Protein AF-0000000087153909 (afdb_homodimer)

Sequence (424 aa):
MGSSRKARLYGGMDAEERRAERRLKLIDAAVEVYGEVGYRGATVKAICEAAELTERYFYESFANSEALLIAAYSHVVGHLHEEMAAAAASAGNDPEARLHAALTLYFTRLKQHPKPARVFLLEISGISPAVDAVKLDALCTFSNILVPPASDPKRGDKASAAALLSIGMVGAVISIALRWVSKAYPQPLEEVVAAAASFCRVALAEADRHRSMGSSRKARLYGGMDAEERRAERRLKLIDAAVEVYGEVGYRGATVKAICEAAELTERYFYESFANSEALLIAAYSHVVGHLHEEMAAAAASAGNDPEARLHAALTLYFTRLKQHPKPARVFLLEISGISPAVDAVKLDALCTFSNILVPPASDPKRGDKASAAALLSIGMVGAVISIALRWVSKAYPQPLEEVVAAAASFCRVALAEADRHRS

Solvent-accessible surface area (backbone atoms only — not comparable to full-atom values): 22181 Å² total; per-residue (Å²): 117,64,63,60,49,47,50,46,47,52,49,42,52,48,48,54,50,49,49,51,49,52,44,49,37,42,34,53,20,39,47,52,42,26,32,72,57,29,68,91,63,48,48,73,65,59,28,20,58,68,41,71,46,56,68,68,59,46,58,74,67,27,93,44,70,64,54,44,48,49,50,30,47,48,52,55,51,48,52,50,52,51,50,24,46,50,38,17,56,73,49,52,85,48,65,66,48,16,34,50,38,23,44,45,48,52,56,52,48,40,67,75,35,53,42,50,38,47,36,73,73,53,64,52,67,79,73,40,72,69,51,46,50,52,49,52,54,50,51,52,52,51,39,38,64,59,48,61,73,62,85,78,70,79,56,66,74,60,49,53,53,52,50,46,28,45,41,19,30,46,23,14,41,50,36,38,50,49,52,34,59,75,62,69,54,78,66,58,69,69,58,55,39,51,44,40,45,56,44,44,46,55,40,45,54,54,41,48,60,66,69,97,118,64,65,61,48,47,49,47,48,53,49,42,53,49,48,52,49,50,49,51,50,52,45,48,38,44,34,53,20,39,48,52,42,27,33,72,55,30,66,91,64,50,49,72,65,59,25,21,58,67,41,71,46,55,67,68,60,46,56,73,66,28,93,44,70,63,55,44,50,50,49,30,48,49,53,58,50,48,51,50,52,52,51,25,46,50,38,17,56,73,50,51,86,47,66,66,48,16,34,50,36,24,43,46,47,51,56,49,50,39,68,75,36,52,42,51,39,47,36,71,73,55,65,52,70,82,74,40,72,68,51,46,51,52,50,50,51,51,50,52,53,50,37,40,63,60,49,61,73,62,84,80,72,79,55,66,72,60,47,53,55,50,50,45,27,44,40,19,29,47,22,14,41,48,38,37,48,50,52,34,59,75,61,69,55,81,65,58,68,68,58,55,38,52,45,39,47,55,46,43,46,55,40,44,54,54,41,48,60,65,70,96

Organism: NCBI:txid2511166

pLDDT: mean 89.0, std 12.9, range [47.34, 98.56]

Secondary structure (DSSP, 8-state):
-HHHHHHHHHHHHHHHHHHHHHHHHHHHHHHHHHHHH-STT--HHHHHHHHT--HHHHHHH-SSHHHHHHHHHHHHHHHHHHHHHHHHHHT-S-HHHHHHHHHHHHHHHHHH-HHHHHIIIIITTTS-HHHHHHHHHHHHHHHHHHSPPPS-TT-HHHHHHHHHHHHHHHHHHHHHHHHHHHTTS-S-HHHHHHHHHHHHHHHHHHHHHHH-/-HHHHHHHHHHHHHHHHHHHHHHHHHHHHHHHHHHHH-STT--HHHHHHHHT--HHHHHHH-SSHHHHHHHHHHHHHHHHHHHHHHHHHHT-S-HHHHHHHHHHHHHHHHHH-HHHHHIIIIITTTS-HHHHHHHHHHHHHHHHHHSPPPS-TT-HHHHHHHHHHHHHHHHHHHHHHHHHHHTTS-S-HHHHHHHHHHHHHHHHHHHHHHH-

Structure (mmCIF, N/CA/C/O backbone):
data_AF-0000000087153909-model_v1
#
loop_
_entity.id
_entity.type
_entity.pdbx_description
1 polymer 'HTH-type transcriptional regulator BetI'
#
loop_
_atom_site.group_PDB
_atom_site.id
_atom_site.type_symbol
_atom_site.label_atom_id
_atom_site.label_alt_id
_atom_site.label_comp_id
_atom_site.label_asym_id
_atom_site.label_entity_id
_atom_site.label_seq_id
_atom_site.pdbx_PDB_ins_code
_atom_site.Cartn_x
_atom_site.Cartn_y
_atom_site.Cartn_z
_atom_site.occupancy
_atom_site.B_iso_or_equiv
_atom_site.auth_seq_id
_atom_site.auth_comp_id
_atom_site.auth_asym_id
_atom_site.auth_atom_id
_atom_site.pdbx_PDB_model_num
ATOM 1 N N . MET A 1 1 ? 19.062 -40.594 -42.312 1 56.09 1 MET A N 1
ATOM 2 C CA . MET A 1 1 ? 18.891 -39.156 -42.188 1 56.09 1 MET A CA 1
ATOM 3 C C . MET A 1 1 ? 17.781 -38.844 -41.188 1 56.09 1 MET A C 1
ATOM 5 O O . MET A 1 1 ? 17.891 -37.844 -40.438 1 56.09 1 MET A O 1
ATOM 9 N N . GLY A 1 2 ? 16.859 -39.656 -41 1 63 2 GLY A N 1
ATOM 10 C CA . GLY A 1 2 ? 15.766 -39.469 -40.062 1 63 2 GLY A CA 1
ATOM 11 C C . GLY A 1 2 ? 16.141 -39.781 -38.625 1 63 2 GLY A C 1
ATOM 12 O O . GLY A 1 2 ? 15.688 -39.094 -37.719 1 63 2 GLY A O 1
ATOM 13 N N . SER A 1 3 ? 17 -40.75 -38.406 1 65.75 3 SER A N 1
ATOM 14 C CA . SER A 1 3 ? 17.391 -41.156 -37.062 1 65.75 3 SER A CA 1
ATOM 15 C C . SER A 1 3 ? 18.297 -40.125 -36.406 1 65.75 3 SER A C 1
ATOM 17 O O . SER A 1 3 ? 18.172 -39.875 -35.188 1 65.75 3 SER A O 1
ATOM 19 N N . SER A 1 4 ? 19.047 -39.531 -37.281 1 62.06 4 SER A N 1
ATOM 20 C CA . SER A 1 4 ? 19.938 -38.5 -36.719 1 62.06 4 SER A CA 1
ATOM 21 C C . SER A 1 4 ? 19.156 -37.281 -36.281 1 62.06 4 SER A C 1
ATOM 23 O O . SER A 1 4 ? 19.516 -36.625 -35.312 1 62.06 4 SER A O 1
ATOM 25 N N . ARG A 1 5 ? 18.094 -37.062 -37.125 1 59.28 5 ARG A N 1
ATOM 26 C CA . ARG A 1 5 ? 17.281 -35.906 -36.781 1 59.28 5 ARG A CA 1
ATOM 27 C C . ARG A 1 5 ? 16.531 -36.156 -35.469 1 59.28 5 ARG A C 1
ATOM 29 O O . ARG A 1 5 ? 16.422 -35.281 -34.625 1 59.28 5 ARG A O 1
ATOM 36 N N . LYS A 1 6 ? 16.125 -37.344 -35.375 1 63.16 6 LYS A N 1
ATOM 37 C CA . LYS A 1 6 ? 15.406 -37.75 -34.156 1 63.16 6 LYS A CA 1
ATOM 38 C C . LYS A 1 6 ? 16.344 -37.781 -32.969 1 63.16 6 LYS A C 1
ATOM 40 O O . LYS A 1 6 ? 15.945 -37.406 -31.844 1 63.16 6 LYS A O 1
ATOM 45 N N . ALA A 1 7 ? 17.406 -38.25 -33.125 1 58.78 7 ALA A N 1
ATOM 46 C CA . ALA A 1 7 ? 18.422 -38.25 -32.094 1 58.78 7 ALA A CA 1
ATOM 47 C C . ALA A 1 7 ? 18.828 -36.844 -31.688 1 58.78 7 ALA A C 1
ATOM 49 O O . ALA A 1 7 ? 19.031 -36.562 -30.5 1 58.78 7 ALA A O 1
ATOM 50 N N . ARG A 1 8 ? 18.875 -36 -32.531 1 60.91 8 ARG A N 1
ATOM 51 C CA . ARG A 1 8 ? 19.172 -34.594 -32.281 1 60.91 8 ARG A CA 1
ATOM 52 C C . ARG A 1 8 ? 18 -33.875 -31.609 1 60.91 8 ARG A C 1
ATOM 54 O O . ARG A 1 8 ? 18.188 -33.031 -30.719 1 60.91 8 ARG A O 1
ATOM 61 N N . LEU A 1 9 ? 16.844 -34.125 -32.094 1 57.28 9 LEU A N 1
ATOM 62 C CA . LEU A 1 9 ? 15.648 -33.562 -31.5 1 57.28 9 LEU A CA 1
ATOM 63 C C . LEU A 1 9 ? 15.508 -34.031 -30.047 1 57.28 9 LEU A C 1
ATOM 65 O O . LEU A 1 9 ? 15.172 -33.25 -29.172 1 57.28 9 LEU A O 1
ATOM 69 N N . TYR A 1 10 ? 15.672 -35.344 -29.906 1 58.78 10 TYR A N 1
ATOM 70 C CA . TYR A 1 10 ? 15.617 -35.875 -28.547 1 58.78 10 TYR A CA 1
ATOM 71 C C . TYR A 1 10 ? 16.766 -35.344 -27.703 1 58.78 10 TYR A C 1
ATOM 73 O O . TYR A 1 10 ? 16.594 -35.094 -26.5 1 58.78 10 TYR A O 1
ATOM 81 N N . GLY A 1 11 ? 17.859 -35.25 -28.344 1 59.38 11 GLY A N 1
ATOM 82 C CA . GLY A 1 11 ? 18.969 -34.625 -27.672 1 59.38 11 GLY A CA 1
ATOM 83 C C . GLY A 1 11 ? 18.688 -33.156 -27.312 1 59.38 11 GLY A C 1
ATOM 84 O O . GLY A 1 11 ? 19.125 -32.688 -26.266 1 59.38 11 GLY A O 1
ATOM 85 N N . GLY A 1 12 ? 18.016 -32.469 -28.219 1 61.41 12 GLY A N 1
ATOM 86 C CA . GLY A 1 12 ? 17.594 -31.078 -28.031 1 61.41 12 GLY A CA 1
ATOM 87 C C . GLY A 1 12 ? 16.562 -30.922 -26.938 1 61.41 12 GLY A C 1
ATOM 88 O O . GLY A 1 12 ? 16.656 -30.016 -26.094 1 61.41 12 GLY A O 1
ATOM 89 N N . MET A 1 13 ? 15.516 -31.688 -27.062 1 65.19 13 MET A N 1
ATOM 90 C CA . MET A 1 13 ? 14.492 -31.703 -26.016 1 65.19 13 MET A CA 1
ATOM 91 C C . MET A 1 13 ? 15.109 -32 -24.656 1 65.19 13 MET A C 1
ATOM 93 O O . MET A 1 13 ? 14.734 -31.391 -23.656 1 65.19 13 MET A O 1
ATOM 97 N N . ASP A 1 14 ? 16.078 -32.844 -24.75 1 75.69 14 ASP A N 1
ATOM 98 C CA . ASP A 1 14 ? 16.797 -33.188 -23.531 1 75.69 14 ASP A CA 1
ATOM 99 C C . ASP A 1 14 ? 17.578 -31.984 -22.984 1 75.69 14 ASP A C 1
ATOM 101 O O . ASP A 1 14 ? 17.562 -31.703 -21.797 1 75.69 14 ASP A O 1
ATOM 105 N N . ALA A 1 15 ? 18.172 -31.219 -24.016 1 79.19 15 ALA A N 1
ATOM 106 C CA . ALA A 1 15 ? 18.953 -30.047 -23.625 1 79.19 15 ALA A CA 1
ATOM 107 C C . ALA A 1 15 ? 18.047 -28.938 -23.078 1 79.19 15 ALA A C 1
ATOM 109 O O . ALA A 1 15 ? 18.375 -28.281 -22.094 1 79.19 15 ALA A O 1
ATOM 110 N N . GLU A 1 16 ? 16.906 -28.766 -23.766 1 82.81 16 GLU A N 1
ATOM 111 C CA . GLU A 1 16 ? 15.945 -27.75 -23.312 1 82.81 16 GLU A CA 1
ATOM 112 C C . GLU A 1 16 ? 15.375 -28.109 -21.953 1 82.81 16 GLU A C 1
ATOM 114 O O . GLU A 1 16 ? 15.18 -27.219 -21.109 1 82.81 16 GLU A O 1
ATOM 119 N N . GLU A 1 17 ? 15.102 -29.312 -21.781 1 85.44 17 GLU A N 1
ATOM 120 C CA . GLU A 1 17 ? 14.586 -29.781 -20.5 1 85.44 17 GLU A CA 1
ATOM 121 C C . GLU A 1 17 ? 15.617 -29.578 -19.391 1 85.44 17 GLU A C 1
ATOM 123 O O . GLU A 1 17 ? 15.258 -29.188 -18.281 1 85.44 17 GLU A O 1
ATOM 128 N N . ARG A 1 18 ? 16.859 -29.875 -19.703 1 85.44 18 ARG A N 1
ATOM 129 C CA . ARG A 1 18 ? 17.922 -29.688 -18.719 1 85.44 18 ARG A CA 1
ATOM 130 C C . ARG A 1 18 ? 18.078 -28.203 -18.359 1 85.44 18 ARG A C 1
ATOM 132 O O . ARG A 1 18 ? 18.312 -27.859 -17.203 1 85.44 18 ARG A O 1
ATOM 139 N N . ARG A 1 19 ? 17.938 -27.391 -19.344 1 87.44 19 ARG A N 1
ATOM 140 C CA . ARG A 1 19 ? 18.031 -25.953 -19.125 1 87.44 19 ARG A CA 1
ATOM 141 C C . ARG A 1 19 ? 16.875 -25.469 -18.234 1 87.44 19 ARG A C 1
ATOM 143 O O . ARG A 1 19 ? 17.078 -24.656 -17.344 1 87.44 19 ARG A O 1
ATOM 150 N N . ALA A 1 20 ? 15.758 -26 -18.547 1 90.38 20 ALA A N 1
ATOM 151 C CA . ALA A 1 20 ? 14.578 -25.641 -17.766 1 90.38 20 ALA A CA 1
ATOM 152 C C . ALA A 1 20 ? 14.719 -26.109 -16.312 1 90.38 20 ALA A C 1
ATOM 154 O O . ALA A 1 20 ? 14.32 -25.391 -15.391 1 90.38 20 ALA A O 1
ATOM 155 N N . GLU A 1 21 ? 15.25 -27.188 -16.188 1 91.69 21 GLU A N 1
ATOM 156 C CA . GLU A 1 21 ? 15.477 -27.734 -14.844 1 91.69 21 GLU A CA 1
ATOM 157 C C . GLU A 1 21 ? 16.469 -26.875 -14.07 1 91.69 21 GLU A C 1
ATOM 159 O O . GLU A 1 21 ? 16.281 -26.594 -12.891 1 91.69 21 GLU A O 1
ATOM 164 N N . ARG A 1 22 ? 17.516 -26.5 -14.711 1 92 22 ARG A N 1
ATOM 165 C CA . ARG A 1 22 ? 18.516 -25.656 -14.07 1 92 22 ARG A CA 1
ATOM 166 C C . ARG A 1 22 ? 17.938 -24.297 -13.711 1 92 22 ARG A C 1
ATOM 168 O O . ARG A 1 22 ? 18.219 -23.766 -12.633 1 92 22 ARG A O 1
ATOM 175 N N . ARG A 1 23 ? 17.172 -23.828 -14.609 1 95.5 23 ARG A N 1
ATOM 176 C CA . ARG A 1 23 ? 16.531 -22.547 -14.359 1 95.5 23 ARG A CA 1
ATOM 177 C C . ARG A 1 23 ? 15.633 -22.609 -13.125 1 95.5 23 ARG A C 1
ATOM 179 O O . ARG A 1 23 ? 15.656 -21.719 -12.281 1 95.5 23 ARG A O 1
ATOM 186 N N . LEU A 1 24 ? 14.906 -23.672 -13.062 1 96.12 24 LEU A N 1
ATOM 187 C CA . LEU A 1 24 ? 14.016 -23.844 -11.922 1 96.12 24 LEU A CA 1
ATOM 188 C C . LEU A 1 24 ? 14.805 -24 -10.633 1 96.12 24 LEU A C 1
ATOM 190 O O . LEU A 1 24 ? 14.391 -23.516 -9.578 1 96.12 24 LEU A O 1
ATOM 194 N N . LYS A 1 25 ? 15.891 -24.656 -10.719 1 96.75 25 LYS A N 1
ATOM 195 C CA . LYS A 1 25 ? 16.75 -24.812 -9.547 1 96.75 25 LYS A CA 1
ATOM 196 C C . LYS A 1 25 ? 17.234 -23.453 -9.039 1 96.75 25 LYS A C 1
ATOM 198 O O . LYS A 1 25 ? 17.297 -23.219 -7.832 1 96.75 25 LYS A O 1
ATOM 203 N N . LEU A 1 26 ? 17.547 -22.641 -9.961 1 97.44 26 LEU A N 1
ATOM 204 C CA . LEU A 1 26 ? 18 -21.312 -9.602 1 97.44 26 LEU A CA 1
ATOM 205 C C . LEU A 1 26 ? 16.875 -20.5 -8.969 1 97.44 26 LEU A C 1
ATOM 207 O O . LEU A 1 26 ? 17.094 -19.781 -7.996 1 97.44 26 LEU A O 1
ATOM 211 N N . ILE A 1 27 ? 15.695 -20.672 -9.508 1 97.62 27 ILE A N 1
ATOM 212 C CA . ILE A 1 27 ? 14.531 -19.953 -9 1 97.62 27 ILE A CA 1
ATOM 213 C C . ILE A 1 27 ? 14.227 -20.422 -7.574 1 97.62 27 ILE A C 1
ATOM 215 O O . ILE A 1 27 ? 14.039 -19.594 -6.676 1 97.62 27 ILE A O 1
ATOM 219 N N . ASP A 1 28 ? 14.289 -21.719 -7.387 1 97.25 28 ASP A N 1
ATOM 220 C CA . ASP A 1 28 ? 14.016 -22.266 -6.066 1 97.25 28 ASP A CA 1
ATOM 221 C C . ASP A 1 28 ? 15.07 -21.828 -5.055 1 97.25 28 ASP A C 1
ATOM 223 O O . ASP A 1 28 ? 14.742 -21.469 -3.924 1 97.25 28 ASP A O 1
ATOM 227 N N . ALA A 1 29 ? 16.266 -21.828 -5.477 1 97.88 29 ALA A N 1
ATOM 228 C CA . ALA A 1 29 ? 17.359 -21.391 -4.621 1 97.88 29 ALA A CA 1
ATOM 229 C C . ALA A 1 29 ? 17.203 -19.906 -4.27 1 97.88 29 ALA A C 1
ATOM 231 O O . ALA A 1 29 ? 17.453 -19.5 -3.131 1 97.88 29 ALA A O 1
ATOM 232 N N . ALA A 1 30 ? 16.812 -19.156 -5.227 1 97.62 30 ALA A N 1
ATOM 233 C CA . ALA A 1 30 ? 16.609 -17.719 -5.004 1 97.62 30 ALA A CA 1
ATOM 234 C C . ALA A 1 30 ? 15.523 -17.484 -3.953 1 97.62 30 ALA A C 1
ATOM 236 O O . ALA A 1 30 ? 15.703 -16.672 -3.043 1 97.62 30 ALA A O 1
ATOM 237 N N . VAL A 1 31 ? 14.445 -18.188 -4.102 1 96.81 31 VAL A N 1
ATOM 238 C CA . VAL A 1 31 ? 13.344 -18.047 -3.154 1 96.81 31 VAL A CA 1
ATOM 239 C C . VAL A 1 31 ? 13.836 -18.344 -1.74 1 96.81 31 VAL A C 1
ATOM 241 O O . VAL A 1 31 ? 13.516 -17.625 -0.797 1 96.81 31 VAL A O 1
ATOM 244 N N . GLU A 1 32 ? 14.633 -19.328 -1.654 1 96.38 32 GLU A N 1
ATOM 245 C CA . GLU A 1 32 ? 15.18 -19.719 -0.36 1 96.38 32 GLU A CA 1
ATOM 246 C C . GLU A 1 32 ? 16.141 -18.672 0.178 1 96.38 32 GLU A C 1
ATOM 248 O O . GLU A 1 32 ? 16.031 -18.234 1.327 1 96.38 32 GLU A O 1
ATOM 253 N N . VAL A 1 33 ? 17.047 -18.25 -0.614 1 97.38 33 VAL A N 1
ATOM 254 C CA . VAL A 1 33 ? 18.078 -17.297 -0.196 1 97.38 33 VAL A CA 1
ATOM 255 C C . VAL A 1 33 ? 17.453 -15.953 0.124 1 97.38 33 VAL A C 1
ATOM 257 O O . VAL A 1 33 ? 17.766 -15.336 1.146 1 97.38 33 VAL A O 1
ATOM 260 N N . TYR A 1 34 ? 16.531 -15.516 -0.737 1 96.62 34 TYR A N 1
ATOM 261 C CA . TYR A 1 34 ? 15.812 -14.273 -0.452 1 96.62 34 TYR A CA 1
ATOM 262 C C . TYR A 1 34 ? 15.086 -14.359 0.885 1 96.62 34 TYR A C 1
ATOM 264 O O . TYR A 1 34 ? 15.086 -13.398 1.657 1 96.62 34 TYR A O 1
ATOM 272 N N . GLY A 1 35 ? 14.484 -15.484 1.083 1 94.38 35 GLY A N 1
ATOM 273 C CA . GLY A 1 35 ? 13.758 -15.68 2.33 1 94.38 35 GLY A CA 1
ATOM 274 C C . GLY A 1 35 ? 14.648 -15.562 3.557 1 94.38 35 GLY A C 1
ATOM 275 O O . GLY A 1 35 ? 14.203 -15.094 4.605 1 94.38 35 GLY A O 1
ATOM 276 N N . GLU A 1 36 ? 15.867 -15.906 3.432 1 93.69 36 GLU A N 1
ATOM 277 C CA . GLU A 1 36 ? 16.781 -15.961 4.566 1 93.69 36 GLU A CA 1
ATOM 278 C C . GLU A 1 36 ? 17.453 -14.609 4.797 1 93.69 36 GLU A C 1
ATOM 280 O O . GLU A 1 36 ? 17.516 -14.125 5.93 1 93.69 36 GLU A O 1
ATOM 285 N N . VAL A 1 37 ? 17.906 -13.969 3.697 1 93.69 37 VAL A N 1
ATOM 286 C CA . VAL A 1 37 ? 18.766 -12.812 3.908 1 93.69 37 VAL A CA 1
ATOM 287 C C . VAL A 1 37 ? 18.141 -11.57 3.277 1 93.69 37 VAL A C 1
ATOM 289 O O . VAL A 1 37 ? 18.688 -10.469 3.393 1 93.69 37 VAL A O 1
ATOM 292 N N . GLY A 1 38 ? 16.984 -11.789 2.707 1 92.62 38 GLY A N 1
ATOM 293 C CA . GLY A 1 38 ? 16.406 -10.688 1.961 1 92.62 38 GLY A CA 1
ATOM 294 C C . GLY A 1 38 ? 16.984 -10.531 0.568 1 92.62 38 GLY A C 1
ATOM 295 O O . GLY A 1 38 ? 18.031 -11.109 0.258 1 92.62 38 GLY A O 1
ATOM 296 N N . TYR A 1 39 ? 16.344 -9.734 -0.26 1 92.12 39 TYR A N 1
ATOM 297 C CA . TYR A 1 39 ? 16.812 -9.562 -1.632 1 92.12 39 TYR A CA 1
ATOM 298 C C . TYR A 1 39 ? 18.109 -8.758 -1.671 1 92.12 39 TYR A C 1
ATOM 300 O O . TYR A 1 39 ? 19.047 -9.117 -2.383 1 92.12 39 TYR A O 1
ATOM 308 N N . ARG A 1 40 ? 18.141 -7.707 -0.979 1 88.94 40 ARG A N 1
ATOM 309 C CA . ARG A 1 40 ? 19.281 -6.816 -1.02 1 88.94 40 ARG A CA 1
ATOM 310 C C . ARG A 1 40 ? 20.531 -7.492 -0.435 1 88.94 40 ARG A C 1
ATOM 312 O O . ARG A 1 40 ? 21.656 -7.125 -0.77 1 88.94 40 ARG A O 1
ATOM 319 N N . GLY A 1 41 ? 20.328 -8.461 0.344 1 92.44 41 GLY A N 1
ATOM 320 C CA . GLY A 1 41 ? 21.422 -9.172 0.965 1 92.44 41 GLY A CA 1
ATOM 321 C C . GLY A 1 41 ? 21.859 -10.406 0.19 1 92.44 41 GLY A C 1
ATOM 322 O O . GLY A 1 41 ? 22.875 -11.023 0.516 1 92.44 41 GLY A O 1
ATOM 323 N N . ALA A 1 42 ? 21.141 -10.711 -0.79 1 95.81 42 ALA A N 1
ATOM 324 C CA . ALA A 1 42 ? 21.422 -11.922 -1.554 1 95.81 42 ALA A CA 1
ATOM 325 C C . ALA A 1 42 ? 22.453 -11.664 -2.643 1 95.81 42 ALA A C 1
ATOM 327 O O . ALA A 1 42 ? 22.469 -10.594 -3.248 1 95.81 42 ALA A O 1
ATOM 328 N N . THR A 1 43 ? 23.312 -12.711 -2.914 1 96.5 43 THR A N 1
ATOM 329 C CA . THR A 1 43 ? 24.297 -12.625 -3.994 1 96.5 43 THR A CA 1
ATOM 330 C C . THR A 1 43 ? 24.094 -13.758 -4.996 1 96.5 43 THR A C 1
ATOM 332 O O . THR A 1 43 ? 23.531 -14.805 -4.652 1 96.5 43 THR A O 1
ATOM 335 N N . VAL A 1 44 ? 24.562 -13.445 -6.172 1 96.94 44 VAL A N 1
ATOM 336 C CA . VAL A 1 44 ? 24.531 -14.477 -7.199 1 96.94 44 VAL A CA 1
ATOM 337 C C . VAL A 1 44 ? 25.328 -15.695 -6.738 1 96.94 44 VAL A C 1
ATOM 339 O O . VAL A 1 44 ? 24.906 -16.844 -6.945 1 96.94 44 VAL A O 1
ATOM 342 N N . LYS A 1 45 ? 26.344 -15.438 -6.062 1 97.25 45 LYS A N 1
ATOM 343 C CA . LYS A 1 45 ? 27.188 -16.516 -5.562 1 97.25 45 LYS A CA 1
ATOM 344 C C . LYS A 1 45 ? 26.438 -17.391 -4.574 1 97.25 45 LYS A C 1
ATOM 346 O O . LYS A 1 45 ? 26.453 -18.625 -4.691 1 97.25 45 LYS A O 1
ATOM 351 N N . ALA A 1 46 ? 25.812 -16.828 -3.666 1 97.62 46 ALA A N 1
ATOM 352 C CA . ALA A 1 46 ? 25.062 -17.562 -2.654 1 97.62 46 ALA A CA 1
ATOM 353 C C . ALA A 1 46 ? 23.938 -18.375 -3.291 1 97.62 46 ALA A C 1
ATOM 355 O O . ALA A 1 46 ? 23.672 -19.5 -2.879 1 97.62 46 ALA A O 1
ATOM 356 N N . ILE A 1 47 ? 23.281 -17.812 -4.293 1 98 47 ILE A N 1
ATOM 357 C CA . ILE A 1 47 ? 22.172 -18.469 -4.98 1 98 47 ILE A CA 1
ATOM 358 C C . ILE A 1 47 ? 22.703 -19.672 -5.77 1 98 47 ILE A C 1
ATOM 360 O O . ILE A 1 47 ? 22.109 -20.75 -5.727 1 98 47 ILE A O 1
ATOM 364 N N . CYS A 1 48 ? 23.797 -19.453 -6.391 1 97.81 48 CYS A N 1
ATOM 365 C CA . CYS A 1 48 ? 24.406 -20.531 -7.148 1 97.81 48 CYS A CA 1
ATOM 366 C C . CYS A 1 48 ? 24.844 -21.656 -6.227 1 97.81 48 CYS A C 1
ATOM 368 O O . CYS A 1 48 ? 24.656 -22.844 -6.543 1 97.81 48 CYS A O 1
ATOM 370 N N . GLU A 1 49 ? 25.375 -21.344 -5.133 1 97.81 49 GLU A N 1
ATOM 371 C CA . GLU A 1 49 ? 25.781 -22.344 -4.148 1 97.81 49 GLU A CA 1
ATOM 372 C C . GLU A 1 49 ? 24.578 -23.141 -3.656 1 97.81 49 GLU A C 1
ATOM 374 O O . GLU A 1 49 ? 24.641 -24.375 -3.596 1 97.81 49 GLU A O 1
ATOM 379 N N . ALA A 1 50 ? 23.531 -22.5 -3.379 1 97.31 50 ALA A N 1
ATOM 380 C CA . ALA A 1 50 ? 22.312 -23.172 -2.912 1 97.31 50 ALA A CA 1
ATOM 381 C C . ALA A 1 50 ? 21.719 -24.047 -4 1 97.31 50 ALA A C 1
ATOM 383 O O . ALA A 1 50 ? 21.141 -25.109 -3.709 1 97.31 50 ALA A O 1
ATOM 384 N N . ALA A 1 51 ? 21.875 -23.641 -5.234 1 97.19 51 ALA A N 1
ATOM 385 C CA . ALA A 1 51 ? 21.328 -24.375 -6.375 1 97.19 51 ALA A CA 1
ATOM 386 C C . ALA A 1 51 ? 22.281 -25.484 -6.812 1 97.19 51 ALA A C 1
ATOM 388 O O . ALA A 1 51 ? 21.922 -26.312 -7.648 1 97.19 51 ALA A O 1
ATOM 389 N N . GLU A 1 52 ? 23.469 -25.406 -6.246 1 97.06 52 GLU A N 1
ATOM 390 C CA . GLU A 1 52 ? 24.531 -26.312 -6.668 1 97.06 52 GLU A CA 1
ATOM 391 C C . GLU A 1 52 ? 24.812 -26.188 -8.156 1 97.06 52 GLU A C 1
ATOM 393 O O . GLU A 1 52 ? 24.891 -27.188 -8.875 1 97.06 52 GLU A O 1
ATOM 398 N N . LEU A 1 53 ? 24.875 -24.969 -8.578 1 96.38 53 LEU A N 1
ATOM 399 C CA . LEU A 1 53 ? 25.203 -24.625 -9.953 1 96.38 53 LEU A CA 1
ATOM 400 C C . LEU A 1 53 ? 26.281 -23.547 -10 1 96.38 53 LEU A C 1
ATOM 402 O O . LEU A 1 53 ? 26.469 -22.812 -9.031 1 96.38 53 LEU A O 1
ATOM 406 N N . THR A 1 54 ? 26.953 -23.484 -11.102 1 93.56 54 THR A N 1
ATOM 407 C CA . THR A 1 54 ? 27.953 -22.438 -11.289 1 93.56 54 THR A CA 1
ATOM 408 C C . THR A 1 54 ? 27.312 -21.156 -11.781 1 93.56 54 THR A C 1
ATOM 410 O O . THR A 1 54 ? 26.156 -21.156 -12.234 1 93.56 54 THR A O 1
ATOM 413 N N . GLU A 1 55 ? 28.062 -20.047 -11.703 1 95.12 55 GLU A N 1
ATOM 414 C CA . GLU A 1 55 ? 27.594 -18.75 -12.18 1 95.12 55 GLU A CA 1
ATOM 415 C 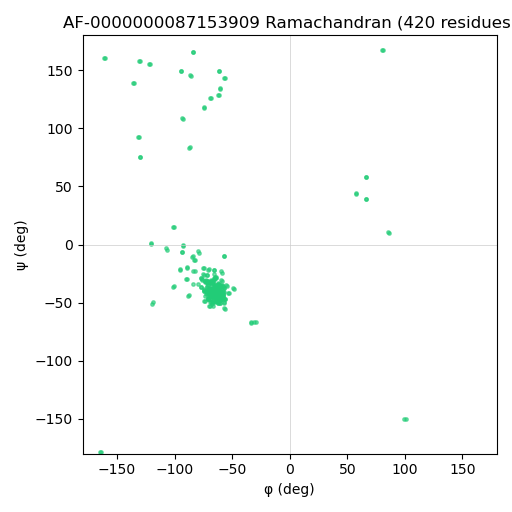C . GLU A 1 55 ? 27.375 -18.766 -13.688 1 95.12 55 GLU A C 1
ATOM 417 O O . GLU A 1 55 ? 26.547 -18.016 -14.203 1 95.12 55 GLU A O 1
ATOM 422 N N . ARG A 1 56 ? 28.141 -19.625 -14.328 1 93.31 56 ARG A N 1
ATOM 423 C CA . ARG A 1 56 ? 27.953 -19.766 -15.766 1 93.31 56 ARG A CA 1
ATOM 424 C C . ARG A 1 56 ? 26.5 -20.125 -16.094 1 93.31 56 ARG A C 1
ATOM 426 O O . ARG A 1 56 ? 25.891 -19.484 -16.953 1 93.31 56 ARG A O 1
ATOM 433 N N . TYR A 1 57 ? 26.016 -21.047 -15.383 1 92.5 57 TYR A N 1
ATOM 434 C CA . TYR A 1 57 ? 24.656 -21.484 -15.609 1 92.5 57 TYR A CA 1
ATOM 435 C C . TYR A 1 57 ? 23.656 -20.391 -15.227 1 92.5 57 TYR A C 1
ATOM 437 O O . TYR A 1 57 ? 22.594 -20.281 -15.844 1 92.5 57 TYR A O 1
ATOM 445 N N . PHE A 1 58 ? 24.031 -19.578 -14.227 1 95.81 58 PHE A N 1
ATOM 446 C CA . PHE A 1 58 ? 23.188 -18.453 -13.859 1 95.81 58 PHE A CA 1
ATOM 447 C C . PHE A 1 58 ? 23.016 -17.5 -15.039 1 95.81 58 PHE A C 1
ATOM 449 O O . PHE A 1 58 ? 21.875 -17.172 -15.414 1 95.81 58 PHE A O 1
ATOM 456 N N . TYR A 1 59 ? 24.047 -17.219 -15.672 1 94.5 59 TYR A N 1
ATOM 457 C CA . TYR A 1 59 ? 24.016 -16.188 -16.703 1 94.5 59 TYR A CA 1
ATOM 458 C C . TYR A 1 59 ? 23.516 -16.766 -18.031 1 94.5 59 TYR A C 1
ATOM 460 O O . TYR A 1 59 ? 23.172 -16.016 -18.953 1 94.5 59 TYR A O 1
ATOM 468 N N . GLU A 1 60 ? 23.469 -18.109 -18.109 1 94.19 60 GLU A N 1
ATOM 469 C CA . GLU A 1 60 ? 22.766 -18.75 -19.219 1 94.19 60 GLU A CA 1
ATOM 470 C C . GLU A 1 60 ? 21.25 -18.594 -19.078 1 94.19 60 GLU A C 1
ATOM 472 O O . GLU A 1 60 ? 20.531 -18.562 -20.078 1 94.19 60 GLU A O 1
ATOM 477 N N . SER A 1 61 ? 20.906 -18.453 -17.828 1 94.62 61 SER A N 1
ATOM 478 C CA . SER A 1 61 ? 19.484 -18.469 -17.547 1 94.62 61 SER A CA 1
ATOM 479 C C . SER A 1 61 ? 18.938 -17.062 -17.344 1 94.62 61 SER A C 1
ATOM 481 O O . SER A 1 61 ? 17.797 -16.766 -17.688 1 94.62 61 SER A O 1
ATOM 483 N N . PHE A 1 62 ? 19.766 -16.188 -16.703 1 97.06 62 PHE A N 1
ATOM 484 C CA . PHE A 1 62 ? 19.297 -14.859 -16.344 1 97.06 62 PHE A CA 1
ATOM 485 C C . PHE A 1 62 ? 20.344 -13.805 -16.688 1 97.06 62 PHE A C 1
ATOM 487 O O . PHE A 1 62 ? 21.531 -13.992 -16.422 1 97.06 62 PHE A O 1
ATOM 494 N N . ALA A 1 63 ? 19.812 -12.727 -17.203 1 95 63 ALA A N 1
ATOM 495 C CA . ALA A 1 63 ? 20.688 -11.625 -17.594 1 95 63 ALA A CA 1
ATOM 496 C C . ALA A 1 63 ? 21.281 -10.93 -16.375 1 95 63 ALA A C 1
ATOM 498 O O . ALA A 1 63 ? 22.391 -10.383 -16.438 1 95 63 ALA A O 1
ATOM 499 N N . ASN A 1 64 ? 20.531 -10.898 -15.273 1 95.5 64 ASN A N 1
ATOM 500 C CA . ASN A 1 64 ? 20.953 -10.234 -14.047 1 95.5 64 ASN A CA 1
ATOM 501 C C . ASN A 1 64 ? 20.094 -10.664 -12.852 1 95.5 64 ASN A C 1
ATOM 503 O O . ASN A 1 64 ? 19.172 -11.461 -13.008 1 95.5 64 ASN A O 1
ATOM 507 N N . SER A 1 65 ? 20.359 -10.125 -11.773 1 95.38 65 SER A N 1
ATOM 508 C CA . SER A 1 65 ? 19.672 -10.477 -10.539 1 95.38 65 SER A CA 1
ATOM 509 C C . SER A 1 65 ? 18.203 -10.047 -10.578 1 95.38 65 SER A C 1
ATOM 511 O O . SER A 1 65 ? 17.344 -10.711 -10 1 95.38 65 SER A O 1
ATOM 513 N N . GLU A 1 66 ? 17.953 -9.023 -11.25 1 95.88 66 GLU A N 1
ATOM 514 C CA . GLU A 1 66 ? 16.578 -8.539 -11.359 1 95.88 66 GLU A CA 1
ATOM 515 C C . GLU A 1 66 ? 15.703 -9.523 -12.133 1 95.88 66 GLU A C 1
ATOM 517 O O . GLU A 1 66 ? 14.562 -9.789 -11.742 1 95.88 66 GLU A O 1
ATOM 522 N N . ALA A 1 67 ? 16.25 -9.984 -13.164 1 97 67 ALA A N 1
ATOM 523 C CA . ALA A 1 67 ? 15.523 -10.977 -13.953 1 97 67 ALA A CA 1
ATOM 524 C C . ALA A 1 67 ? 15.195 -12.211 -13.117 1 97 67 ALA A C 1
ATOM 526 O O . ALA A 1 67 ? 14.109 -12.773 -13.227 1 97 67 ALA A O 1
ATOM 527 N N . LEU A 1 68 ? 16.141 -12.625 -12.312 1 97.44 68 LEU A N 1
ATOM 528 C CA . LEU A 1 68 ? 15.914 -13.758 -11.43 1 97.44 68 LEU A CA 1
ATOM 529 C C . LEU A 1 68 ? 14.844 -13.43 -10.391 1 97.44 68 LEU A C 1
ATOM 531 O O . LEU A 1 68 ? 13.984 -14.266 -10.094 1 97.44 68 LEU A O 1
ATOM 535 N N . LEU A 1 69 ? 14.859 -12.242 -9.867 1 97.12 69 LEU A N 1
ATOM 536 C CA . LEU A 1 69 ? 13.867 -11.812 -8.891 1 97.12 69 LEU A CA 1
ATOM 537 C C . LEU A 1 69 ? 12.461 -11.875 -9.477 1 97.12 69 LEU A C 1
ATOM 539 O O . LEU A 1 69 ? 11.539 -12.391 -8.844 1 97.12 69 LEU A O 1
ATOM 543 N N . ILE A 1 70 ? 12.352 -11.352 -10.664 1 97.25 70 ILE A N 1
ATOM 544 C CA . ILE A 1 70 ? 11.062 -11.344 -11.352 1 97.25 70 ILE A CA 1
ATOM 545 C C . ILE A 1 70 ? 10.578 -12.773 -11.562 1 97.25 70 ILE A C 1
ATOM 547 O O . ILE A 1 70 ? 9.414 -13.086 -11.32 1 97.25 70 ILE A O 1
ATOM 551 N N . ALA A 1 71 ? 11.477 -13.617 -11.945 1 97.12 71 ALA A N 1
ATOM 552 C CA . ALA A 1 71 ? 11.133 -15.023 -12.164 1 97.12 71 ALA A CA 1
ATOM 553 C C . ALA A 1 71 ? 10.727 -15.703 -10.859 1 97.12 71 ALA A C 1
ATOM 555 O O . ALA A 1 71 ? 9.758 -16.469 -10.828 1 97.12 71 ALA A O 1
ATOM 556 N N . ALA A 1 72 ? 11.453 -15.469 -9.82 1 97.12 72 ALA A N 1
ATOM 557 C CA . ALA A 1 72 ? 11.148 -16.031 -8.508 1 97.12 72 ALA A CA 1
ATOM 558 C C . ALA A 1 72 ? 9.789 -15.547 -8.008 1 97.12 72 ALA A C 1
ATOM 560 O O . ALA A 1 72 ? 8.992 -16.344 -7.504 1 97.12 72 ALA A O 1
ATOM 561 N N . TYR A 1 73 ? 9.547 -14.32 -8.172 1 97 73 TYR A N 1
ATOM 562 C CA . TYR A 1 73 ? 8.266 -13.742 -7.789 1 97 73 TYR A CA 1
ATOM 563 C C . TYR A 1 73 ? 7.121 -14.398 -8.555 1 97 73 TYR A C 1
ATOM 565 O O . TYR A 1 73 ? 6.133 -14.836 -7.953 1 97 73 TYR A O 1
ATOM 573 N N . SER A 1 74 ? 7.312 -14.445 -9.836 1 96.69 74 SER A N 1
ATOM 574 C CA . SER A 1 74 ? 6.277 -15.008 -10.695 1 96.69 74 SER A CA 1
ATOM 575 C C . SER A 1 74 ? 6.012 -16.469 -10.352 1 96.69 74 SER A C 1
ATOM 577 O O . SER A 1 74 ? 4.867 -16.922 -10.398 1 96.69 74 SER A O 1
ATOM 579 N N . HIS A 1 75 ? 7.035 -17.109 -10 1 95.75 75 HIS A N 1
ATOM 580 C CA . HIS A 1 75 ? 6.918 -18.531 -9.641 1 95.75 75 HIS A CA 1
ATOM 581 C C . HIS A 1 75 ? 6.113 -18.703 -8.359 1 95.75 75 HIS A C 1
ATOM 583 O O . HIS A 1 75 ? 5.164 -19.484 -8.32 1 95.75 75 HIS A O 1
ATOM 589 N N . VAL A 1 76 ? 6.438 -17.984 -7.359 1 96.12 76 VAL A N 1
ATOM 590 C CA . VAL A 1 76 ? 5.801 -18.125 -6.051 1 96.12 76 VAL A CA 1
ATOM 591 C C . VAL A 1 76 ? 4.359 -17.625 -6.125 1 96.12 76 VAL A C 1
ATOM 593 O O . VAL A 1 76 ? 3.436 -18.328 -5.707 1 96.12 76 VAL A O 1
ATOM 596 N N . VAL A 1 77 ? 4.148 -16.5 -6.715 1 96.62 77 VAL A N 1
ATOM 597 C CA . VAL A 1 77 ? 2.838 -15.867 -6.766 1 96.62 77 VAL A CA 1
ATOM 598 C C . VAL A 1 77 ? 1.942 -16.609 -7.758 1 96.62 77 VAL A C 1
ATOM 600 O O . VAL A 1 77 ? 0.738 -16.75 -7.531 1 96.62 77 VAL A O 1
ATOM 603 N N . GLY A 1 78 ? 2.561 -17.031 -8.836 1 96.12 78 GLY A N 1
ATOM 604 C CA . GLY A 1 78 ? 1.805 -17.828 -9.789 1 96.12 78 GLY A CA 1
ATOM 605 C C . GLY A 1 78 ? 1.199 -19.078 -9.172 1 96.12 78 GLY A C 1
ATOM 606 O O . GLY A 1 78 ? 0.021 -19.359 -9.375 1 96.12 78 GLY A O 1
ATOM 607 N N . HIS A 1 79 ? 2.006 -19.781 -8.43 1 96 79 HIS A N 1
ATOM 608 C CA . HIS A 1 79 ? 1.525 -20.984 -7.746 1 96 79 HIS A CA 1
ATOM 609 C C . HIS A 1 79 ? 0.428 -20.641 -6.746 1 96 79 HIS A C 1
ATOM 611 O O . HIS A 1 79 ? -0.586 -21.328 -6.668 1 96 79 HIS A O 1
ATOM 617 N N . LEU A 1 80 ? 0.616 -19.594 -6.012 1 97.38 80 LEU A N 1
ATOM 618 C CA . LEU A 1 80 ? -0.38 -19.141 -5.047 1 97.38 80 LEU A CA 1
ATOM 619 C C . LEU A 1 80 ? -1.705 -18.828 -5.734 1 97.38 80 LEU A C 1
ATOM 621 O O . LEU A 1 80 ? -2.766 -19.25 -5.27 1 97.38 80 LEU A O 1
ATOM 625 N N . HIS A 1 81 ? -1.61 -18.094 -6.871 1 97.69 81 HIS A N 1
ATOM 626 C CA . HIS A 1 81 ? -2.812 -17.75 -7.617 1 97.69 81 HIS A CA 1
ATOM 627 C C . HIS A 1 81 ? -3.541 -19 -8.109 1 97.69 81 HIS A C 1
ATOM 629 O O . HIS A 1 81 ? -4.77 -19.062 -8.047 1 97.69 81 HIS A O 1
ATOM 635 N N . GLU A 1 82 ? -2.773 -19.953 -8.555 1 97.56 82 GLU A N 1
ATOM 636 C CA . GLU A 1 82 ? -3.371 -21.203 -9.016 1 97.56 82 GLU A CA 1
ATOM 637 C C . GLU A 1 82 ? -4.094 -21.906 -7.875 1 97.56 82 GLU A C 1
ATOM 639 O O . GLU A 1 82 ? -5.211 -22.406 -8.055 1 97.56 82 GLU A O 1
ATOM 644 N N . GLU A 1 83 ? -3.475 -21.953 -6.805 1 98.12 83 GLU A N 1
ATOM 645 C CA . GLU A 1 83 ? -4.07 -22.594 -5.645 1 98.12 83 GLU A CA 1
ATOM 646 C C . GLU A 1 83 ? -5.328 -21.859 -5.18 1 98.12 83 GLU A C 1
ATOM 648 O O . GLU A 1 83 ? -6.316 -22.484 -4.797 1 98.12 83 GLU A O 1
ATOM 653 N N . MET A 1 84 ? -5.273 -20.578 -5.156 1 98.12 84 MET A N 1
ATOM 654 C CA . MET A 1 84 ? -6.43 -19.766 -4.773 1 98.12 84 MET A CA 1
ATOM 655 C C . MET A 1 84 ? -7.605 -20.031 -5.711 1 98.12 84 MET A C 1
ATOM 657 O O . MET A 1 84 ? -8.742 -20.203 -5.254 1 98.12 84 MET A O 1
ATOM 661 N N . ALA A 1 85 ? -7.305 -20.016 -6.992 1 97.19 85 ALA A N 1
ATOM 662 C CA . ALA A 1 85 ? -8.344 -20.25 -7.988 1 97.19 85 ALA A CA 1
ATOM 663 C C . ALA A 1 85 ? -8.961 -21.641 -7.805 1 97.19 85 ALA A C 1
ATOM 665 O O . ALA A 1 85 ? -10.188 -21.797 -7.898 1 97.19 85 ALA A O 1
ATOM 666 N N . ALA A 1 86 ? -8.094 -22.609 -7.543 1 97.81 86 ALA A N 1
ATOM 667 C CA . ALA A 1 86 ? -8.57 -23.969 -7.316 1 97.81 86 ALA A CA 1
ATOM 668 C C . ALA A 1 86 ? -9.438 -24.047 -6.066 1 97.81 86 ALA A C 1
ATOM 670 O O . ALA A 1 86 ? -10.469 -24.719 -6.059 1 97.81 86 ALA A O 1
ATOM 671 N N . ALA A 1 87 ? -9 -23.359 -5.016 1 97.81 87 ALA A N 1
ATOM 672 C CA . ALA A 1 87 ? -9.773 -23.328 -3.775 1 97.81 87 ALA A CA 1
ATOM 673 C C . ALA A 1 87 ? -11.141 -22.688 -4 1 97.81 87 ALA A C 1
ATOM 675 O O . ALA A 1 87 ? -12.156 -23.188 -3.521 1 97.81 87 ALA A O 1
ATOM 676 N N . ALA A 1 88 ? -11.141 -21.594 -4.703 1 96.5 88 ALA A N 1
ATOM 677 C CA . ALA A 1 88 ? -12.398 -20.922 -5.023 1 96.5 88 ALA A CA 1
ATOM 678 C C . ALA A 1 88 ? -13.312 -21.828 -5.836 1 96.5 88 ALA A C 1
ATOM 680 O O . ALA A 1 88 ? -14.516 -21.922 -5.555 1 96.5 88 ALA A O 1
ATOM 681 N N . ALA A 1 89 ? -12.781 -22.5 -6.816 1 95.38 89 ALA A N 1
ATOM 682 C CA . ALA A 1 89 ? -13.562 -23.391 -7.684 1 95.38 89 ALA A CA 1
ATOM 683 C C . ALA A 1 89 ? -14.156 -24.547 -6.895 1 95.38 89 ALA A C 1
ATOM 685 O O . ALA A 1 89 ? -15.289 -24.953 -7.141 1 95.38 89 ALA A O 1
ATOM 686 N N . SER A 1 90 ? -13.414 -25.031 -5.996 1 97.12 90 SER A N 1
ATOM 687 C CA . SER A 1 90 ? -13.836 -26.172 -5.207 1 97.12 90 SER A CA 1
ATOM 688 C C . SER A 1 90 ? -14.953 -25.812 -4.242 1 97.12 90 SER A C 1
ATOM 690 O O . SER A 1 90 ? -15.656 -26.688 -3.73 1 97.12 90 SER A O 1
ATOM 692 N N . ALA A 1 91 ? -15.094 -24.516 -3.916 1 96.06 91 ALA A N 1
ATOM 693 C CA . ALA A 1 91 ? -16.094 -24.047 -2.957 1 96.06 91 ALA A CA 1
ATOM 694 C C . ALA A 1 91 ? -17.469 -23.938 -3.605 1 96.06 91 ALA A C 1
ATOM 696 O O . ALA A 1 91 ? -18.453 -23.641 -2.93 1 96.06 91 ALA A O 1
ATOM 697 N N . GLY A 1 92 ? -17.594 -24.156 -4.973 1 93.44 92 GLY A N 1
ATOM 698 C CA . GLY A 1 92 ? -18.875 -24.156 -5.656 1 93.44 92 GLY A CA 1
ATOM 699 C C . GLY A 1 92 ? -19.188 -22.844 -6.355 1 93.44 92 GLY A C 1
ATOM 700 O O . GLY A 1 92 ? -18.266 -22.156 -6.824 1 93.44 92 GLY A O 1
ATOM 701 N N . ASN A 1 93 ? -20.531 -22.516 -6.461 1 91.12 93 ASN A N 1
ATOM 702 C CA . ASN A 1 93 ? -20.922 -21.391 -7.293 1 91.12 93 ASN A CA 1
ATOM 703 C C . ASN A 1 93 ? -21.359 -20.188 -6.449 1 91.12 93 ASN A C 1
ATOM 705 O O . ASN A 1 93 ? -21.609 -19.109 -6.984 1 91.12 93 ASN A O 1
ATOM 709 N N . ASP A 1 94 ? -21.391 -20.344 -5.125 1 93.19 94 ASP A N 1
ATOM 710 C CA . ASP A 1 94 ? -21.719 -19.234 -4.242 1 93.19 94 ASP A CA 1
ATOM 711 C C . ASP A 1 94 ? -20.562 -18.25 -4.137 1 93.19 94 ASP A C 1
ATOM 713 O O . ASP A 1 94 ? -19.484 -18.609 -3.664 1 93.19 94 ASP A O 1
ATOM 717 N N . PRO A 1 95 ? -20.781 -17.047 -4.559 1 92.56 95 PRO A N 1
ATOM 718 C CA . PRO A 1 95 ? -19.703 -16.062 -4.578 1 92.56 95 PRO A CA 1
ATOM 719 C C . PRO A 1 95 ? -19.078 -15.844 -3.199 1 92.56 95 PRO A C 1
ATOM 721 O O . PRO A 1 95 ? -17.859 -15.664 -3.09 1 92.56 95 PRO A O 1
ATOM 724 N N . GLU A 1 96 ? -19.875 -15.891 -2.197 1 93.5 96 GLU A N 1
ATOM 725 C CA . GLU A 1 96 ? -19.359 -15.695 -0.842 1 93.5 96 GLU A CA 1
ATOM 726 C C . GLU A 1 96 ? -18.469 -16.859 -0.412 1 93.5 96 GLU A C 1
ATOM 728 O O . GLU A 1 96 ? -17.422 -16.656 0.188 1 93.5 96 GLU A O 1
ATOM 733 N N . ALA A 1 97 ? -18.906 -18.047 -0.679 1 95.75 97 ALA A N 1
ATOM 734 C CA . ALA A 1 97 ? -18.125 -19.234 -0.338 1 95.75 97 ALA A CA 1
ATOM 735 C C . ALA A 1 97 ? -16.797 -19.266 -1.104 1 95.75 97 ALA A C 1
ATOM 737 O O . ALA A 1 97 ? -15.758 -19.625 -0.546 1 95.75 97 ALA A O 1
ATOM 738 N N . ARG A 1 98 ? -16.859 -18.891 -2.354 1 96.25 98 ARG A N 1
ATOM 739 C CA . ARG A 1 98 ? -15.664 -18.844 -3.186 1 96.25 98 ARG A CA 1
ATOM 740 C C . ARG A 1 98 ? -14.664 -17.828 -2.646 1 96.25 98 ARG A C 1
ATOM 742 O O . ARG A 1 98 ? -13.469 -18.109 -2.555 1 96.25 98 ARG A O 1
ATOM 749 N N . LEU A 1 99 ? -15.219 -16.672 -2.32 1 96.19 99 LEU A N 1
ATOM 750 C CA . LEU A 1 99 ? -14.398 -15.594 -1.768 1 96.19 99 LEU A CA 1
ATOM 751 C C . LEU A 1 99 ? -13.711 -16.047 -0.484 1 96.19 99 LEU A C 1
ATOM 753 O O . LEU A 1 99 ? -12.5 -15.867 -0.334 1 96.19 99 LEU A O 1
ATOM 757 N N . HIS A 1 100 ? -14.445 -16.656 0.36 1 97.12 100 HIS A N 1
ATOM 758 C CA . HIS A 1 100 ? -13.914 -17.094 1.642 1 97.12 100 HIS A CA 1
ATOM 759 C C . HIS A 1 100 ? -12.836 -18.172 1.452 1 97.12 100 HIS A C 1
ATOM 761 O O . HIS A 1 100 ? -11.797 -18.125 2.115 1 97.12 100 HIS A O 1
ATOM 767 N N . ALA A 1 101 ? 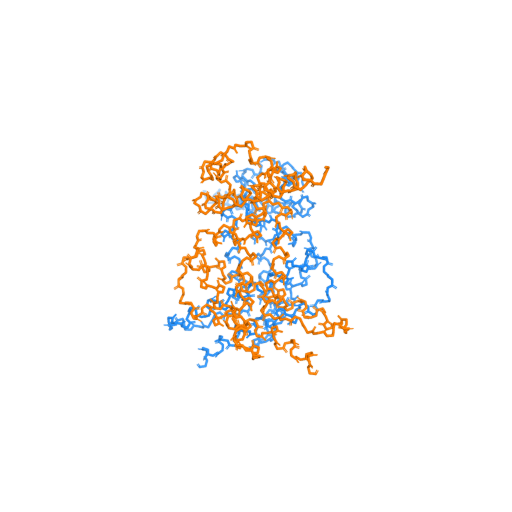-13.062 -19.078 0.586 1 98.06 101 ALA A N 1
ATOM 768 C CA . ALA A 1 101 ? -12.102 -20.141 0.323 1 98.06 101 ALA A CA 1
ATOM 769 C C . ALA A 1 101 ? -10.789 -19.578 -0.215 1 98.06 101 ALA A C 1
ATOM 771 O O . ALA A 1 101 ? -9.711 -19.984 0.235 1 98.06 101 ALA A O 1
ATOM 772 N N . ALA A 1 102 ? -10.898 -18.656 -1.153 1 98.06 102 ALA A N 1
ATOM 773 C CA . ALA A 1 102 ? -9.711 -18.047 -1.75 1 98.06 102 ALA A CA 1
ATOM 774 C C . ALA A 1 102 ? -8.914 -17.266 -0.709 1 98.06 102 ALA A C 1
ATOM 776 O O . ALA A 1 102 ? -7.695 -17.406 -0.624 1 98.06 102 ALA A O 1
ATOM 777 N N . LEU A 1 103 ? -9.578 -16.5 0.104 1 98.56 103 LEU A N 1
ATOM 778 C CA . LEU A 1 103 ? -8.93 -15.695 1.133 1 98.56 103 LEU A CA 1
ATOM 779 C C . LEU A 1 103 ? -8.297 -16.578 2.197 1 98.56 103 LEU A C 1
ATOM 781 O O . LEU A 1 103 ? -7.188 -16.312 2.666 1 98.56 103 LEU A O 1
ATOM 785 N N . THR A 1 104 ? -9.023 -17.594 2.576 1 98.5 104 THR A N 1
ATOM 786 C CA . THR A 1 104 ? -8.5 -18.516 3.574 1 98.5 104 THR A CA 1
ATOM 787 C C . THR A 1 104 ? -7.199 -19.156 3.092 1 98.5 104 THR A C 1
ATOM 789 O O . THR A 1 104 ? -6.223 -19.219 3.84 1 98.5 104 THR A O 1
ATOM 792 N N . LEU A 1 105 ? -7.238 -19.578 1.864 1 98.5 105 LEU A N 1
ATOM 793 C CA . LEU A 1 105 ? -6.023 -20.156 1.308 1 98.5 105 LEU A CA 1
ATOM 794 C C . LEU A 1 105 ? -4.887 -19.141 1.29 1 98.5 105 LEU A C 1
ATOM 796 O O . LEU A 1 105 ? -3.76 -19.469 1.674 1 98.5 105 LEU A O 1
ATOM 800 N N . TYR A 1 106 ? -5.156 -17.938 0.876 1 98.31 106 TYR A N 1
ATOM 801 C CA . TYR A 1 106 ? -4.16 -16.875 0.772 1 98.31 106 TYR A CA 1
ATOM 802 C C . TYR A 1 106 ? -3.477 -16.641 2.113 1 98.31 106 TYR A C 1
ATOM 804 O O . TYR A 1 106 ? -2.25 -16.719 2.219 1 98.31 106 TYR A O 1
ATOM 812 N N . PHE A 1 107 ? -4.211 -16.391 3.098 1 98.5 107 PHE A N 1
ATOM 813 C CA . PHE A 1 107 ? -3.65 -16.047 4.398 1 98.5 107 PHE A CA 1
ATOM 814 C C . PHE A 1 107 ? -3.004 -17.25 5.055 1 98.5 107 PHE A C 1
ATOM 816 O O . PHE A 1 107 ? -2.01 -17.125 5.773 1 98.5 107 PHE A O 1
ATOM 823 N N . THR A 1 108 ? -3.549 -18.453 4.809 1 98.31 108 THR A N 1
ATOM 824 C CA . THR A 1 108 ? -2.922 -19.688 5.305 1 98.31 108 THR A CA 1
ATOM 825 C C . THR A 1 108 ? -1.521 -19.844 4.719 1 98.31 108 THR A C 1
ATOM 827 O O . THR A 1 108 ? -0.574 -20.156 5.441 1 98.31 108 THR A O 1
ATOM 830 N N . ARG A 1 109 ? -1.412 -19.594 3.457 1 97.62 109 ARG A N 1
ATOM 831 C CA . ARG A 1 109 ? -0.126 -19.75 2.781 1 97.62 109 ARG A CA 1
ATOM 832 C C . ARG A 1 109 ? 0.881 -18.719 3.293 1 97.62 109 ARG A C 1
ATOM 834 O O . ARG A 1 109 ? 2.066 -19.031 3.438 1 97.62 109 ARG A O 1
ATOM 841 N N . LEU A 1 110 ? 0.425 -17.547 3.543 1 96.62 110 LEU A N 1
ATOM 842 C CA . LEU A 1 110 ? 1.31 -16.531 4.109 1 96.62 110 LEU A CA 1
ATOM 843 C C . LEU A 1 110 ? 1.884 -17 5.445 1 96.62 110 LEU A C 1
ATOM 845 O O . LEU A 1 110 ? 3.078 -16.828 5.703 1 96.62 110 LEU A O 1
ATOM 849 N N . LYS A 1 111 ? 1.015 -17.547 6.211 1 96.06 111 LYS A N 1
ATOM 850 C CA . LYS A 1 111 ? 1.434 -18.016 7.531 1 96.06 111 LYS A CA 1
ATOM 851 C C . LYS A 1 111 ? 2.367 -19.219 7.422 1 96.06 111 LYS A C 1
ATOM 853 O O . LYS A 1 111 ? 3.295 -19.359 8.219 1 96.06 111 LYS A O 1
ATOM 858 N N . GLN A 1 112 ? 2.174 -20.062 6.465 1 95.94 112 GLN A N 1
ATOM 859 C CA . GLN A 1 112 ? 2.959 -21.281 6.277 1 95.94 112 GLN A CA 1
ATOM 860 C C . GLN A 1 112 ? 4.344 -20.953 5.723 1 95.94 112 GLN A C 1
ATOM 862 O O . GLN A 1 112 ? 5.281 -21.75 5.883 1 95.94 112 GLN A O 1
ATOM 867 N N . HIS A 1 113 ? 4.43 -19.844 5.039 1 94.44 113 HIS A N 1
ATOM 868 C CA . HIS A 1 113 ? 5.688 -19.453 4.414 1 94.44 113 HIS A CA 1
ATOM 869 C C . HIS A 1 113 ? 6.055 -18.016 4.762 1 94.44 113 HIS A C 1
ATOM 871 O O . HIS A 1 113 ? 6.059 -17.141 3.889 1 94.44 113 HIS A O 1
ATOM 877 N N . PRO A 1 114 ? 6.516 -17.828 5.973 1 93.81 114 PRO A N 1
ATOM 878 C CA . PRO A 1 114 ? 6.703 -16.453 6.453 1 93.81 114 PRO A CA 1
ATOM 879 C C . PRO A 1 114 ? 7.887 -15.75 5.793 1 93.81 114 PRO A C 1
ATOM 881 O O . PRO A 1 114 ? 7.871 -14.523 5.625 1 93.81 114 PRO A O 1
ATOM 884 N N . LYS A 1 115 ? 8.891 -16.469 5.457 1 92.44 115 LYS A N 1
ATOM 885 C CA . LYS A 1 115 ? 10.07 -15.828 4.887 1 92.44 115 LYS A CA 1
ATOM 886 C C . LYS A 1 115 ? 9.789 -15.289 3.486 1 92.44 115 LYS A C 1
ATOM 888 O O . LYS A 1 115 ? 9.922 -14.094 3.234 1 92.44 115 LYS A O 1
ATOM 893 N N . PRO A 1 116 ? 9.258 -16.172 2.564 1 91.5 116 PRO A N 1
ATOM 894 C CA . PRO A 1 116 ? 8.883 -15.633 1.249 1 91.5 116 PRO A CA 1
ATOM 895 C C . PRO A 1 116 ? 7.789 -14.578 1.327 1 91.5 116 PRO A C 1
ATOM 897 O O . PRO A 1 116 ? 7.773 -13.633 0.528 1 91.5 116 PRO A O 1
ATOM 900 N N . ALA A 1 117 ? 6.875 -14.711 2.26 1 93.62 117 ALA A N 1
ATOM 901 C CA . ALA A 1 117 ? 5.805 -13.727 2.41 1 93.62 117 ALA A CA 1
ATOM 902 C C . ALA A 1 117 ? 6.367 -12.336 2.701 1 93.62 117 ALA A C 1
ATOM 904 O O . ALA A 1 117 ? 5.934 -11.344 2.109 1 93.62 117 ALA A O 1
ATOM 905 N N . ARG A 1 118 ? 7.297 -12.305 3.537 1 91.56 118 ARG A N 1
ATOM 906 C CA . ARG A 1 118 ? 7.934 -11.039 3.885 1 91.56 118 ARG A CA 1
ATOM 907 C C . ARG A 1 118 ? 8.648 -10.438 2.68 1 91.56 118 ARG A C 1
ATOM 909 O O . ARG A 1 118 ? 8.5 -9.25 2.393 1 91.56 118 ARG A O 1
ATOM 916 N N . VAL A 1 119 ? 9.352 -11.219 1.963 1 92.12 119 VAL A N 1
ATOM 917 C CA . VAL A 1 119 ? 10.148 -10.75 0.834 1 92.12 119 VAL A CA 1
ATOM 918 C C . VAL A 1 119 ? 9.234 -10.242 -0.275 1 92.12 119 VAL A C 1
ATOM 920 O O . VAL A 1 119 ? 9.383 -9.117 -0.748 1 92.12 119 VAL A O 1
ATOM 923 N N . PHE A 1 120 ? 8.25 -11.031 -0.583 1 91.44 120 PHE A N 1
ATOM 924 C CA . PHE A 1 120 ? 7.508 -10.766 -1.811 1 91.44 120 PHE A CA 1
ATOM 925 C C . PHE A 1 120 ? 6.348 -9.812 -1.55 1 91.44 120 PHE A C 1
ATOM 927 O O . PHE A 1 120 ? 5.871 -9.141 -2.467 1 91.44 120 PHE A O 1
ATOM 934 N N . LEU A 1 121 ? 5.898 -9.68 -0.325 1 88.81 121 LEU A N 1
ATOM 935 C CA . LEU A 1 121 ? 4.852 -8.727 0.009 1 88.81 121 LEU A CA 1
ATOM 936 C C . LEU A 1 121 ? 5.449 -7.371 0.374 1 88.81 121 LEU A C 1
ATOM 938 O O . LEU A 1 121 ? 4.855 -6.328 0.088 1 88.81 121 LEU A O 1
ATOM 942 N N . LEU A 1 122 ? 6.652 -7.371 0.916 1 82.44 122 LEU A N 1
ATOM 943 C CA . LEU A 1 122 ? 7.156 -6.152 1.535 1 82.44 122 LEU A CA 1
ATOM 944 C C . LEU A 1 122 ? 8.438 -5.684 0.85 1 82.44 122 LEU A C 1
ATOM 946 O O . LEU A 1 122 ? 8.508 -4.551 0.369 1 82.44 122 LEU A O 1
ATOM 950 N N . GLU A 1 123 ? 9.312 -6.48 0.706 1 82.81 123 GLU A N 1
ATOM 951 C CA . GLU A 1 123 ? 10.688 -6.047 0.471 1 82.81 123 GLU A CA 1
ATOM 952 C C . GLU A 1 123 ? 10.922 -5.711 -1 1 82.81 123 GLU A C 1
ATOM 954 O O . GLU A 1 123 ? 11.82 -4.945 -1.332 1 82.81 123 GLU A O 1
ATOM 959 N N . ILE A 1 124 ? 10.117 -6.242 -1.892 1 84.56 124 ILE A N 1
ATOM 960 C CA . ILE A 1 124 ? 10.477 -6.09 -3.297 1 84.56 124 ILE A CA 1
ATOM 961 C C . ILE A 1 124 ? 9.812 -4.84 -3.869 1 84.56 124 ILE A C 1
ATOM 963 O O . ILE A 1 124 ? 10.031 -4.492 -5.031 1 84.56 124 ILE A O 1
ATOM 967 N N . SER A 1 125 ? 9.023 -4.145 -3.01 1 80.56 125 SER A N 1
ATOM 968 C CA . SER A 1 125 ? 8.391 -2.904 -3.445 1 80.56 125 SER A CA 1
ATOM 969 C C . SER A 1 125 ? 9.43 -1.804 -3.666 1 80.56 125 SER A C 1
ATOM 971 O O . SER A 1 125 ? 10.281 -1.564 -2.809 1 80.56 125 SER A O 1
ATOM 973 N N . GLY A 1 126 ? 9.438 -1.182 -4.867 1 77.81 126 GLY A N 1
ATOM 974 C CA . GLY A 1 126 ? 10.289 -0.036 -5.145 1 77.81 126 GLY A CA 1
ATOM 975 C C . GLY A 1 126 ? 11.68 -0.425 -5.602 1 77.81 126 GLY A C 1
ATOM 976 O O . GLY A 1 126 ? 12.562 0.429 -5.711 1 77.81 126 GLY A O 1
ATOM 977 N N . ILE A 1 127 ? 11.906 -1.683 -5.895 1 84.19 127 ILE A N 1
ATOM 978 C CA . ILE A 1 127 ? 13.227 -2.113 -6.336 1 84.19 127 ILE A CA 1
ATOM 979 C C . ILE A 1 127 ? 13.5 -1.586 -7.742 1 84.19 127 ILE A C 1
ATOM 981 O O . ILE A 1 127 ? 14.586 -1.069 -8.016 1 84.19 127 ILE A O 1
ATOM 985 N N . SER A 1 128 ? 12.516 -1.741 -8.617 1 87.62 128 SER A N 1
ATOM 986 C CA . SER A 1 128 ? 12.617 -1.233 -9.977 1 87.62 128 SER A CA 1
ATOM 987 C C . SER A 1 128 ? 11.242 -1.109 -10.633 1 87.62 128 SER A C 1
ATOM 989 O O . SER A 1 128 ? 10.289 -1.749 -10.195 1 87.62 128 SER A O 1
ATOM 991 N N . PRO A 1 129 ? 11.18 -0.32 -11.664 1 87.75 129 PRO A N 1
ATOM 992 C CA . PRO A 1 129 ? 9.914 -0.219 -12.391 1 87.75 129 PRO A CA 1
ATOM 993 C C . PRO A 1 129 ? 9.461 -1.556 -12.977 1 87.75 129 PRO A C 1
ATOM 995 O O . PRO A 1 129 ? 8.266 -1.835 -13.023 1 87.75 129 PRO A O 1
ATOM 998 N N . ALA A 1 130 ? 10.383 -2.322 -13.398 1 92.5 130 ALA A N 1
ATOM 999 C CA . ALA A 1 130 ? 10.055 -3.621 -13.977 1 92.5 130 ALA A CA 1
ATOM 1000 C C . ALA A 1 130 ? 9.445 -4.551 -12.93 1 92.5 130 ALA A C 1
ATOM 1002 O O . ALA A 1 130 ? 8.453 -5.227 -13.188 1 92.5 130 ALA A O 1
ATOM 1003 N N . VAL A 1 131 ? 10.008 -4.555 -11.766 1 93.56 131 VAL A N 1
ATOM 1004 C CA . VAL A 1 131 ? 9.492 -5.375 -10.672 1 93.56 131 VAL A CA 1
ATOM 1005 C C . VAL A 1 131 ? 8.109 -4.875 -10.25 1 93.56 131 VAL A C 1
ATOM 1007 O O . VAL A 1 131 ? 7.195 -5.672 -10.039 1 93.56 131 VAL A O 1
ATOM 1010 N N . ASP A 1 132 ? 7.973 -3.59 -10.25 1 89.75 132 ASP A N 1
ATOM 1011 C CA . ASP A 1 132 ? 6.695 -2.996 -9.867 1 89.75 132 ASP A CA 1
ATOM 1012 C C . ASP A 1 132 ? 5.602 -3.34 -10.875 1 89.75 132 ASP A C 1
ATOM 1014 O O . ASP A 1 132 ? 4.449 -3.555 -10.5 1 89.75 132 ASP A O 1
ATOM 1018 N N . ALA A 1 133 ? 5.988 -3.352 -12.133 1 91.62 133 ALA A N 1
ATOM 1019 C CA . ALA A 1 133 ? 5.023 -3.693 -13.172 1 91.62 133 ALA A CA 1
ATOM 1020 C C . ALA A 1 133 ? 4.531 -5.129 -13.016 1 91.62 133 ALA A C 1
ATOM 1022 O O . ALA A 1 133 ? 3.336 -5.402 -13.156 1 91.62 133 ALA A O 1
ATOM 1023 N N . VAL A 1 134 ? 5.41 -5.992 -12.695 1 94.44 134 VAL A N 1
ATOM 1024 C CA . VAL A 1 134 ? 5.062 -7.395 -12.508 1 94.44 134 VAL A CA 1
ATOM 1025 C C . VAL A 1 134 ? 4.164 -7.547 -11.289 1 94.44 134 VAL A C 1
ATOM 1027 O O . VAL A 1 134 ? 3.199 -8.312 -11.305 1 94.44 134 VAL A O 1
ATOM 1030 N N . LYS A 1 135 ? 4.449 -6.844 -10.297 1 93.94 135 LYS A N 1
ATOM 1031 C CA . LYS A 1 135 ? 3.631 -6.867 -9.086 1 93.94 135 LYS A CA 1
ATOM 1032 C C . LYS A 1 135 ? 2.221 -6.352 -9.367 1 93.94 135 LYS A C 1
ATOM 1034 O O . LYS A 1 135 ? 1.239 -6.926 -8.891 1 93.94 135 LYS A O 1
ATOM 1039 N N . LEU A 1 136 ? 2.141 -5.316 -10.133 1 90.31 136 LEU A N 1
ATOM 1040 C CA . LEU A 1 136 ? 0.839 -4.758 -10.484 1 90.31 136 LEU A CA 1
ATOM 1041 C C . LEU A 1 136 ? 0.001 -5.77 -11.258 1 90.31 136 LEU A C 1
ATOM 1043 O O . LEU A 1 136 ? -1.194 -5.922 -10.992 1 90.31 136 LEU A O 1
ATOM 1047 N N . ASP A 1 137 ? 0.653 -6.434 -12.156 1 93.19 137 ASP A N 1
ATOM 1048 C CA . ASP A 1 137 ? -0.045 -7.461 -12.922 1 93.19 137 ASP A CA 1
ATOM 1049 C C . ASP A 1 137 ? -0.547 -8.578 -12.016 1 93.19 137 ASP A C 1
ATOM 1051 O O . ASP A 1 137 ? -1.666 -9.07 -12.18 1 93.19 137 ASP A O 1
ATOM 1055 N N . ALA A 1 138 ? 0.286 -8.93 -11.102 1 95.12 138 ALA A N 1
ATOM 1056 C CA . ALA A 1 138 ? -0.085 -9.984 -10.164 1 95.12 138 ALA A CA 1
ATOM 1057 C C . ALA A 1 138 ? -1.27 -9.555 -9.297 1 95.12 138 ALA A C 1
ATOM 1059 O O . ALA A 1 138 ? -2.152 -10.367 -9 1 95.12 138 ALA A O 1
ATOM 1060 N N . LEU A 1 139 ? -1.326 -8.305 -8.922 1 93.38 139 LEU A N 1
ATOM 1061 C CA . LEU A 1 139 ? -2.42 -7.785 -8.109 1 93.38 139 LEU A CA 1
ATOM 1062 C C . LEU A 1 139 ? -3.725 -7.773 -8.891 1 93.38 139 LEU A C 1
ATOM 1064 O O . LEU A 1 139 ? -4.797 -8.008 -8.328 1 93.38 139 LEU A O 1
ATOM 1068 N N . CYS A 1 140 ? -3.627 -7.555 -10.195 1 92.5 140 CYS A N 1
ATOM 1069 C CA . CYS A 1 140 ? -4.801 -7.613 -11.055 1 92.5 140 CYS A CA 1
ATOM 1070 C C . CYS A 1 140 ? -5.359 -9.031 -11.117 1 92.5 140 CYS A C 1
ATOM 1072 O O . CYS A 1 140 ? -6.57 -9.234 -10.992 1 92.5 140 CYS A O 1
ATOM 1074 N N . THR A 1 141 ? -4.441 -9.953 -11.289 1 94.5 141 THR A N 1
ATOM 1075 C CA . THR A 1 141 ? -4.848 -11.359 -11.289 1 94.5 141 THR A CA 1
ATOM 1076 C C . THR A 1 141 ? -5.469 -11.742 -9.953 1 94.5 141 THR A C 1
ATOM 1078 O O . THR A 1 141 ? -6.508 -12.406 -9.906 1 94.5 141 THR A O 1
ATOM 1081 N N . PHE A 1 142 ? -4.891 -11.273 -8.922 1 96.25 142 PHE A N 1
ATOM 1082 C CA . PHE A 1 142 ? -5.367 -11.5 -7.566 1 96.25 142 PHE A CA 1
ATOM 1083 C C . PHE A 1 142 ? -6.805 -11.016 -7.41 1 96.25 142 PHE A C 1
ATOM 1085 O O . PHE A 1 142 ? -7.66 -11.742 -6.906 1 96.25 142 PHE A O 1
ATOM 1092 N N . SER A 1 143 ? -7.016 -9.828 -7.832 1 95 143 SER A N 1
ATOM 1093 C CA . SER A 1 143 ? -8.336 -9.227 -7.766 1 95 143 SER A CA 1
ATOM 1094 C C . SER A 1 143 ? -9.367 -10.055 -8.531 1 95 143 SER A C 1
ATOM 1096 O O . SER A 1 143 ? -10.484 -10.266 -8.047 1 95 143 SER A O 1
ATOM 1098 N N . ASN A 1 144 ? -9.008 -10.555 -9.695 1 92.81 144 ASN A N 1
ATOM 1099 C CA . ASN A 1 144 ? -9.906 -11.312 -10.555 1 92.81 144 ASN A CA 1
ATOM 1100 C C . ASN A 1 144 ? -10.273 -12.656 -9.945 1 92.81 144 ASN A C 1
ATOM 1102 O O . ASN A 1 144 ? -11.367 -13.18 -10.18 1 92.81 144 ASN A O 1
ATOM 1106 N N . ILE A 1 145 ? -9.383 -13.203 -9.211 1 94.56 145 ILE A N 1
ATOM 1107 C CA . ILE A 1 145 ? -9.656 -14.469 -8.531 1 94.56 145 ILE A CA 1
ATOM 1108 C C . ILE A 1 145 ? -10.688 -14.242 -7.43 1 94.56 145 ILE A C 1
ATOM 1110 O O . ILE A 1 145 ? -11.609 -15.047 -7.262 1 94.56 145 ILE A O 1
ATOM 1114 N N . LEU A 1 146 ? -10.547 -13.125 -6.68 1 94.81 146 LEU A N 1
ATOM 1115 C CA . LEU A 1 146 ? -11.422 -12.859 -5.543 1 94.81 146 LEU A CA 1
ATOM 1116 C C . LEU A 1 146 ? -12.805 -12.43 -6.008 1 94.81 146 LEU A C 1
ATOM 1118 O O . LEU A 1 146 ? -13.82 -12.93 -5.5 1 94.81 146 LEU A O 1
ATOM 1122 N N . VAL A 1 147 ? -12.797 -11.469 -6.945 1 90.62 147 VAL A N 1
ATOM 1123 C CA . VAL A 1 147 ? -14.039 -10.961 -7.52 1 90.62 147 VAL A CA 1
ATOM 1124 C C . VAL A 1 147 ? -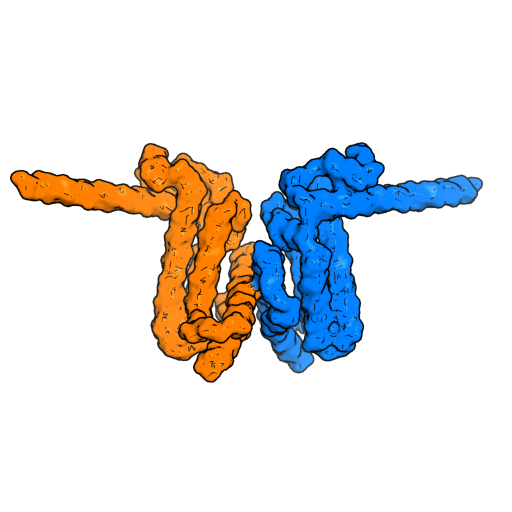13.938 -10.945 -9.047 1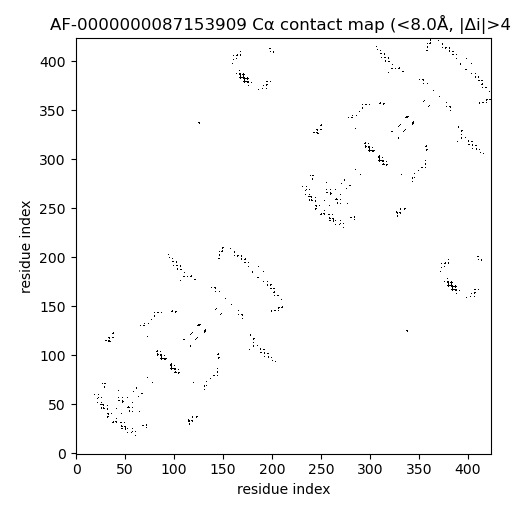 90.62 147 VAL A C 1
ATOM 1126 O O . VAL A 1 147 ? -13.422 -9.984 -9.625 1 90.62 147 VAL A O 1
ATOM 1129 N N . PRO A 1 148 ? -14.383 -12.023 -9.648 1 84.62 148 PRO A N 1
ATOM 1130 C CA . PRO A 1 148 ? -14.312 -12.07 -11.109 1 84.62 148 PRO A CA 1
ATOM 1131 C C . PRO A 1 148 ? -15.125 -10.961 -11.773 1 84.62 148 PRO A C 1
ATOM 1133 O O . PRO A 1 148 ? -16.203 -10.602 -11.289 1 84.62 148 PRO A O 1
ATOM 1136 N N . PRO A 1 149 ? -14.422 -10.367 -12.758 1 74.81 149 PRO A N 1
ATOM 1137 C CA . PRO A 1 149 ? -15.148 -9.289 -13.422 1 74.81 149 PRO A CA 1
ATOM 1138 C C . PRO A 1 149 ? -16.484 -9.742 -14.008 1 74.81 149 PRO A C 1
ATOM 1140 O O . PRO A 1 149 ? -16.641 -10.914 -14.359 1 74.81 149 PRO A O 1
ATOM 1143 N N . ALA A 1 150 ? -17.469 -8.797 -13.891 1 64.19 150 ALA A N 1
ATOM 1144 C CA . ALA A 1 150 ? -18.766 -9.094 -14.492 1 64.19 150 ALA A CA 1
ATOM 1145 C C . ALA A 1 150 ? -18.625 -9.273 -16 1 64.19 150 ALA A C 1
ATOM 1147 O O . ALA A 1 150 ? -17.719 -8.727 -16.625 1 64.19 150 ALA A O 1
ATOM 1148 N N . SER A 1 151 ? -19.078 -10.273 -16.641 1 57.81 151 SER A N 1
ATOM 1149 C CA . SER A 1 151 ? -19.031 -10.625 -18.062 1 57.81 151 SER A CA 1
ATOM 1150 C C . SER A 1 151 ? -19.094 -9.375 -18.938 1 57.81 151 SER A C 1
ATOM 1152 O O . SER A 1 151 ? -18.453 -9.32 -19.984 1 57.81 151 SER A O 1
ATOM 1154 N N . ASP A 1 152 ? -20.266 -8.492 -19.047 1 53.59 152 ASP A N 1
ATOM 1155 C CA . ASP A 1 152 ? -20.531 -7.543 -20.125 1 53.59 152 ASP A CA 1
ATOM 1156 C C . ASP A 1 152 ? -19.891 -6.191 -19.844 1 53.59 152 ASP A C 1
ATOM 1158 O O . ASP A 1 152 ? -20.406 -5.402 -19.047 1 53.59 152 ASP A O 1
ATOM 1162 N N . PRO A 1 153 ? -18.703 -6.094 -20.141 1 49.78 153 PRO A N 1
ATOM 1163 C CA . PRO A 1 153 ? -18 -4.824 -19.922 1 49.78 153 PRO A CA 1
ATOM 1164 C C . PRO A 1 153 ? -18.672 -3.654 -20.641 1 49.78 153 PRO A C 1
ATOM 1166 O O . PRO A 1 153 ? -18.094 -2.578 -20.766 1 49.78 153 PRO A O 1
ATOM 1169 N N . LYS A 1 154 ? -19.656 -3.889 -21.516 1 48.28 154 LYS A N 1
ATOM 1170 C CA . LYS A 1 154 ? -20.047 -2.814 -22.422 1 48.28 154 LYS A CA 1
ATOM 1171 C C . LYS A 1 154 ? -20.281 -1.51 -21.672 1 48.28 154 LYS A C 1
ATOM 1173 O O . LYS A 1 154 ? -20.469 -0.457 -22.281 1 48.28 154 LYS A O 1
ATOM 1178 N N . ARG A 1 155 ? -20.828 -1.394 -20.469 1 52.41 155 ARG A N 1
ATOM 1179 C CA . ARG A 1 155 ? -21.281 -0.046 -20.156 1 52.41 155 ARG A CA 1
ATOM 1180 C C . ARG A 1 155 ? -20.203 0.733 -19.406 1 52.41 155 ARG A C 1
ATOM 1182 O O . ARG A 1 155 ? -19.75 0.305 -18.344 1 52.41 155 ARG A O 1
ATOM 1189 N N . GLY A 1 156 ? -19.516 1.699 -19.875 1 51.97 156 GLY A N 1
ATOM 1190 C CA . GLY A 1 156 ? -18.438 2.654 -19.641 1 51.97 156 GLY A CA 1
ATOM 1191 C C . GLY A 1 156 ? -18.312 3.049 -18.172 1 51.97 156 GLY A C 1
ATOM 1192 O O . GLY A 1 156 ? -17.266 2.859 -17.562 1 51.97 156 GLY A O 1
ATOM 1193 N N . ASP A 1 157 ? -19.453 3.812 -17.672 1 51.78 157 ASP A N 1
ATOM 1194 C CA . ASP A 1 157 ? -19.391 4.402 -16.344 1 51.78 157 ASP A CA 1
ATOM 1195 C C . ASP A 1 157 ? -19.234 3.326 -15.266 1 51.78 157 ASP A C 1
ATOM 1197 O O . ASP A 1 157 ? -18.469 3.494 -14.312 1 51.78 157 ASP A O 1
ATOM 1201 N N . LYS A 1 158 ? -19.844 2.215 -15.523 1 60.66 158 LYS A N 1
ATOM 1202 C CA . LYS A 1 158 ? -19.891 1.121 -14.555 1 60.66 158 LYS A CA 1
ATOM 1203 C C . LYS A 1 158 ? -18.547 0.393 -14.484 1 60.66 158 LYS A C 1
ATOM 1205 O O . LYS A 1 158 ? -18.141 -0.046 -13.414 1 60.66 158 LYS A O 1
ATOM 1210 N N . ALA A 1 159 ? -17.922 0.646 -15.547 1 71.44 159 ALA A N 1
ATOM 1211 C CA . ALA A 1 159 ? -16.609 0.019 -15.617 1 71.44 159 ALA A CA 1
ATOM 1212 C C . ALA A 1 159 ? -15.594 0.776 -14.758 1 71.44 159 ALA A C 1
ATOM 1214 O O . ALA A 1 159 ? -14.75 0.165 -14.102 1 71.44 159 ALA A O 1
ATOM 1215 N N . SER A 1 160 ? -15.844 2.043 -14.625 1 81.44 160 SER A N 1
ATOM 1216 C CA . SER A 1 160 ? -14.93 2.881 -13.852 1 81.44 160 SER A CA 1
ATOM 1217 C C . SER A 1 160 ? -15.094 2.641 -12.359 1 81.44 160 SER A C 1
ATOM 1219 O O . SER A 1 160 ? -14.102 2.496 -11.641 1 81.44 160 SER A O 1
ATOM 1221 N N . ALA A 1 161 ? -16.344 2.484 -11.938 1 84.25 161 ALA A N 1
ATOM 1222 C CA . ALA A 1 161 ? -16.609 2.26 -10.523 1 84.25 161 ALA A CA 1
ATOM 1223 C C . ALA A 1 161 ? -16.109 0.892 -10.078 1 84.25 161 ALA A C 1
ATOM 1225 O O . ALA A 1 161 ? -15.516 0.762 -9.008 1 84.25 161 ALA A O 1
ATOM 1226 N N . ALA A 1 162 ? -16.328 -0.025 -10.961 1 86.88 162 ALA A N 1
ATOM 1227 C CA . ALA A 1 162 ? -15.875 -1.38 -10.656 1 86.88 162 ALA A CA 1
ATOM 1228 C C . ALA A 1 162 ? -14.352 -1.438 -10.539 1 86.88 162 ALA A C 1
ATOM 1230 O O . ALA A 1 162 ? -13.812 -2.143 -9.688 1 86.88 162 ALA A O 1
ATOM 1231 N N . ALA A 1 163 ? -13.719 -0.689 -11.367 1 89.5 163 ALA A N 1
ATOM 1232 C CA . ALA A 1 163 ? -12.258 -0.65 -11.336 1 89.5 163 ALA A CA 1
ATOM 1233 C C . ALA A 1 163 ? -11.75 -0.038 -10.039 1 89.5 163 ALA A C 1
ATOM 1235 O O . ALA A 1 163 ? -10.828 -0.57 -9.414 1 89.5 163 ALA A O 1
ATOM 1236 N N . LEU A 1 164 ? -12.375 1.018 -9.578 1 93.19 164 LEU A N 1
ATOM 1237 C CA . LEU A 1 164 ? -11.984 1.675 -8.336 1 93.19 164 LEU A CA 1
ATOM 1238 C C . LEU A 1 164 ? -12.211 0.755 -7.145 1 93.19 164 LEU A C 1
ATOM 1240 O O . LEU A 1 164 ? -11.375 0.68 -6.242 1 93.19 164 LEU A O 1
ATOM 1244 N N . LEU A 1 165 ? -13.297 0.061 -7.184 1 93.81 165 LEU A N 1
ATOM 1245 C CA . LEU A 1 165 ? -13.609 -0.837 -6.078 1 93.81 165 LEU A CA 1
ATOM 1246 C C . LEU A 1 165 ? -12.648 -2.02 -6.051 1 93.81 165 LEU A C 1
ATOM 1248 O O . LEU A 1 165 ? -12.266 -2.488 -4.977 1 93.81 165 LEU A O 1
ATOM 1252 N N . SER A 1 166 ? -12.305 -2.473 -7.273 1 93.88 166 SER A N 1
ATOM 1253 C CA . SER A 1 166 ? -11.305 -3.533 -7.34 1 93.88 166 SER A CA 1
ATOM 1254 C C . SER A 1 166 ? -9.977 -3.076 -6.754 1 93.88 166 SER A C 1
ATOM 1256 O O . SER A 1 166 ? -9.344 -3.809 -5.992 1 93.88 166 SER A O 1
ATOM 1258 N N . ILE A 1 167 ? -9.586 -1.903 -7.012 1 94.62 167 ILE A N 1
ATOM 1259 C CA . ILE A 1 167 ? -8.352 -1.322 -6.504 1 94.62 167 ILE A CA 1
ATOM 1260 C C . ILE A 1 167 ? -8.422 -1.2 -4.984 1 94.62 167 ILE A C 1
ATOM 1262 O O . ILE A 1 167 ? -7.5 -1.617 -4.277 1 94.62 167 ILE A O 1
ATOM 1266 N N . GLY A 1 168 ? -9.508 -0.643 -4.527 1 97 168 GLY A N 1
ATOM 1267 C CA . GLY A 1 168 ? -9.695 -0.514 -3.09 1 97 168 GLY A CA 1
ATOM 1268 C C . GLY A 1 168 ? -9.703 -1.847 -2.367 1 97 168 GLY A C 1
ATOM 1269 O O . GLY A 1 168 ? -9.117 -1.981 -1.292 1 97 168 GLY A O 1
ATOM 1270 N N . MET A 1 169 ? -10.32 -2.795 -2.99 1 97.12 169 MET A N 1
ATOM 1271 C CA . MET A 1 169 ? -10.406 -4.133 -2.408 1 97.12 169 MET A CA 1
ATOM 1272 C C . MET A 1 169 ? -9.016 -4.746 -2.252 1 97.12 169 MET A C 1
ATOM 1274 O O . MET A 1 169 ? -8.664 -5.223 -1.173 1 97.12 169 MET A O 1
ATOM 1278 N N . VAL A 1 170 ? -8.312 -4.699 -3.307 1 96.88 170 VAL A N 1
ATOM 1279 C CA . VAL A 1 170 ? -6.957 -5.246 -3.277 1 96.88 170 VAL A CA 1
ATOM 1280 C C . VAL A 1 170 ? -6.117 -4.488 -2.252 1 96.88 170 VAL A C 1
ATOM 1282 O O . VAL A 1 170 ? -5.379 -5.094 -1.473 1 96.88 170 VAL A O 1
ATOM 1285 N N . GLY A 1 171 ? -6.273 -3.219 -2.258 1 97 171 GLY A N 1
ATOM 1286 C CA . GLY A 1 171 ? -5.562 -2.412 -1.279 1 97 171 GLY A CA 1
ATOM 1287 C C . GLY A 1 171 ? -5.867 -2.807 0.154 1 97 171 GLY A C 1
ATOM 1288 O O . GLY A 1 171 ? -4.957 -2.902 0.982 1 97 171 GLY A O 1
ATOM 1289 N N . ALA A 1 172 ? -7.094 -3.027 0.455 1 97.81 172 ALA A N 1
ATOM 1290 C CA . ALA A 1 172 ? -7.508 -3.418 1.801 1 97.81 172 ALA A CA 1
ATOM 1291 C C . ALA A 1 172 ? -6.891 -4.758 2.195 1 97.81 172 ALA A C 1
ATOM 1293 O O . ALA A 1 172 ? -6.285 -4.879 3.264 1 97.81 172 ALA A O 1
ATOM 1294 N N . VAL A 1 173 ? -7.02 -5.723 1.3 1 97.94 173 VAL A N 1
ATOM 1295 C CA . VAL A 1 173 ? -6.551 -7.074 1.597 1 97.94 173 VAL A CA 1
ATOM 1296 C C . VAL A 1 173 ? -5.035 -7.07 1.771 1 97.94 173 VAL A C 1
ATOM 1298 O O . VAL A 1 173 ? -4.512 -7.66 2.721 1 97.94 173 VAL A O 1
ATOM 1301 N N . ILE A 1 174 ? -4.348 -6.371 0.913 1 96.38 174 ILE A N 1
ATOM 1302 C CA . ILE A 1 174 ? -2.889 -6.348 0.953 1 96.38 174 ILE A CA 1
ATOM 1303 C C . ILE A 1 174 ? -2.418 -5.59 2.193 1 96.38 174 ILE A C 1
ATOM 1305 O O . ILE A 1 174 ? -1.438 -5.98 2.83 1 96.38 174 ILE A O 1
ATOM 1309 N N . SER A 1 175 ? -3.074 -4.516 2.551 1 96 175 SER A N 1
ATOM 1310 C CA . SER A 1 175 ? -2.707 -3.783 3.76 1 96 175 SER A CA 1
ATOM 1311 C C . SER A 1 175 ? -2.867 -4.652 5.004 1 96 175 SER A C 1
ATOM 1313 O O . SER A 1 175 ? -2.01 -4.645 5.887 1 96 175 SER A O 1
ATOM 1315 N N . ILE A 1 176 ? -3.906 -5.379 5.082 1 97 176 ILE A N 1
ATOM 1316 C CA . ILE A 1 176 ? -4.129 -6.289 6.199 1 97 176 ILE A CA 1
ATOM 1317 C C . ILE A 1 176 ? -3.039 -7.359 6.219 1 97 176 ILE A C 1
ATOM 1319 O O . ILE A 1 176 ? -2.455 -7.641 7.266 1 97 176 ILE A O 1
ATOM 1323 N N . ALA A 1 177 ? -2.746 -7.918 5.027 1 96.94 177 ALA A N 1
ATOM 1324 C CA . ALA A 1 177 ? -1.713 -8.945 4.91 1 96.94 177 ALA A CA 1
ATOM 1325 C C . ALA A 1 177 ? -0.353 -8.398 5.344 1 96.94 177 ALA A C 1
ATOM 1327 O O . ALA A 1 177 ? 0.365 -9.047 6.109 1 96.94 177 ALA A O 1
ATOM 1328 N N . LEU A 1 178 ? -0.017 -7.238 4.887 1 93.69 178 LEU A N 1
ATOM 1329 C CA . LEU A 1 178 ? 1.266 -6.617 5.199 1 93.69 178 LEU A CA 1
ATOM 1330 C C . LEU A 1 178 ? 1.409 -6.395 6.703 1 93.69 178 LEU A C 1
ATOM 1332 O O . LEU A 1 178 ? 2.441 -6.73 7.289 1 93.69 178 LEU A O 1
ATOM 1336 N N . ARG A 1 179 ? 0.389 -5.844 7.289 1 93.06 179 ARG A N 1
ATOM 1337 C CA . ARG A 1 179 ? 0.459 -5.582 8.727 1 93.06 179 ARG A CA 1
ATOM 1338 C C . ARG A 1 179 ? 0.504 -6.887 9.516 1 93.06 179 ARG A C 1
ATOM 1340 O O . ARG A 1 179 ? 1.252 -7 10.492 1 93.06 179 ARG A O 1
ATOM 1347 N N . TRP A 1 180 ? -0.259 -7.848 9.086 1 94.88 180 TRP A N 1
ATOM 1348 C CA . TRP A 1 180 ? -0.313 -9.156 9.727 1 94.88 180 TRP A CA 1
ATOM 1349 C C . TRP A 1 180 ? 1.047 -9.844 9.68 1 94.88 180 TRP A C 1
ATOM 1351 O O . TRP A 1 180 ? 1.517 -10.375 10.688 1 94.88 180 TRP A O 1
ATOM 1361 N N . VAL A 1 181 ? 1.691 -9.789 8.547 1 93.38 181 VAL A N 1
ATOM 1362 C CA . VAL A 1 181 ? 3.008 -10.391 8.359 1 93.38 181 VAL A CA 1
ATOM 1363 C C . VAL A 1 181 ? 4.047 -9.609 9.156 1 93.38 181 VAL A C 1
ATOM 1365 O O . VAL A 1 181 ? 4.891 -10.195 9.844 1 93.38 181 VAL A O 1
ATOM 1368 N N . SER A 1 182 ? 3.969 -8.289 9.07 1 90.56 182 SER A N 1
ATOM 1369 C CA . SER A 1 182 ? 4.977 -7.434 9.688 1 90.56 182 SER A CA 1
ATOM 1370 C C . SER A 1 182 ? 4.945 -7.555 11.203 1 90.56 182 SER A C 1
ATOM 1372 O O . SER A 1 182 ? 5.973 -7.383 11.867 1 90.56 182 SER A O 1
ATOM 1374 N N . LYS A 1 183 ? 3.738 -7.863 11.742 1 91.12 183 LYS A N 1
ATOM 1375 C CA . LYS A 1 183 ? 3.609 -7.973 13.195 1 91.12 183 LYS A CA 1
ATOM 1376 C C . LYS A 1 183 ? 3.617 -9.43 13.641 1 91.12 183 LYS A C 1
ATOM 1378 O O . LYS A 1 183 ? 3.18 -9.75 14.75 1 91.12 183 LYS A O 1
ATOM 1383 N N . ALA A 1 184 ? 4.031 -10.352 12.805 1 92.5 184 ALA A N 1
ATOM 1384 C CA . ALA A 1 184 ? 4.254 -11.766 13.102 1 92.5 184 ALA A CA 1
ATOM 1385 C C . ALA A 1 184 ? 2.939 -12.469 13.43 1 92.5 184 ALA A C 1
ATOM 1387 O O . ALA A 1 184 ? 2.844 -13.188 14.422 1 92.5 184 ALA A O 1
ATOM 1388 N N . TYR A 1 185 ? 1.93 -12.133 12.75 1 93.19 185 TYR A N 1
ATOM 1389 C CA . TYR A 1 185 ? 0.67 -12.867 12.695 1 93.19 185 TYR A CA 1
ATOM 1390 C C . TYR A 1 185 ? -0.039 -12.836 14.047 1 93.19 185 TYR A C 1
ATOM 1392 O O . TYR A 1 185 ? -0.431 -13.883 14.57 1 93.19 185 TYR A O 1
ATOM 1400 N N . PRO A 1 186 ? -0.36 -11.695 14.602 1 91.5 186 PRO A N 1
ATOM 1401 C CA . PRO A 1 186 ? -0.913 -11.578 15.953 1 91.5 186 PRO A CA 1
ATOM 1402 C C . PRO A 1 186 ? -2.367 -12.039 16.047 1 91.5 186 PRO A C 1
ATOM 1404 O O . PRO A 1 186 ? -2.809 -12.516 17.094 1 91.5 186 PRO A O 1
ATOM 1407 N N . GLN A 1 187 ? -3.168 -11.898 15.047 1 93.75 187 GLN A N 1
ATOM 1408 C CA . GLN A 1 187 ? -4.578 -12.266 15.062 1 93.75 187 GLN A CA 1
ATOM 1409 C C . GLN A 1 187 ? -4.785 -13.672 14.5 1 93.75 187 GLN A C 1
ATOM 1411 O O . GLN A 1 187 ? -4.035 -14.117 13.633 1 93.75 187 GLN A O 1
ATOM 1416 N N . PRO A 1 188 ? -5.836 -14.336 15.023 1 95.31 188 PRO A N 1
ATOM 1417 C CA . PRO A 1 188 ? -6.188 -15.633 14.438 1 95.31 188 PRO A CA 1
ATOM 1418 C C . PRO A 1 188 ? -6.586 -15.523 12.969 1 95.31 188 PRO A C 1
ATOM 1420 O O . PRO A 1 188 ? -7.148 -14.508 12.547 1 95.31 188 PRO A O 1
ATOM 1423 N N . LEU A 1 189 ? -6.289 -16.625 12.227 1 96.62 189 LEU A N 1
ATOM 1424 C CA . LEU A 1 189 ? -6.535 -16.688 10.789 1 96.62 189 LEU A CA 1
ATOM 1425 C C . LEU A 1 189 ? -7.984 -16.328 10.469 1 96.62 189 LEU A C 1
ATOM 1427 O O . LEU A 1 189 ? -8.25 -15.562 9.539 1 96.62 189 LEU A O 1
ATOM 1431 N N . GLU A 1 190 ? -8.906 -16.812 11.25 1 95.75 190 GLU A N 1
ATOM 1432 C CA . GLU A 1 190 ? -10.328 -16.609 10.984 1 95.75 190 GLU A CA 1
ATOM 1433 C C . GLU A 1 190 ? -10.711 -15.141 11.062 1 95.75 190 GLU A C 1
ATOM 1435 O O . GLU A 1 190 ? -11.523 -14.664 10.273 1 95.75 190 GLU A O 1
ATOM 1440 N N . GLU A 1 191 ? -10.07 -14.438 11.945 1 95.25 191 GLU A N 1
ATOM 1441 C CA . GLU A 1 191 ? -10.359 -13.016 12.109 1 95.25 191 GLU A CA 1
ATOM 1442 C C . GLU A 1 191 ? -9.82 -12.203 10.938 1 95.25 191 GLU A C 1
ATOM 1444 O O . GLU A 1 191 ? -10.484 -11.281 10.453 1 95.25 191 GLU A O 1
ATOM 1449 N N . VAL A 1 192 ? -8.672 -12.57 10.523 1 97.44 192 VAL A N 1
ATOM 1450 C CA . VAL A 1 192 ? -8.039 -11.859 9.422 1 97.44 192 VAL A CA 1
ATOM 1451 C C . VAL A 1 192 ? -8.836 -12.094 8.133 1 97.44 192 VAL A C 1
ATOM 1453 O O . VAL A 1 192 ? -9.094 -11.148 7.379 1 97.44 192 VAL A O 1
ATOM 1456 N N . VAL A 1 193 ? -9.25 -13.312 7.945 1 97.69 193 VAL A N 1
ATOM 1457 C CA . VAL A 1 193 ? -10.031 -13.656 6.766 1 97.69 193 VAL A CA 1
ATOM 1458 C C . VAL A 1 193 ? -11.367 -12.922 6.793 1 97.69 193 VAL A C 1
ATOM 1460 O O . VAL A 1 193 ? -11.812 -12.383 5.773 1 97.69 193 VAL A O 1
ATOM 1463 N N . ALA A 1 194 ? -11.984 -12.883 7.934 1 96.06 194 ALA A N 1
ATOM 1464 C CA . ALA A 1 194 ? -13.273 -12.203 8.07 1 96.06 194 ALA A CA 1
ATOM 1465 C C . ALA A 1 194 ? -13.148 -10.719 7.77 1 96.06 194 ALA A C 1
ATOM 1467 O O . ALA A 1 194 ? -14 -10.141 7.086 1 96.06 194 ALA A O 1
ATOM 1468 N N . ALA A 1 195 ? -12.102 -10.125 8.258 1 96.06 195 ALA A N 1
ATOM 1469 C CA . ALA A 1 195 ? -11.867 -8.703 8.008 1 96.06 195 ALA A CA 1
ATOM 1470 C C . ALA A 1 195 ? -11.648 -8.438 6.52 1 96.06 195 ALA A C 1
ATOM 1472 O O . ALA A 1 195 ? -12.273 -7.547 5.941 1 96.06 195 ALA A O 1
ATOM 1473 N N . ALA A 1 196 ? -10.797 -9.234 5.914 1 97.88 196 ALA A N 1
ATOM 1474 C CA . ALA A 1 196 ? -10.516 -9.078 4.488 1 97.88 196 ALA A CA 1
ATOM 1475 C C . ALA A 1 196 ? -11.781 -9.289 3.658 1 97.88 196 ALA A C 1
ATOM 1477 O O . ALA A 1 196 ? -12.039 -8.539 2.709 1 97.88 196 ALA A O 1
ATOM 1478 N N . ALA A 1 197 ? -12.555 -10.273 4.047 1 97.12 197 ALA A N 1
ATOM 1479 C CA . ALA A 1 197 ? -13.781 -10.594 3.324 1 97.12 197 ALA A CA 1
ATOM 1480 C C . ALA A 1 197 ? -14.773 -9.43 3.375 1 97.12 197 ALA A C 1
ATOM 1482 O O . ALA A 1 197 ? -15.5 -9.188 2.41 1 97.12 197 ALA A O 1
ATOM 1483 N N . SER A 1 198 ? -14.828 -8.781 4.465 1 95.75 198 SER A N 1
ATOM 1484 C CA . SER A 1 198 ? -15.734 -7.645 4.605 1 95.75 198 SER A CA 1
ATOM 1485 C C . SER A 1 198 ? -15.461 -6.586 3.543 1 95.75 198 SER A C 1
ATOM 1487 O O . SER A 1 198 ? -16.391 -6 2.992 1 95.75 198 SER A O 1
ATOM 1489 N N . PHE A 1 199 ? -14.258 -6.363 3.209 1 96.62 199 PHE A N 1
ATOM 1490 C CA . PHE A 1 199 ? -13.898 -5.383 2.188 1 96.62 199 PHE A CA 1
ATOM 1491 C C . PHE A 1 199 ? -14.164 -5.938 0.792 1 96.62 199 PHE A C 1
ATOM 1493 O O . PHE A 1 199 ? -14.578 -5.199 -0.106 1 96.62 199 PHE A O 1
ATOM 1500 N N . CYS A 1 200 ? -13.93 -7.23 0.592 1 96.56 200 CYS A N 1
ATOM 1501 C CA . CYS A 1 200 ? -14.172 -7.836 -0.71 1 96.56 200 CYS A CA 1
ATOM 1502 C C . CYS A 1 200 ? -15.664 -7.82 -1.045 1 96.56 200 CYS A C 1
ATOM 1504 O O . CYS A 1 200 ? -16.031 -7.699 -2.213 1 96.56 200 CYS A O 1
ATOM 1506 N N . ARG A 1 201 ? -16.5 -7.879 -0.039 1 93.81 201 ARG A N 1
ATOM 1507 C CA . ARG A 1 201 ? -17.953 -7.863 -0.238 1 93.81 201 ARG A CA 1
ATOM 1508 C C . ARG A 1 201 ? -18.406 -6.535 -0.839 1 93.81 201 ARG A C 1
ATOM 1510 O O . ARG A 1 201 ? -19.406 -6.488 -1.564 1 93.81 201 ARG A O 1
ATOM 1517 N N . VAL A 1 202 ? -17.672 -5.523 -0.561 1 92 202 VAL A N 1
ATOM 1518 C CA . VAL A 1 202 ? -17.984 -4.227 -1.149 1 92 202 VAL A CA 1
ATOM 1519 C C . VAL A 1 202 ? -17.891 -4.312 -2.672 1 92 202 VAL A C 1
ATOM 1521 O O . VAL A 1 202 ? -18.797 -3.873 -3.379 1 92 202 VAL A O 1
ATOM 1524 N N . ALA A 1 203 ? -16.844 -4.902 -3.125 1 88.94 203 ALA A N 1
ATOM 1525 C CA . ALA A 1 203 ? -16.625 -5.051 -4.562 1 88.94 203 ALA A CA 1
ATOM 1526 C C . ALA A 1 203 ? -17.578 -6.086 -5.152 1 88.94 203 ALA A C 1
ATOM 1528 O O . ALA A 1 203 ? -18.062 -5.93 -6.281 1 88.94 203 ALA A O 1
ATOM 1529 N N . LEU A 1 204 ? -17.844 -7.105 -4.375 1 86.62 204 LEU A N 1
ATOM 1530 C CA . LEU A 1 204 ? -18.75 -8.156 -4.828 1 86.62 204 LEU A CA 1
ATOM 1531 C C . LEU A 1 204 ? -20.156 -7.613 -5.008 1 86.62 204 LEU A C 1
ATOM 1533 O O . LEU A 1 204 ? -20.844 -7.965 -5.969 1 86.62 204 LEU A O 1
ATOM 1537 N N . ALA A 1 205 ? -20.578 -6.766 -4.047 1 82.5 205 ALA A N 1
ATOM 1538 C CA . ALA A 1 205 ? -21.922 -6.18 -4.109 1 82.5 205 ALA A CA 1
ATOM 1539 C C . ALA A 1 205 ? -22.078 -5.312 -5.352 1 82.5 205 ALA A C 1
ATOM 1541 O O . ALA A 1 205 ? -23.156 -5.297 -5.973 1 82.5 205 ALA A O 1
ATOM 1542 N N . GLU A 1 206 ? -21.078 -4.648 -5.691 1 76.75 206 GLU A N 1
ATOM 1543 C CA . GLU A 1 206 ? -21.125 -3.82 -6.891 1 76.75 206 GLU A CA 1
ATOM 1544 C C . GLU A 1 206 ? -21.156 -4.68 -8.156 1 76.75 206 GLU A C 1
ATOM 1546 O O . GLU A 1 206 ? -21.875 -4.363 -9.102 1 76.75 206 GLU A O 1
ATOM 1551 N N . ALA A 1 207 ? -20.438 -5.734 -8.141 1 69.81 207 ALA A N 1
ATOM 1552 C CA . ALA A 1 207 ? -20.406 -6.637 -9.289 1 69.81 207 ALA A CA 1
ATOM 1553 C C . ALA A 1 207 ? -21.766 -7.285 -9.523 1 69.81 207 ALA A C 1
ATOM 1555 O O . ALA A 1 207 ? -22.172 -7.504 -10.664 1 69.81 207 ALA A O 1
ATOM 1556 N N . ASP A 1 208 ? -22.391 -7.555 -8.445 1 70.06 208 ASP A N 1
ATOM 1557 C CA . ASP A 1 208 ? -23.719 -8.188 -8.531 1 70.06 208 ASP A CA 1
ATOM 1558 C C . ASP A 1 208 ? -24.75 -7.211 -9.07 1 70.06 208 ASP A C 1
ATOM 1560 O O . ASP A 1 208 ? -25.703 -7.617 -9.742 1 70.06 208 ASP A O 1
ATOM 1564 N N . ARG A 1 209 ? -24.578 -5.988 -8.625 1 65.5 209 ARG A N 1
ATOM 1565 C CA . ARG A 1 209 ? -25.516 -4.977 -9.125 1 65.5 209 ARG A CA 1
ATOM 1566 C C . ARG A 1 209 ? -25.438 -4.871 -10.641 1 65.5 209 ARG A C 1
ATOM 1568 O O . ARG A 1 209 ? -26.438 -4.555 -11.297 1 65.5 209 ARG A O 1
ATOM 1575 N N . HIS A 1 210 ? -24.359 -5.277 -11.094 1 59.94 210 HIS A N 1
ATOM 1576 C CA . HIS A 1 210 ? -24.172 -5.145 -12.539 1 59.94 210 HIS A CA 1
ATOM 1577 C C . HIS A 1 210 ? -24.547 -6.434 -13.258 1 59.94 210 HIS A C 1
ATOM 1579 O O . HIS A 1 210 ? -24.688 -6.445 -14.484 1 59.94 210 HIS A O 1
ATOM 1585 N N . ARG A 1 211 ? -24.531 -7.469 -12.57 1 54.69 211 ARG A N 1
ATOM 1586 C CA . ARG A 1 211 ? -24.984 -8.719 -13.172 1 54.69 211 ARG A CA 1
ATOM 1587 C C . ARG A 1 211 ? -26.5 -8.766 -13.273 1 54.69 211 ARG A C 1
ATOM 1589 O O . ARG A 1 211 ? -27.047 -9.438 -14.148 1 54.69 211 ARG A O 1
ATOM 1596 N N . SER A 1 212 ? -27.125 -8.086 -12.328 1 47.81 212 SER A N 1
ATOM 1597 C CA . SER A 1 212 ? -28.578 -8.086 -12.414 1 47.81 212 SER A CA 1
ATOM 1598 C C . SER A 1 212 ? -29.078 -7.039 -13.414 1 47.81 212 SER A C 1
ATOM 1600 O O . SER A 1 212 ? -28.5 -5.949 -13.516 1 47.81 212 SER A O 1
ATOM 1602 N N . MET B 1 1 ? 18.703 45.656 36.25 1 57.38 1 MET B N 1
ATOM 1603 C CA . MET B 1 1 ? 18.922 44.219 36.094 1 57.38 1 MET B CA 1
ATOM 1604 C C . MET B 1 1 ? 17.719 43.562 35.438 1 57.38 1 MET B C 1
ATOM 1606 O O . MET B 1 1 ? 17.859 42.656 34.625 1 57.38 1 MET B O 1
ATOM 1610 N N . GLY B 1 2 ? 16.594 44.125 35.5 1 63.22 2 GLY B N 1
ATOM 1611 C CA . GLY B 1 2 ? 15.359 43.594 34.969 1 63.22 2 GLY B CA 1
ATOM 1612 C C . GLY B 1 2 ? 15.188 43.906 33.469 1 63.22 2 GLY B C 1
ATOM 1613 O O . GLY B 1 2 ? 14.672 43.094 32.719 1 63.22 2 GLY B O 1
ATOM 1614 N N . SER B 1 3 ? 15.664 45.062 33.031 1 63.91 3 SER B N 1
ATOM 1615 C CA . SER B 1 3 ? 15.484 45.531 31.672 1 63.91 3 SER B CA 1
ATOM 1616 C C . SER B 1 3 ? 16.391 44.75 30.719 1 63.91 3 SER B C 1
ATOM 1618 O O . SER B 1 3 ? 15.992 44.438 29.594 1 63.91 3 SER B O 1
ATOM 1620 N N . SER B 1 4 ? 17.516 44.375 31.281 1 61.81 4 SER B N 1
ATOM 1621 C CA . SER B 1 4 ? 18.438 43.656 30.438 1 61.81 4 SER B CA 1
ATOM 1622 C C . SER B 1 4 ? 17.938 42.219 30.172 1 61.81 4 SER B C 1
ATOM 1624 O O . SER B 1 4 ? 18.141 41.656 29.094 1 61.81 4 SER B O 1
ATOM 1626 N N . ARG B 1 5 ? 17.234 41.812 31.25 1 56.59 5 ARG B N 1
ATOM 1627 C CA . ARG B 1 5 ? 16.703 40.469 31.109 1 56.59 5 ARG B CA 1
ATOM 1628 C C . ARG B 1 5 ? 15.555 40.438 30.109 1 56.59 5 ARG B C 1
ATOM 1630 O O . ARG B 1 5 ? 15.445 39.531 29.297 1 56.59 5 ARG B O 1
ATOM 1637 N N . LYS B 1 6 ? 14.898 41.406 30.328 1 58.72 6 LYS B N 1
ATOM 1638 C CA . LYS B 1 6 ? 13.773 41.562 29.422 1 58.72 6 LYS B CA 1
ATOM 1639 C C . LYS B 1 6 ? 14.25 41.781 27.984 1 58.72 6 LYS B C 1
ATOM 1641 O O . LYS B 1 6 ? 13.664 41.281 27.031 1 58.72 6 LYS B O 1
ATOM 1646 N N . ALA B 1 7 ? 15.133 42.531 27.891 1 57.31 7 ALA B N 1
ATOM 1647 C CA . ALA B 1 7 ? 15.719 42.812 26.578 1 57.31 7 ALA B CA 1
ATOM 1648 C C . ALA B 1 7 ? 16.375 41.531 26 1 57.31 7 ALA B C 1
ATOM 1650 O O . ALA B 1 7 ? 16.266 41.281 24.797 1 57.31 7 ALA B O 1
ATOM 1651 N N . ARG B 1 8 ? 16.938 40.75 26.75 1 60.78 8 ARG B N 1
ATOM 1652 C CA . ARG B 1 8 ? 17.531 39.469 26.344 1 60.78 8 ARG B CA 1
ATOM 1653 C C . ARG B 1 8 ? 16.453 38.438 26.031 1 60.78 8 ARG B C 1
ATOM 1655 O O . ARG B 1 8 ? 16.594 37.688 25.078 1 60.78 8 ARG B O 1
ATOM 1662 N N . LEU B 1 9 ? 15.492 38.438 26.859 1 57.5 9 LEU B N 1
ATOM 1663 C CA . LEU B 1 9 ? 14.367 37.531 26.609 1 57.5 9 LEU B CA 1
ATOM 1664 C C . LEU B 1 9 ? 13.664 37.875 25.312 1 57.5 9 LEU B C 1
ATOM 1666 O O . LEU B 1 9 ? 13.312 37 24.516 1 57.5 9 LEU B O 1
ATOM 1670 N N . TYR B 1 10 ? 13.422 39.156 25.188 1 58.69 10 TYR B N 1
ATOM 1671 C CA . TYR B 1 10 ? 12.805 39.594 23.953 1 58.69 10 TYR B CA 1
ATOM 1672 C C . TYR B 1 10 ? 13.742 39.375 22.766 1 58.69 10 TYR B C 1
ATOM 1674 O O . TYR B 1 10 ? 13.289 39.062 21.672 1 58.69 10 TYR B O 1
ATOM 1682 N N . GLY B 1 11 ? 14.945 39.625 23.047 1 59.66 11 GLY B N 1
ATOM 1683 C CA . GLY B 1 11 ? 15.938 39.312 22.031 1 59.66 11 GLY B CA 1
ATOM 1684 C C . GLY B 1 11 ? 15.984 37.812 21.688 1 59.66 11 GLY B C 1
ATOM 1685 O O . GLY B 1 11 ? 16.188 37.438 20.531 1 59.66 11 GLY B O 1
ATOM 1686 N N . GLY B 1 12 ? 15.836 37 22.688 1 62.16 12 GLY B N 1
ATOM 1687 C CA . GLY B 1 12 ? 15.789 35.562 22.562 1 62.16 12 GLY B CA 1
ATOM 1688 C C . GLY B 1 12 ? 14.555 35.062 21.828 1 62.16 12 GLY B C 1
ATOM 1689 O O . GLY B 1 12 ? 14.641 34.188 20.953 1 62.16 12 GLY B O 1
ATOM 1690 N N . MET B 1 13 ? 13.43 35.531 22.281 1 65.81 13 MET B N 1
ATOM 1691 C CA . MET B 1 13 ? 12.18 35.219 21.594 1 65.81 13 MET B CA 1
ATOM 1692 C C . MET B 1 13 ? 12.242 35.625 20.125 1 65.81 13 MET B C 1
ATOM 1694 O O . MET B 1 13 ? 11.766 34.875 19.266 1 65.81 13 MET B O 1
ATOM 1698 N N . ASP B 1 14 ? 12.938 36.688 19.953 1 76.19 14 ASP B N 1
ATOM 1699 C CA . ASP B 1 14 ? 13.109 37.188 18.594 1 76.19 14 ASP B CA 1
ATOM 1700 C C . ASP B 1 14 ? 14 36.219 17.781 1 76.19 14 ASP B C 1
ATOM 1702 O O . ASP B 1 14 ? 13.695 35.906 16.641 1 76.19 14 ASP B O 1
ATOM 1706 N N . ALA B 1 15 ? 15.055 35.688 18.547 1 79.06 15 ALA B N 1
ATOM 1707 C CA . ALA B 1 15 ? 15.977 34.75 17.875 1 79.06 15 ALA B CA 1
ATOM 1708 C C . ALA B 1 15 ? 15.297 33.438 17.578 1 79.06 15 ALA B C 1
ATOM 1710 O O . ALA B 1 15 ? 15.5 32.844 16.5 1 79.06 15 ALA B O 1
ATOM 1711 N N . GLU B 1 16 ? 14.539 32.969 18.562 1 82.88 16 GLU B N 1
ATOM 1712 C CA . GLU B 1 16 ? 13.812 31.719 18.391 1 82.88 16 GLU B CA 1
ATOM 1713 C C . GLU B 1 16 ? 12.773 31.844 17.266 1 82.88 16 GLU B C 1
ATOM 1715 O O . GLU B 1 16 ? 12.594 30.906 16.484 1 82.88 16 GLU B O 1
ATOM 1720 N N . GLU B 1 17 ? 12.148 32.906 17.266 1 85.5 17 GLU B N 1
ATOM 1721 C CA . GLU B 1 17 ? 11.164 33.156 16.219 1 85.5 17 GLU B CA 1
ATOM 1722 C C . GLU B 1 17 ? 11.82 33.219 14.844 1 85.5 17 GLU B C 1
ATOM 1724 O O . GLU B 1 17 ? 11.266 32.688 13.875 1 85.5 17 GLU B O 1
ATOM 1729 N N . ARG B 1 18 ? 12.953 33.844 14.773 1 85.5 18 ARG B N 1
ATOM 1730 C CA . ARG B 1 18 ? 13.68 33.906 13.508 1 85.5 18 ARG B CA 1
ATOM 1731 C C . ARG B 1 18 ? 14.133 32.531 13.055 1 85.5 18 ARG B C 1
ATOM 1733 O O . ARG B 1 18 ? 14.094 32.219 11.859 1 85.5 18 ARG B O 1
ATOM 1740 N N . ARG B 1 19 ? 14.531 31.75 13.992 1 87.44 19 ARG B N 1
ATOM 1741 C CA . ARG B 1 19 ? 14.938 30.391 13.688 1 87.44 19 ARG B CA 1
ATOM 1742 C C . ARG B 1 19 ? 13.766 29.562 13.164 1 87.44 19 ARG B C 1
ATOM 1744 O O . ARG B 1 19 ? 13.906 28.797 12.211 1 87.44 19 ARG B O 1
ATOM 1751 N N . ALA B 1 20 ? 12.688 29.781 13.828 1 90.38 20 ALA B N 1
ATOM 1752 C CA . ALA B 1 20 ? 11.477 29.078 13.414 1 90.38 20 ALA B CA 1
ATOM 1753 C C . ALA B 1 20 ? 11.047 29.5 12.016 1 90.38 20 ALA B C 1
ATOM 1755 O O . ALA B 1 20 ? 10.594 28.672 11.219 1 90.38 20 ALA B O 1
ATOM 1756 N N . GLU B 1 21 ? 11.188 30.672 11.773 1 91.62 21 GLU B N 1
ATOM 1757 C CA . GLU B 1 21 ? 10.844 31.188 10.453 1 91.62 21 GLU B CA 1
ATOM 1758 C C . GLU B 1 21 ? 11.758 30.609 9.375 1 91.62 21 GLU B C 1
ATOM 1760 O O . GLU B 1 21 ? 11.297 30.25 8.297 1 91.62 21 GLU B O 1
ATOM 1765 N N . ARG B 1 22 ? 13 30.578 9.656 1 92.06 22 ARG B N 1
ATOM 1766 C CA . ARG B 1 22 ? 13.961 30.016 8.703 1 92.06 22 ARG B CA 1
ATOM 1767 C C . ARG B 1 22 ? 13.688 28.531 8.477 1 92.06 22 ARG B C 1
ATOM 1769 O O . ARG B 1 22 ? 13.766 28.062 7.34 1 92.06 22 ARG B O 1
ATOM 1776 N N . ARG B 1 23 ? 13.406 27.922 9.531 1 95.5 23 ARG B N 1
ATOM 1777 C CA . ARG B 1 23 ? 13.094 26.5 9.43 1 95.5 23 ARG B CA 1
ATOM 1778 C C . ARG B 1 23 ? 11.891 26.266 8.531 1 95.5 23 ARG B C 1
ATOM 1780 O O . ARG B 1 23 ? 11.906 25.375 7.676 1 95.5 23 ARG B O 1
ATOM 1787 N N . LEU B 1 24 ? 10.914 27.062 8.734 1 96.12 24 LEU B N 1
ATOM 1788 C CA . LEU B 1 24 ? 9.711 26.938 7.93 1 96.12 24 LEU B CA 1
ATOM 1789 C C . LEU B 1 24 ? 9.992 27.266 6.469 1 96.12 24 LEU B C 1
ATOM 1791 O O . LEU B 1 24 ? 9.438 26.625 5.566 1 96.12 24 LEU B O 1
ATOM 1795 N N . LYS B 1 25 ? 10.836 28.188 6.258 1 96.75 25 LYS B N 1
ATOM 1796 C CA . LYS B 1 25 ? 11.227 28.531 4.891 1 96.75 25 LYS B CA 1
ATOM 1797 C C . LYS B 1 25 ? 11.898 27.344 4.203 1 96.75 25 LYS B C 1
ATOM 1799 O O . LYS B 1 25 ? 11.648 27.078 3.023 1 96.75 25 LYS B O 1
ATOM 1804 N N . LEU B 1 26 ? 12.68 26.688 4.949 1 97.44 26 LEU B N 1
ATOM 1805 C CA . LEU B 1 26 ? 13.359 25.516 4.41 1 97.44 26 LEU B CA 1
ATOM 1806 C C . LEU B 1 26 ? 12.367 24.406 4.113 1 97.44 26 LEU B C 1
ATOM 1808 O O . LEU B 1 26 ? 12.477 23.719 3.086 1 97.44 26 LEU B O 1
ATOM 1812 N N . ILE B 1 27 ? 11.414 24.266 4.98 1 97.62 27 ILE B N 1
ATOM 1813 C CA . ILE B 1 27 ? 10.398 23.234 4.812 1 97.62 27 ILE B CA 1
ATOM 1814 C C . ILE B 1 27 ? 9.562 23.531 3.568 1 97.62 27 ILE B C 1
ATOM 1816 O O . ILE B 1 27 ? 9.352 22.656 2.73 1 97.62 27 ILE B O 1
ATOM 1820 N N . ASP B 1 28 ? 9.195 24.781 3.428 1 97.31 28 ASP B N 1
ATOM 1821 C CA . ASP B 1 28 ? 8.391 25.188 2.275 1 97.31 28 ASP B CA 1
ATOM 1822 C C . ASP B 1 28 ? 9.172 25 0.976 1 97.31 28 ASP B C 1
ATOM 1824 O O . ASP B 1 28 ? 8.633 24.516 -0.02 1 97.31 28 ASP B O 1
ATOM 1828 N N . ALA B 1 29 ? 10.375 25.359 1.02 1 97.88 29 ALA B N 1
ATOM 1829 C CA . ALA B 1 29 ? 11.25 25.188 -0.143 1 97.88 29 ALA B CA 1
ATOM 1830 C C . ALA B 1 29 ? 11.422 23.719 -0.502 1 97.88 29 ALA B C 1
ATOM 1832 O O . ALA B 1 29 ? 11.422 23.359 -1.681 1 97.88 29 ALA B O 1
ATOM 1833 N N . ALA B 1 30 ? 11.562 22.922 0.499 1 97.62 30 ALA B N 1
ATOM 1834 C CA . ALA B 1 30 ? 11.703 21.484 0.282 1 97.62 30 ALA B CA 1
ATOM 1835 C C . ALA B 1 30 ? 10.477 20.906 -0.404 1 97.62 30 ALA B C 1
ATOM 1837 O O . ALA B 1 30 ? 10.594 20.141 -1.362 1 97.62 30 ALA B O 1
ATOM 1838 N N . VAL B 1 31 ? 9.328 21.297 0.094 1 96.81 31 VAL B N 1
ATOM 1839 C CA . VAL B 1 31 ? 8.078 20.812 -0.485 1 96.81 31 VAL B CA 1
ATOM 1840 C C . VAL B 1 31 ? 8.023 21.188 -1.966 1 96.81 31 VAL B C 1
ATOM 1842 O O . VAL B 1 31 ? 7.656 20.359 -2.803 1 96.81 31 VAL B O 1
ATOM 1845 N N . GLU B 1 32 ? 8.453 22.328 -2.24 1 96.38 32 GLU B N 1
ATOM 1846 C CA . GLU B 1 32 ? 8.453 22.812 -3.619 1 96.38 32 GLU B CA 1
ATOM 1847 C C . GLU B 1 32 ? 9.469 22.047 -4.469 1 96.38 32 GLU B C 1
ATOM 1849 O O . GLU B 1 32 ? 9.133 21.547 -5.547 1 96.38 32 GLU B O 1
ATOM 1854 N N . VAL B 1 33 ? 10.641 21.922 -4.008 1 97.44 33 VAL B N 1
ATOM 1855 C CA . VAL B 1 33 ? 11.727 21.297 -4.758 1 97.44 33 VAL B CA 1
ATOM 1856 C C . VAL B 1 33 ? 11.438 19.812 -4.934 1 97.44 33 VAL B C 1
ATOM 1858 O O . VAL B 1 33 ? 11.594 19.266 -6.027 1 97.44 33 VAL B O 1
ATOM 1861 N N . TYR B 1 34 ? 10.977 19.172 -3.859 1 96.62 34 TYR B N 1
ATOM 1862 C CA . TYR B 1 34 ? 10.586 17.766 -3.975 1 96.62 34 TYR B CA 1
ATOM 1863 C C . TYR B 1 34 ? 9.5 17.578 -5.027 1 96.62 34 TYR B C 1
ATOM 1865 O O . TYR B 1 34 ? 9.531 16.625 -5.805 1 96.62 34 TYR B O 1
ATOM 1873 N N . GLY B 1 35 ? 8.57 18.484 -4.973 1 94.44 35 GLY B N 1
ATOM 1874 C CA . GLY B 1 35 ? 7.48 18.422 -5.934 1 94.44 35 GLY B CA 1
ATOM 1875 C C . GLY B 1 35 ? 7.953 18.5 -7.375 1 94.44 35 GLY B C 1
ATOM 1876 O O . GLY B 1 35 ? 7.367 17.875 -8.258 1 94.44 35 GLY B O 1
ATOM 1877 N N . GLU B 1 36 ? 9 19.188 -7.605 1 93.75 36 GLU B N 1
ATOM 1878 C CA . GLU B 1 36 ? 9.484 19.438 -8.961 1 93.75 36 GLU B CA 1
ATOM 1879 C C . GLU B 1 36 ? 10.406 18.328 -9.438 1 93.75 36 GLU B C 1
ATOM 1881 O O . GLU B 1 36 ? 10.25 17.828 -10.555 1 93.75 36 GLU B O 1
ATOM 1886 N N . VAL B 1 37 ? 11.32 17.891 -8.555 1 93.75 37 VAL B N 1
ATOM 1887 C CA . VAL B 1 37 ? 12.367 17.016 -9.062 1 93.75 37 VAL B CA 1
ATOM 1888 C C . VAL B 1 37 ? 12.336 15.672 -8.328 1 93.75 37 VAL B C 1
ATOM 1890 O O . VAL B 1 37 ? 13.102 14.758 -8.648 1 93.75 37 VAL B O 1
ATOM 1893 N N . GLY B 1 38 ? 11.391 15.578 -7.434 1 92.69 38 GLY B N 1
ATOM 1894 C CA . GLY B 1 38 ? 11.391 14.391 -6.594 1 92.69 38 GLY B CA 1
ATOM 1895 C C . GLY B 1 38 ? 12.383 14.469 -5.449 1 92.69 38 GLY B C 1
ATOM 1896 O O . GLY B 1 38 ? 13.273 15.32 -5.449 1 92.69 38 GLY B O 1
ATOM 1897 N N . TYR B 1 39 ? 12.266 13.562 -4.508 1 92.19 39 TYR B N 1
ATOM 1898 C CA . TYR B 1 39 ? 13.148 13.586 -3.35 1 92.19 39 TYR B CA 1
ATOM 1899 C C . TYR B 1 39 ? 14.57 13.18 -3.738 1 92.19 39 TYR B C 1
ATOM 1901 O O . TYR B 1 39 ? 15.539 13.82 -3.33 1 92.19 39 TYR B O 1
ATOM 1909 N N . ARG B 1 40 ? 14.688 12.148 -4.453 1 89 40 ARG B N 1
ATOM 1910 C CA . ARG B 1 40 ? 16 11.617 -4.801 1 89 40 ARG B CA 1
ATOM 1911 C C . ARG B 1 40 ? 16.766 12.586 -5.703 1 89 40 ARG B C 1
ATOM 1913 O O . ARG B 1 40 ? 18 12.57 -5.738 1 89 40 ARG B O 1
ATOM 1920 N N . GLY B 1 41 ? 16.078 13.422 -6.344 1 92.5 41 GLY B N 1
ATOM 1921 C CA . GLY B 1 41 ? 16.703 14.391 -7.238 1 92.5 41 GLY B CA 1
ATOM 1922 C C . GLY B 1 41 ? 16.984 15.719 -6.574 1 92.5 41 GLY B C 1
ATOM 1923 O O . GLY B 1 41 ? 17.641 16.594 -7.16 1 92.5 41 GLY B O 1
ATOM 1924 N N . ALA B 1 42 ? 16.531 15.852 -5.402 1 95.88 42 ALA B N 1
ATOM 1925 C CA . ALA B 1 42 ? 16.672 17.125 -4.703 1 95.88 42 ALA B CA 1
ATOM 1926 C C . ALA B 1 42 ? 18.016 17.219 -3.99 1 95.88 42 ALA B C 1
ATOM 1928 O O . ALA B 1 42 ? 18.531 16.219 -3.475 1 95.88 42 ALA B O 1
ATOM 1929 N N . THR B 1 43 ? 18.609 18.469 -3.945 1 96.5 43 THR B N 1
ATOM 1930 C CA . THR B 1 43 ? 19.844 18.719 -3.213 1 96.5 43 THR B CA 1
ATOM 1931 C C . THR B 1 43 ? 19.641 19.797 -2.15 1 96.5 43 THR B C 1
ATOM 1933 O O . THR B 1 43 ? 18.734 20.625 -2.262 1 96.5 43 THR B O 1
ATOM 1936 N N . VAL B 1 44 ? 20.516 19.672 -1.186 1 96.94 44 VAL B N 1
ATOM 1937 C CA . VAL B 1 44 ? 20.5 20.703 -0.149 1 96.94 44 VAL B CA 1
ATOM 1938 C C . VAL B 1 44 ? 20.75 22.078 -0.774 1 96.94 44 VAL B C 1
ATOM 1940 O O . VAL B 1 44 ? 20.094 23.062 -0.4 1 96.94 44 VAL B O 1
ATOM 1943 N N . LYS B 1 45 ? 21.547 22.062 -1.739 1 97.25 45 LYS B N 1
ATOM 1944 C CA . LYS B 1 45 ? 21.859 23.312 -2.424 1 97.25 45 LYS B CA 1
ATOM 1945 C C . LYS B 1 45 ? 20.625 23.906 -3.094 1 97.25 45 LYS B C 1
ATOM 1947 O O . LYS B 1 45 ? 20.328 25.094 -2.932 1 97.25 45 LYS B O 1
ATOM 1952 N N . ALA B 1 46 ? 19.938 23.156 -3.789 1 97.62 46 ALA B N 1
ATOM 1953 C CA . ALA B 1 46 ? 18.734 23.609 -4.492 1 97.62 46 ALA B CA 1
ATOM 1954 C C . ALA B 1 46 ? 17.672 24.094 -3.512 1 97.62 46 ALA B C 1
ATOM 1956 O O . ALA B 1 46 ? 16.984 25.094 -3.775 1 97.62 46 ALA B O 1
ATOM 1957 N N . ILE B 1 47 ? 17.547 23.422 -2.383 1 98 47 ILE B N 1
ATOM 1958 C CA . ILE B 1 47 ? 16.562 23.766 -1.367 1 98 47 ILE B CA 1
ATOM 1959 C C . ILE B 1 47 ? 16.938 25.094 -0.72 1 98 47 ILE B C 1
ATOM 1961 O O . ILE B 1 47 ? 16.094 25.969 -0.536 1 98 47 ILE B O 1
ATOM 1965 N N . CYS B 1 48 ? 18.188 25.234 -0.475 1 97.88 48 CYS B N 1
ATOM 1966 C CA . CYS B 1 48 ? 18.672 26.484 0.115 1 97.88 48 CYS B CA 1
ATOM 1967 C C . CYS B 1 48 ? 18.484 27.641 -0.847 1 97.88 48 CYS B C 1
ATOM 1969 O O . CYS B 1 48 ? 18.078 28.734 -0.437 1 97.88 48 CYS B O 1
ATOM 1971 N N . GLU B 1 49 ? 18.719 27.422 -2.059 1 97.81 49 GLU B N 1
ATOM 1972 C CA . GLU B 1 49 ? 18.516 28.453 -3.072 1 97.81 49 GLU B CA 1
ATOM 1973 C C . GLU B 1 49 ? 17.047 28.875 -3.146 1 97.81 49 GLU B C 1
ATOM 1975 O O . GLU B 1 49 ? 16.734 30.062 -3.168 1 97.81 49 GLU B O 1
ATOM 1980 N N . ALA B 1 50 ? 16.188 27.938 -3.121 1 97.38 50 ALA B N 1
ATOM 1981 C CA . ALA B 1 50 ? 14.75 28.219 -3.174 1 97.38 50 ALA B CA 1
ATOM 1982 C C . ALA B 1 50 ? 14.289 28.953 -1.918 1 97.38 50 ALA B C 1
ATOM 1984 O O . ALA B 1 50 ? 13.383 29.781 -1.978 1 97.38 50 ALA B O 1
ATOM 1985 N N . ALA B 1 51 ? 14.922 28.641 -0.813 1 97.25 51 ALA B N 1
ATOM 1986 C CA . ALA B 1 51 ? 14.57 29.25 0.468 1 97.25 51 ALA B CA 1
ATOM 1987 C C . ALA B 1 51 ? 15.266 30.594 0.646 1 97.25 51 ALA B C 1
ATOM 1989 O O . ALA B 1 51 ? 14.961 31.344 1.586 1 97.25 51 ALA B O 1
ATOM 1990 N N . GLU B 1 52 ? 16.188 30.844 -0.259 1 97.06 52 GLU B N 1
ATOM 1991 C CA . GLU B 1 52 ? 17.031 32.031 -0.137 1 97.06 52 GLU B CA 1
ATOM 1992 C C . GLU B 1 52 ? 17.781 32.031 1.194 1 97.06 52 GLU B C 1
ATOM 1994 O O . GLU B 1 52 ? 17.781 33.062 1.894 1 97.06 52 GLU B O 1
ATOM 1999 N N . LEU B 1 53 ? 18.281 30.906 1.531 1 96.44 53 LEU B N 1
ATOM 2000 C CA . LEU B 1 53 ? 19.094 30.734 2.73 1 96.44 53 LEU B CA 1
ATOM 2001 C C . LEU B 1 53 ? 20.391 30 2.404 1 96.44 53 LEU B C 1
ATOM 2003 O O . LEU B 1 53 ? 20.484 29.297 1.392 1 96.44 53 LEU B O 1
ATOM 2007 N N . THR B 1 54 ? 21.359 30.172 3.244 1 93.56 54 THR B N 1
ATOM 2008 C CA . THR B 1 54 ? 22.625 29.469 3.072 1 93.56 54 THR B CA 1
ATOM 2009 C C . THR B 1 54 ? 22.547 28.062 3.674 1 93.56 54 THR B C 1
ATOM 2011 O O . THR B 1 54 ? 21.641 27.766 4.453 1 93.56 54 THR B O 1
ATOM 2014 N N . GLU B 1 55 ? 23.516 27.234 3.33 1 95.19 55 GLU B N 1
ATOM 2015 C CA . GLU B 1 55 ? 23.594 25.875 3.861 1 95.19 55 GLU B CA 1
ATOM 2016 C C . GLU B 1 55 ? 23.859 25.875 5.367 1 95.19 55 GLU B C 1
ATOM 2018 O O . GLU B 1 55 ? 23.469 24.953 6.074 1 95.19 55 GLU B O 1
ATOM 2023 N N . ARG B 1 56 ? 24.484 26.969 5.785 1 93.38 56 ARG B N 1
ATOM 2024 C CA . ARG B 1 56 ? 24.703 27.094 7.219 1 93.38 56 ARG B CA 1
ATOM 2025 C C . ARG B 1 56 ? 23.391 27.047 7.984 1 93.38 56 ARG B C 1
ATOM 2027 O O . ARG B 1 56 ? 23.266 26.312 8.961 1 93.38 56 ARG B O 1
ATOM 2034 N N . TYR B 1 57 ? 22.484 27.766 7.488 1 92.62 57 TYR B N 1
ATOM 2035 C CA . TYR B 1 57 ? 21.172 27.828 8.133 1 92.62 57 TYR B CA 1
ATOM 2036 C C . TYR B 1 57 ? 20.453 26.484 8.023 1 92.62 57 TYR B C 1
ATOM 2038 O O . TYR B 1 57 ? 19.703 26.094 8.922 1 92.62 57 TYR B O 1
ATOM 2046 N N . PHE B 1 58 ? 20.719 25.766 6.91 1 95.88 58 PHE B N 1
ATOM 2047 C CA . PHE B 1 58 ? 20.156 24.422 6.766 1 95.88 58 PHE B CA 1
ATOM 2048 C C . PHE B 1 58 ? 20.625 23.531 7.906 1 95.88 58 PHE B C 1
ATOM 2050 O O . PHE B 1 58 ? 19.797 22.906 8.586 1 95.88 58 PHE B O 1
ATOM 2057 N N . TYR B 1 59 ? 21.844 23.562 8.18 1 94.56 59 TYR B N 1
ATOM 2058 C CA . TYR B 1 59 ? 22.422 22.609 9.133 1 94.56 59 TYR B CA 1
ATOM 2059 C C . TYR B 1 59 ? 22.203 23.078 10.562 1 94.56 59 TYR B C 1
ATOM 2061 O O . TYR B 1 59 ? 22.375 22.312 11.508 1 94.56 59 TYR B O 1
ATOM 2069 N N . GLU B 1 60 ? 21.797 24.375 10.719 1 94.25 60 GLU B N 1
ATOM 2070 C CA . GLU B 1 60 ? 21.312 24.828 12.016 1 94.25 60 GLU B CA 1
ATOM 2071 C C . GLU B 1 60 ? 19.938 24.25 12.336 1 94.25 60 GLU B C 1
ATOM 2073 O O . GLU B 1 60 ? 19.594 24.062 13.5 1 94.25 60 GLU B O 1
ATOM 2078 N N . SER B 1 61 ? 19.281 23.969 11.234 1 94.69 61 SER B N 1
ATOM 2079 C CA . SER B 1 61 ? 17.891 23.562 11.406 1 94.69 61 SER B CA 1
ATOM 2080 C C . SER B 1 61 ? 17.734 22.047 11.305 1 94.69 61 SER B C 1
ATOM 2082 O O . SER B 1 61 ? 16.875 21.453 11.977 1 94.69 61 SER B O 1
ATOM 2084 N N . PHE B 1 62 ? 18.547 21.422 10.422 1 97.12 62 PHE B N 1
ATOM 2085 C CA . PHE B 1 62 ? 18.375 20 10.148 1 97.12 62 PHE B CA 1
ATOM 2086 C C . PHE B 1 62 ? 19.734 19.297 10.117 1 97.12 62 PHE B C 1
ATOM 2088 O O . PHE B 1 62 ? 20.688 19.812 9.516 1 97.12 62 PHE B O 1
ATOM 2095 N N . ALA B 1 63 ? 19.703 18.125 10.719 1 95 63 ALA B N 1
ATOM 2096 C CA . ALA B 1 63 ? 20.938 17.344 10.781 1 95 63 ALA B CA 1
ATOM 2097 C C . ALA B 1 63 ? 21.312 16.797 9.414 1 95 63 ALA B C 1
ATOM 2099 O O . ALA B 1 63 ? 22.484 16.578 9.109 1 95 63 ALA B O 1
ATOM 2100 N N . ASN B 1 64 ? 20.297 16.5 8.586 1 95.5 64 ASN B N 1
ATOM 2101 C CA . ASN B 1 64 ? 20.5 15.922 7.262 1 95.5 64 ASN B CA 1
ATOM 2102 C C . ASN B 1 64 ? 19.234 16.047 6.406 1 95.5 64 ASN B C 1
ATOM 2104 O O . ASN B 1 64 ? 18.219 16.562 6.867 1 95.5 64 ASN B O 1
ATOM 2108 N N . SER B 1 65 ? 19.297 15.555 5.273 1 95.31 65 SER B N 1
ATOM 2109 C CA . SER B 1 65 ? 18.203 15.648 4.32 1 95.31 65 SER B CA 1
ATOM 2110 C C . SER B 1 65 ? 17 14.82 4.773 1 95.31 65 SER B C 1
ATOM 2112 O O . SER B 1 65 ? 15.852 15.188 4.52 1 95.31 65 SER B O 1
ATOM 2114 N N . GLU B 1 66 ? 17.25 13.797 5.453 1 95.88 66 GLU B N 1
ATOM 2115 C CA . GLU B 1 66 ? 16.172 12.953 5.949 1 95.88 66 GLU B CA 1
ATOM 2116 C C . GLU B 1 66 ? 15.328 13.688 6.988 1 95.88 66 GLU B C 1
ATOM 2118 O O . GLU B 1 66 ? 14.094 13.602 6.973 1 95.88 66 GLU B O 1
ATOM 2123 N N . ALA B 1 67 ? 16 14.32 7.824 1 97 67 ALA B N 1
ATOM 2124 C CA . ALA B 1 67 ? 15.297 15.102 8.844 1 97 67 ALA B CA 1
ATOM 2125 C C . ALA B 1 67 ? 14.406 16.156 8.195 1 97 67 ALA B C 1
ATOM 2127 O O . ALA B 1 67 ? 13.281 16.406 8.656 1 97 67 ALA B O 1
ATOM 2128 N N . LEU B 1 68 ? 14.906 16.781 7.16 1 97.44 68 LEU B N 1
ATOM 2129 C CA . LEU B 1 68 ? 14.109 17.766 6.434 1 97.44 68 LEU B CA 1
ATOM 2130 C C . LEU B 1 68 ? 12.914 17.109 5.758 1 97.44 68 LEU B C 1
ATOM 2132 O O . LEU B 1 68 ? 11.812 17.656 5.77 1 97.44 68 LEU B O 1
ATOM 2136 N N . LEU B 1 69 ? 13.102 15.953 5.191 1 97.06 69 LEU B N 1
ATOM 2137 C CA . LEU B 1 69 ? 12.023 15.219 4.543 1 97.06 69 LEU B CA 1
ATOM 2138 C C . LEU B 1 69 ? 10.906 14.914 5.527 1 97.06 69 LEU B C 1
ATOM 2140 O O . LEU B 1 69 ? 9.727 15.117 5.223 1 97.06 69 LEU B O 1
ATOM 2144 N N . ILE B 1 70 ? 11.297 14.438 6.672 1 97.25 70 ILE B N 1
ATOM 2145 C CA . ILE B 1 70 ? 10.336 14.102 7.715 1 97.25 70 ILE B CA 1
ATOM 2146 C C . ILE B 1 70 ? 9.555 15.344 8.125 1 97.25 70 ILE B C 1
ATOM 2148 O O . ILE B 1 70 ? 8.328 15.305 8.258 1 97.25 70 ILE B O 1
ATOM 2152 N N . ALA B 1 71 ? 10.25 16.422 8.258 1 97.19 71 ALA B N 1
ATOM 2153 C CA . ALA B 1 71 ? 9.609 17.688 8.633 1 97.19 71 ALA B CA 1
ATOM 2154 C C . ALA B 1 71 ? 8.656 18.156 7.543 1 97.19 71 ALA B C 1
ATOM 2156 O O . ALA B 1 71 ? 7.555 18.625 7.832 1 97.19 71 ALA B O 1
ATOM 2157 N N . ALA B 1 72 ? 9.086 18.094 6.32 1 97.19 72 ALA B N 1
ATOM 2158 C CA . ALA B 1 72 ? 8.258 18.5 5.184 1 97.19 72 ALA B CA 1
ATOM 2159 C C . ALA B 1 72 ? 7 17.625 5.09 1 97.19 72 ALA B C 1
ATOM 2161 O O . ALA B 1 72 ? 5.898 18.141 4.883 1 97.19 72 ALA B O 1
ATOM 2162 N N . TYR B 1 73 ? 7.176 16.391 5.266 1 97 73 TYR B N 1
ATOM 2163 C CA . TYR B 1 73 ? 6.051 15.461 5.262 1 97 73 TYR B CA 1
ATOM 2164 C C . TYR B 1 73 ? 5.055 15.805 6.363 1 97 73 TYR B C 1
ATOM 2166 O O . TYR B 1 73 ? 3.854 15.922 6.105 1 97 73 TYR B O 1
ATOM 2174 N N . SER B 1 74 ? 5.598 15.953 7.531 1 96.62 74 SER B N 1
ATOM 2175 C CA . SER B 1 74 ? 4.758 16.25 8.688 1 96.62 74 SER B CA 1
ATOM 2176 C C . SER B 1 74 ? 4 17.562 8.508 1 96.62 74 SER B C 1
ATOM 2178 O O . SER B 1 74 ? 2.846 17.672 8.914 1 96.62 74 SER B O 1
ATOM 2180 N N . HIS B 1 75 ? 4.645 18.453 7.895 1 95.75 75 HIS B N 1
ATOM 2181 C CA . HIS B 1 75 ? 4.035 19.75 7.648 1 95.75 75 HIS B CA 1
ATOM 2182 C C . HIS B 1 75 ? 2.869 19.641 6.676 1 95.75 75 HIS B C 1
ATOM 2184 O O . HIS B 1 75 ? 1.771 20.125 6.957 1 95.75 75 HIS B O 1
ATOM 2190 N N . VAL B 1 76 ? 3.07 19 5.59 1 96.12 76 VAL B N 1
ATOM 2191 C CA . VAL B 1 76 ? 2.061 18.891 4.543 1 96.12 76 VAL B CA 1
ATOM 2192 C C . VAL B 1 76 ? 0.905 18.016 5.027 1 96.12 76 VAL B C 1
ATOM 2194 O O . VAL B 1 76 ? -0.26 18.422 4.934 1 96.12 76 VAL B O 1
ATOM 2197 N N . VAL B 1 77 ? 1.199 16.922 5.598 1 96.56 77 VAL B N 1
ATOM 2198 C CA . VAL B 1 77 ? 0.198 15.945 6.016 1 96.56 77 VAL B CA 1
ATOM 2199 C C . VAL B 1 77 ? -0.528 16.453 7.262 1 96.56 77 VAL B C 1
ATOM 2201 O O . VAL B 1 77 ? -1.732 16.234 7.414 1 96.56 77 VAL B O 1
ATOM 2204 N N . GLY B 1 78 ? 0.252 17.062 8.125 1 96.12 78 GLY B N 1
ATOM 2205 C CA . GLY B 1 78 ? -0.377 17.656 9.289 1 96.12 78 GLY B CA 1
ATOM 2206 C C . GLY B 1 78 ? -1.463 18.656 8.938 1 96.12 78 GLY B C 1
ATOM 2207 O O . GLY B 1 78 ? -2.557 18.625 9.5 1 96.12 78 GLY B O 1
ATOM 2208 N N . HIS B 1 79 ? -1.151 19.531 8.023 1 96 79 HIS B N 1
ATOM 2209 C CA . HIS B 1 79 ? -2.129 20.516 7.57 1 96 79 HIS B CA 1
ATOM 2210 C C . HIS B 1 79 ? -3.336 19.844 6.93 1 96 79 HIS B C 1
ATOM 2212 O O . HIS B 1 79 ? -4.48 20.219 7.191 1 96 79 HIS B O 1
ATOM 2218 N N . LEU B 1 80 ? -3.094 18.859 6.117 1 97.38 80 LEU B N 1
ATOM 2219 C CA . LEU B 1 80 ? -4.164 18.109 5.477 1 97.38 80 LEU B CA 1
ATOM 2220 C C . LEU B 1 80 ? -5.082 17.469 6.516 1 97.38 80 LEU B C 1
ATOM 2222 O O . LEU B 1 80 ? -6.305 17.562 6.41 1 97.38 80 LEU B O 1
ATOM 2226 N N . HIS B 1 81 ? -4.453 16.844 7.543 1 97.75 81 HIS B N 1
ATOM 2227 C CA . HIS B 1 81 ? -5.227 16.203 8.602 1 97.75 81 HIS B CA 1
ATOM 2228 C C . HIS B 1 81 ? -6.094 17.219 9.336 1 97.75 81 HIS B C 1
ATOM 2230 O O . HIS B 1 81 ? -7.254 16.938 9.648 1 97.75 81 HIS B O 1
ATOM 2236 N N . GLU B 1 82 ? -5.52 18.375 9.586 1 97.56 82 GLU B N 1
ATOM 2237 C CA . GLU B 1 82 ? -6.277 19.422 10.258 1 97.56 82 GLU B CA 1
ATOM 2238 C C . GLU B 1 82 ? -7.477 19.859 9.422 1 97.56 82 GLU B C 1
ATOM 2240 O O . GLU B 1 82 ? -8.578 20.016 9.945 1 97.56 82 GLU B O 1
ATOM 2245 N N . GLU B 1 83 ? -7.238 20.016 8.203 1 98.12 83 GLU B N 1
ATOM 2246 C CA . GLU B 1 83 ? -8.312 20.422 7.305 1 98.12 83 GLU B CA 1
ATOM 2247 C C . GLU B 1 83 ? -9.391 19.344 7.211 1 98.12 83 GLU B C 1
ATOM 2249 O O . GLU B 1 83 ? -10.586 19.656 7.172 1 98.12 83 GLU B O 1
ATOM 2254 N N . MET B 1 84 ? -8.992 18.125 7.117 1 98.12 84 MET B N 1
ATOM 2255 C CA . MET B 1 84 ? -9.938 17.016 7.066 1 98.12 84 MET B CA 1
ATOM 2256 C C . MET B 1 84 ? -10.797 16.969 8.328 1 98.12 84 MET B C 1
ATOM 2258 O O . MET B 1 84 ? -12.016 16.797 8.242 1 98.12 84 MET B O 1
ATOM 2262 N N . ALA B 1 85 ? -10.141 17.094 9.461 1 97.12 85 ALA B N 1
ATOM 2263 C CA . ALA B 1 85 ? -10.852 17.094 10.734 1 97.12 85 ALA B CA 1
ATOM 2264 C C . ALA B 1 85 ? -11.867 18.234 10.805 1 97.12 85 ALA B C 1
ATOM 2266 O O . ALA B 1 85 ? -12.992 18.047 11.266 1 97.12 85 ALA B O 1
ATOM 2267 N N . ALA B 1 86 ? -11.406 19.391 10.336 1 97.81 86 ALA B N 1
ATOM 2268 C CA . ALA B 1 86 ? -12.289 20.562 10.32 1 97.81 86 ALA B CA 1
ATOM 2269 C C . ALA B 1 86 ? -13.484 20.328 9.391 1 97.81 86 ALA B C 1
ATOM 2271 O O . ALA B 1 86 ? -14.617 20.688 9.727 1 97.81 86 ALA B O 1
ATOM 2272 N N . ALA B 1 87 ? -13.211 19.75 8.219 1 97.81 87 ALA B N 1
ATOM 2273 C CA . ALA B 1 87 ? -14.273 19.438 7.27 1 97.81 87 ALA B CA 1
ATOM 2274 C C . ALA B 1 87 ? -15.273 18.453 7.867 1 97.81 87 ALA B C 1
ATOM 2276 O O . ALA B 1 87 ? -16.484 18.641 7.738 1 97.81 87 ALA B O 1
ATOM 2277 N N . ALA B 1 88 ? -14.766 17.453 8.5 1 96.44 88 ALA B N 1
ATOM 2278 C CA . ALA B 1 88 ? -15.625 16.469 9.156 1 96.44 88 ALA B CA 1
ATOM 2279 C C . ALA B 1 88 ? -16.469 17.125 10.242 1 96.44 88 ALA B C 1
ATOM 2281 O O . ALA B 1 88 ? -17.672 16.859 10.344 1 96.44 88 ALA B O 1
ATOM 2282 N N . ALA B 1 89 ? -15.883 17.953 11.039 1 95.31 89 ALA B N 1
ATOM 2283 C CA . ALA B 1 89 ? -16.578 18.625 12.133 1 95.31 89 ALA B CA 1
ATOM 2284 C C . ALA B 1 89 ? -17.672 19.531 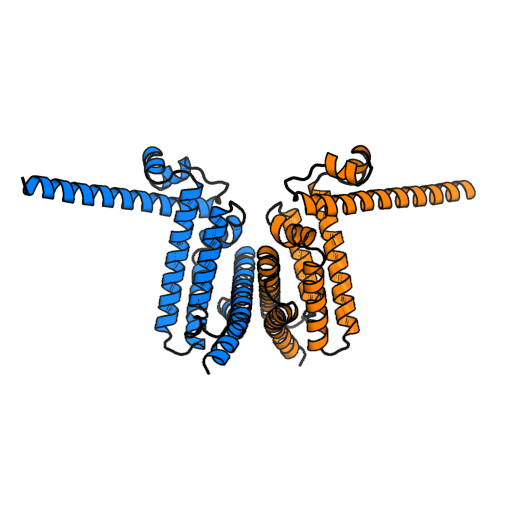11.609 1 95.31 89 ALA B C 1
ATOM 2286 O O . ALA B 1 89 ? -18.75 19.625 12.203 1 95.31 89 ALA B O 1
ATOM 2287 N N . SER B 1 90 ? -17.406 20.156 10.555 1 97.12 90 SER B N 1
ATOM 2288 C CA . SER B 1 90 ? -18.344 21.109 9.977 1 97.12 90 SER B CA 1
ATOM 2289 C C . SER B 1 90 ? -19.547 20.406 9.383 1 97.12 90 SER B C 1
ATOM 2291 O O . SER B 1 90 ? -20.594 21.031 9.141 1 97.12 90 SER B O 1
ATOM 2293 N N . ALA B 1 91 ? -19.406 19.109 9.047 1 96 91 ALA B N 1
ATOM 2294 C CA . ALA B 1 91 ? -20.469 18.344 8.414 1 96 91 ALA B CA 1
ATOM 2295 C C . ALA B 1 91 ? -21.516 17.891 9.438 1 96 91 ALA B C 1
ATOM 2297 O O . ALA B 1 91 ? -22.547 17.312 9.078 1 96 91 ALA B O 1
ATOM 2298 N N . GLY B 1 92 ? -21.266 18.109 10.805 1 93.44 92 GLY B N 1
ATOM 2299 C CA . GLY B 1 92 ? -22.234 17.781 11.844 1 93.44 92 GLY B CA 1
ATOM 2300 C C . GLY B 1 92 ? -21.938 16.484 12.555 1 93.44 92 GLY B C 1
ATOM 2301 O O . GLY B 1 92 ? -20.781 16.094 12.695 1 93.44 92 GLY B O 1
ATOM 2302 N N . ASN B 1 93 ? -23.047 15.797 13.039 1 91.06 93 ASN B N 1
ATOM 2303 C CA . ASN B 1 93 ? -22.844 14.641 13.906 1 91.06 93 ASN B CA 1
ATOM 2304 C C . ASN B 1 93 ? -23.141 13.336 13.188 1 91.06 93 ASN B C 1
ATOM 2306 O O . ASN B 1 93 ? -22.906 12.25 13.727 1 91.06 93 ASN B O 1
ATOM 2310 N N . ASP B 1 94 ? -23.625 13.414 11.938 1 93.06 94 ASP B N 1
ATOM 2311 C CA . ASP B 1 94 ? -23.891 12.211 11.148 1 93.06 94 ASP B CA 1
ATOM 2312 C C . ASP B 1 94 ? -22.578 11.586 10.656 1 93.06 94 ASP B C 1
ATOM 2314 O O . ASP B 1 94 ? -21.844 12.203 9.891 1 93.06 94 ASP B O 1
ATOM 2318 N N . PRO B 1 95 ? -22.328 10.375 11.078 1 92.5 95 PRO B N 1
ATOM 2319 C CA . PRO B 1 95 ? -21.047 9.734 10.719 1 92.5 95 PRO B CA 1
ATOM 2320 C C . PRO B 1 95 ? -20.844 9.641 9.211 1 92.5 95 PRO B C 1
ATOM 2322 O O . PRO B 1 95 ? -19.719 9.805 8.727 1 92.5 95 PRO B O 1
ATOM 2325 N N . GLU B 1 96 ? -21.875 9.43 8.5 1 93.44 96 GLU B N 1
ATOM 2326 C CA . GLU B 1 96 ? -21.766 9.328 7.047 1 93.44 96 GLU B CA 1
ATOM 2327 C C . GLU B 1 96 ? -21.406 10.672 6.422 1 93.44 96 GLU B C 1
ATOM 2329 O O . GLU B 1 96 ? -20.578 10.742 5.52 1 93.44 96 GLU B O 1
ATOM 2334 N N . ALA B 1 97 ? -22.047 11.703 6.859 1 95.75 97 ALA B N 1
ATOM 2335 C CA . ALA B 1 97 ? -21.781 13.047 6.352 1 95.75 97 ALA B CA 1
ATOM 2336 C C . ALA B 1 97 ? -20.359 13.477 6.684 1 95.75 97 ALA B C 1
ATOM 2338 O O . ALA B 1 97 ? -19.672 14.078 5.852 1 95.75 97 ALA B O 1
ATOM 2339 N N . ARG B 1 98 ? -19.922 13.164 7.875 1 96.25 98 ARG B N 1
ATOM 2340 C CA . ARG B 1 98 ? -18.562 13.484 8.305 1 96.25 98 ARG B CA 1
ATOM 2341 C C . ARG B 1 98 ? -17.531 12.758 7.445 1 96.25 98 ARG B C 1
ATOM 2343 O O . ARG B 1 98 ? -16.547 13.359 7.008 1 96.25 98 ARG B O 1
ATOM 2350 N N . LEU B 1 99 ? -17.828 11.484 7.254 1 96.12 99 LEU B N 1
ATOM 2351 C CA . LEU B 1 99 ? -16.953 10.656 6.434 1 96.12 99 LEU B CA 1
ATOM 2352 C C . LEU B 1 99 ? -16.828 11.219 5.023 1 96.12 99 LEU B C 1
ATOM 2354 O O . LEU B 1 99 ? -15.719 11.383 4.504 1 96.12 99 LEU B O 1
ATOM 2358 N N . HIS B 1 100 ? -17.922 11.555 4.461 1 97.12 100 HIS B N 1
ATOM 2359 C CA . HIS B 1 100 ? -17.953 12.078 3.102 1 97.12 100 HIS B CA 1
ATOM 2360 C C . HIS B 1 100 ? -17.203 13.406 3.004 1 97.12 100 HIS B C 1
ATOM 2362 O O . HIS B 1 100 ? -16.453 13.633 2.059 1 97.12 100 HIS B O 1
ATOM 2368 N N . ALA B 1 101 ? -17.406 14.25 3.939 1 98.06 101 ALA B N 1
ATOM 2369 C CA . ALA B 1 101 ? -16.75 15.562 3.947 1 98.06 101 ALA B CA 1
ATOM 2370 C C . ALA B 1 101 ? -15.234 15.414 4.039 1 98.06 101 ALA B C 1
ATOM 2372 O O . ALA B 1 101 ? -14.492 16.078 3.305 1 98.06 101 ALA B O 1
ATOM 2373 N N . ALA B 1 102 ? -14.797 14.547 4.93 1 98.06 102 ALA B N 1
ATOM 2374 C CA . ALA B 1 102 ? -13.359 14.312 5.109 1 98.06 102 ALA B CA 1
ATOM 2375 C C . ALA B 1 102 ? -12.734 13.742 3.846 1 98.06 102 ALA B C 1
ATOM 2377 O O . ALA B 1 102 ? -11.68 14.211 3.4 1 98.06 102 ALA B O 1
ATOM 2378 N N . LEU B 1 103 ? -13.375 12.781 3.234 1 98.5 103 LEU B N 1
ATOM 2379 C CA . LEU B 1 103 ? -12.867 12.141 2.021 1 98.5 103 LEU B CA 1
ATOM 2380 C C . LEU B 1 103 ? -12.859 13.125 0.856 1 98.5 103 LEU B C 1
ATOM 2382 O O . LEU B 1 103 ? -11.914 13.148 0.065 1 98.5 103 LEU B O 1
ATOM 2386 N N . THR B 1 104 ? -13.914 13.883 0.762 1 98.5 104 THR B N 1
ATOM 2387 C CA . THR B 1 104 ? -13.992 14.875 -0.306 1 98.5 104 THR B CA 1
ATOM 2388 C C . THR B 1 104 ? -12.836 15.867 -0.211 1 98.5 104 THR B C 1
ATOM 2390 O O . THR B 1 104 ? -12.188 16.172 -1.216 1 98.5 104 THR B O 1
ATOM 2393 N N . LEU B 1 105 ? -12.617 16.297 0.988 1 98.5 105 LEU B N 1
ATOM 2394 C CA . LEU B 1 105 ? -11.508 17.234 1.179 1 98.5 105 LEU B CA 1
ATOM 2395 C C . LEU B 1 105 ? -10.18 16.578 0.807 1 98.5 105 LEU B C 1
ATOM 2397 O O . LEU B 1 105 ? -9.359 17.172 0.113 1 98.5 105 LEU B O 1
ATOM 2401 N N . TYR B 1 106 ? -9.969 15.367 1.229 1 98.31 106 TYR B N 1
ATOM 2402 C CA . TYR B 1 106 ? -8.734 14.633 0.982 1 98.31 106 TYR B CA 1
ATOM 2403 C C . TYR B 1 106 ? -8.445 14.531 -0.512 1 98.31 106 TYR B C 1
ATOM 2405 O O . TYR B 1 106 ? -7.387 14.953 -0.978 1 98.31 106 TYR B O 1
ATOM 2413 N N . PHE B 1 107 ? -9.344 14.039 -1.248 1 98.5 107 PHE B N 1
ATOM 2414 C CA . PHE B 1 107 ? -9.125 13.805 -2.67 1 98.5 107 PHE B CA 1
ATOM 2415 C C . PHE B 1 107 ? -9.078 15.117 -3.439 1 98.5 107 PHE B C 1
ATOM 2417 O O . PHE B 1 107 ? -8.352 15.234 -4.426 1 98.5 107 PHE B O 1
ATOM 2424 N N . THR B 1 108 ? -9.828 16.141 -2.977 1 98.31 108 THR B N 1
ATOM 2425 C CA . THR B 1 108 ? -9.75 17.453 -3.584 1 98.31 108 THR B CA 1
ATOM 2426 C C . THR B 1 108 ? -8.344 18.031 -3.441 1 98.31 108 THR B C 1
ATOM 2428 O O . THR B 1 108 ? -7.785 18.562 -4.402 1 98.31 108 THR B O 1
ATOM 2431 N N . ARG B 1 109 ? -7.801 17.875 -2.289 1 97.62 109 ARG B N 1
ATOM 2432 C CA . ARG B 1 109 ? -6.465 18.406 -2.027 1 97.62 109 ARG B CA 1
ATOM 2433 C C . ARG B 1 109 ? -5.414 17.688 -2.863 1 97.62 109 ARG B C 1
ATOM 2435 O O . ARG B 1 109 ? -4.465 18.312 -3.348 1 97.62 109 ARG B O 1
ATOM 2442 N N . LEU B 1 110 ? -5.578 16.422 -3.02 1 96.62 110 LEU B N 1
ATOM 2443 C CA . LEU B 1 110 ? -4.66 15.68 -3.873 1 96.62 110 LEU B CA 1
ATOM 2444 C C . LEU B 1 110 ? -4.668 16.219 -5.293 1 96.62 110 LEU B C 1
ATOM 2446 O O . LEU B 1 110 ? -3.611 16.391 -5.91 1 96.62 110 LEU B O 1
ATOM 2450 N N . LYS B 1 111 ? -5.844 16.469 -5.738 1 96.06 111 LYS B N 1
ATOM 2451 C CA . LYS B 1 111 ? -5.988 16.969 -7.102 1 96.06 111 LYS B CA 1
ATOM 2452 C C . LYS B 1 111 ? -5.445 18.391 -7.227 1 96.06 111 LYS B C 1
ATOM 2454 O O . LYS B 1 111 ? -4.883 18.766 -8.258 1 96.06 111 LYS B O 1
ATOM 2459 N N . GLN B 1 112 ? -5.562 19.188 -6.211 1 95.94 112 GLN B N 1
ATOM 2460 C CA . GLN B 1 112 ? -5.133 20.578 -6.215 1 95.94 112 GLN B CA 1
ATOM 2461 C C . GLN B 1 112 ? -3.613 20.688 -6.117 1 95.94 112 GLN B C 1
ATOM 2463 O O . GLN B 1 112 ? -3.031 21.703 -6.52 1 95.94 112 GLN B O 1
ATOM 2468 N N . HIS B 1 113 ? -3.016 19.688 -5.547 1 94.44 113 HIS B N 1
ATOM 2469 C CA . HIS B 1 113 ? -1.571 19.703 -5.348 1 94.44 113 HIS B CA 1
ATOM 2470 C C . HIS B 1 113 ? -0.939 18.406 -5.855 1 94.44 113 HIS B C 1
ATOM 2472 O O . HIS B 1 113 ? -0.426 17.609 -5.066 1 94.44 113 HIS B O 1
ATOM 2478 N N . PRO B 1 114 ? -0.833 18.281 -7.156 1 93.81 114 PRO B N 1
ATOM 2479 C CA . PRO B 1 114 ? -0.424 17 -7.73 1 93.81 114 PRO B CA 1
ATOM 2480 C C . PRO B 1 114 ? 1.052 16.688 -7.488 1 93.81 114 PRO B C 1
ATOM 2482 O O . PRO B 1 114 ? 1.43 15.523 -7.375 1 93.81 114 PRO B O 1
ATOM 2485 N N . LYS B 1 115 ? 1.869 17.672 -7.438 1 92.44 115 LYS B N 1
ATOM 2486 C CA . LYS B 1 115 ? 3.297 17.422 -7.27 1 92.44 115 LYS B CA 1
ATOM 2487 C C . LYS B 1 115 ? 3.605 16.891 -5.875 1 92.44 115 LYS B C 1
ATOM 2489 O O . LYS B 1 115 ? 4.145 15.797 -5.727 1 92.44 115 LYS B O 1
ATOM 2494 N N . PRO B 1 116 ? 3.143 17.625 -4.801 1 91.56 116 PRO B N 1
ATOM 2495 C CA . PRO B 1 116 ? 3.346 17.062 -3.461 1 91.56 116 PRO B CA 1
ATOM 2496 C C . PRO B 1 116 ? 2.623 15.742 -3.256 1 91.56 116 PRO B C 1
ATOM 2498 O O . PRO B 1 116 ? 3.113 14.867 -2.529 1 91.56 116 PRO B O 1
ATOM 2501 N N . ALA B 1 117 ? 1.482 15.562 -3.863 1 93.62 117 ALA B N 1
ATOM 2502 C CA . ALA B 1 117 ? 0.738 14.32 -3.729 1 93.62 117 ALA B CA 1
ATOM 2503 C C . ALA B 1 117 ? 1.555 13.133 -4.242 1 93.62 117 ALA B C 1
ATOM 2505 O O . ALA B 1 117 ? 1.616 12.086 -3.592 1 93.62 117 ALA B O 1
ATOM 2506 N N . ARG B 1 118 ? 2.154 13.336 -5.32 1 91.69 118 ARG B N 1
ATOM 2507 C CA . ARG B 1 118 ? 2.988 12.289 -5.898 1 91.69 118 ARG B CA 1
ATOM 2508 C C . ARG B 1 118 ? 4.168 11.961 -4.988 1 91.69 118 ARG B C 1
ATOM 2510 O O . ARG B 1 118 ? 4.449 10.789 -4.723 1 91.69 118 ARG B O 1
ATOM 2517 N N . VAL B 1 119 ? 4.809 12.938 -4.473 1 92.25 119 VAL B N 1
ATOM 2518 C CA . VAL B 1 119 ? 6.004 12.758 -3.654 1 92.25 119 VAL B CA 1
ATOM 2519 C C . VAL B 1 119 ? 5.641 12.062 -2.346 1 92.25 119 VAL B C 1
ATOM 2521 O O . VAL B 1 119 ? 6.23 11.039 -1.994 1 92.25 119 VAL B O 1
ATOM 2524 N N . PHE B 1 120 ? 4.617 12.555 -1.714 1 91.5 120 PHE B N 1
ATOM 2525 C CA . PHE B 1 120 ? 4.379 12.148 -0.333 1 91.5 120 PHE B CA 1
ATOM 2526 C C . PHE B 1 120 ? 3.502 10.906 -0.277 1 91.5 120 PHE B C 1
ATOM 2528 O O . PHE B 1 120 ? 3.521 10.172 0.714 1 91.5 120 PHE B O 1
ATOM 2535 N N . LEU B 1 121 ? 2.775 10.594 -1.316 1 88.94 121 LEU B N 1
ATOM 2536 C CA . LEU B 1 121 ? 1.987 9.367 -1.363 1 88.94 121 LEU B CA 1
ATOM 2537 C C . LEU B 1 121 ? 2.801 8.227 -1.957 1 88.94 121 LEU B C 1
ATOM 2539 O O . LEU B 1 121 ? 2.637 7.07 -1.557 1 88.94 121 LEU B O 1
ATOM 2543 N N . LEU B 1 122 ? 3.729 8.531 -2.844 1 82.5 122 LEU B N 1
ATOM 2544 C CA . LEU B 1 122 ? 4.34 7.48 -3.645 1 82.5 122 LEU B CA 1
ATOM 2545 C C . LEU B 1 122 ? 5.84 7.406 -3.393 1 82.5 122 LEU B C 1
ATOM 2547 O O . LEU B 1 122 ? 6.363 6.348 -3.033 1 82.5 122 LEU B O 1
ATOM 2551 N N . GLU B 1 123 ? 6.473 8.414 -3.445 1 83.06 123 GLU B N 1
ATOM 2552 C CA . GLU B 1 123 ? 7.918 8.398 -3.648 1 83.06 123 GLU B CA 1
ATOM 2553 C C . GLU B 1 123 ? 8.656 8.195 -2.328 1 83.06 123 GLU B C 1
ATOM 2555 O O . GLU B 1 123 ? 9.805 7.746 -2.314 1 83.06 123 GLU B O 1
ATOM 2560 N N . ILE B 1 124 ? 8.039 8.508 -1.217 1 84.12 124 ILE B N 1
ATOM 2561 C CA . ILE B 1 124 ? 8.836 8.523 0.007 1 84.12 124 ILE B CA 1
ATOM 2562 C C . ILE B 1 124 ? 8.75 7.16 0.695 1 84.12 124 ILE B C 1
ATOM 2564 O O . ILE B 1 124 ? 9.383 6.941 1.733 1 84.12 124 ILE B O 1
ATOM 2568 N N . SER B 1 125 ? 7.988 6.234 0.086 1 80.44 125 SER B N 1
ATOM 2569 C CA . SER B 1 125 ? 7.891 4.887 0.636 1 80.44 125 SER B CA 1
ATOM 2570 C C . SER B 1 125 ? 9.211 4.133 0.487 1 80.44 125 SER B C 1
ATOM 2572 O O . SER B 1 125 ? 9.797 4.105 -0.598 1 80.44 125 SER B O 1
ATOM 2574 N N . GLY B 1 126 ? 9.758 3.592 1.599 1 77.62 126 GLY B N 1
ATOM 2575 C CA . GLY B 1 126 ? 10.945 2.746 1.557 1 77.62 126 GLY B CA 1
ATOM 2576 C C . GLY B 1 126 ? 12.242 3.533 1.585 1 77.62 126 GLY B C 1
ATOM 2577 O O . GLY B 1 126 ? 13.32 2.973 1.382 1 77.62 126 GLY B O 1
ATOM 2578 N N . ILE B 1 127 ? 12.18 4.816 1.851 1 84.12 127 ILE B N 1
ATOM 2579 C CA . ILE B 1 127 ? 13.391 5.621 1.891 1 84.12 127 ILE B CA 1
ATOM 2580 C C . ILE B 1 127 ? 14.211 5.258 3.127 1 84.12 127 ILE B C 1
ATOM 2582 O O . ILE B 1 127 ? 15.43 5.082 3.041 1 84.12 127 ILE B O 1
ATOM 2586 N N . SER B 1 128 ? 13.539 5.176 4.262 1 87.56 128 SER B N 1
ATOM 2587 C CA . SER B 1 128 ? 14.188 4.781 5.508 1 87.56 128 SER B CA 1
ATOM 2588 C C . SER B 1 128 ? 13.172 4.309 6.535 1 87.56 128 SER B C 1
ATOM 2590 O O . SER B 1 128 ? 11.984 4.637 6.441 1 87.56 128 SER B O 1
ATOM 2592 N N . PRO B 1 129 ? 13.641 3.578 7.508 1 87.81 129 PRO B N 1
ATOM 2593 C CA . PRO B 1 129 ? 12.734 3.16 8.578 1 87.81 129 PRO B CA 1
ATOM 2594 C C . PRO B 1 129 ? 12.125 4.34 9.328 1 87.81 129 PRO B C 1
ATOM 2596 O O . PRO B 1 129 ? 10.969 4.277 9.758 1 87.81 129 PRO B O 1
ATOM 2599 N N . ALA B 1 130 ? 12.875 5.355 9.469 1 92.5 130 ALA B N 1
ATOM 2600 C CA . ALA B 1 130 ? 12.383 6.535 10.18 1 92.5 130 ALA B CA 1
ATOM 2601 C C . ALA B 1 130 ? 11.258 7.207 9.398 1 92.5 130 ALA B C 1
ATOM 2603 O O . ALA B 1 130 ? 10.234 7.586 9.977 1 92.5 130 ALA B O 1
ATOM 2604 N N . VAL B 1 131 ? 11.406 7.312 8.133 1 93.56 131 VAL B N 1
ATOM 2605 C CA . VAL B 1 131 ? 10.383 7.906 7.281 1 93.56 131 VAL B CA 1
ATOM 2606 C C . VAL B 1 131 ? 9.133 7.023 7.277 1 93.56 131 VAL B C 1
ATOM 2608 O O . VAL B 1 131 ? 8.016 7.523 7.383 1 93.56 131 VAL B O 1
ATOM 2611 N N . ASP B 1 132 ? 9.359 5.758 7.262 1 89.75 132 ASP B N 1
ATOM 2612 C CA . ASP B 1 132 ? 8.25 4.816 7.246 1 89.75 132 ASP B CA 1
ATOM 2613 C C . ASP B 1 132 ? 7.461 4.879 8.555 1 89.75 132 ASP B C 1
ATOM 2615 O O . ASP B 1 132 ? 6.234 4.746 8.547 1 89.75 132 ASP B O 1
ATOM 2619 N N . ALA B 1 133 ? 8.18 5.047 9.633 1 91.62 133 ALA B N 1
ATOM 2620 C CA . ALA B 1 133 ? 7.516 5.148 10.93 1 91.62 133 ALA B CA 1
ATOM 2621 C C . ALA B 1 133 ? 6.617 6.383 10.984 1 91.62 133 ALA B C 1
ATOM 2623 O O . ALA B 1 133 ? 5.496 6.312 11.492 1 91.62 133 ALA B O 1
ATOM 2624 N N . VAL B 1 134 ? 7.086 7.445 10.469 1 94.44 134 VAL B N 1
ATOM 2625 C CA . VAL B 1 134 ? 6.316 8.688 10.461 1 94.44 134 VAL B CA 1
ATOM 2626 C C . VAL B 1 134 ? 5.09 8.531 9.562 1 94.44 134 VAL B C 1
ATOM 2628 O O . VAL B 1 134 ? 4 8.992 9.906 1 94.44 134 VAL B O 1
ATOM 2631 N N . LYS B 1 135 ? 5.254 7.883 8.5 1 94 135 LYS B N 1
ATOM 2632 C CA . LYS B 1 135 ? 4.137 7.625 7.594 1 94 135 LYS B CA 1
ATOM 2633 C C . LYS B 1 135 ? 3.08 6.75 8.258 1 94 135 LYS B C 1
ATOM 2635 O O . LYS B 1 135 ? 1.881 7.004 8.117 1 94 135 LYS B O 1
ATOM 2640 N N . LEU B 1 136 ? 3.529 5.777 8.977 1 90.31 136 LEU B N 1
ATOM 2641 C CA . LEU B 1 136 ? 2.602 4.891 9.672 1 90.31 136 LEU B CA 1
ATOM 2642 C C . LEU B 1 136 ? 1.784 5.66 10.703 1 90.31 136 LEU B C 1
ATOM 2644 O O . LEU B 1 136 ? 0.572 5.461 10.812 1 90.31 136 LEU B O 1
ATOM 2648 N N . ASP B 1 137 ? 2.457 6.516 11.383 1 93.12 137 ASP B N 1
ATOM 2649 C CA . ASP B 1 137 ? 1.765 7.34 12.367 1 93.12 137 ASP B CA 1
ATOM 2650 C C . ASP B 1 137 ? 0.723 8.234 11.703 1 93.12 137 ASP B C 1
ATOM 2652 O O . ASP B 1 137 ? -0.385 8.398 12.219 1 93.12 137 ASP B O 1
ATOM 2656 N N . ALA B 1 138 ? 1.113 8.758 10.602 1 95.06 138 ALA B N 1
ATOM 2657 C CA . ALA B 1 138 ? 0.199 9.625 9.867 1 95.06 138 ALA B CA 1
ATOM 2658 C C . ALA B 1 138 ? -1.021 8.852 9.375 1 95.06 138 ALA B C 1
ATOM 2660 O O . ALA B 1 138 ? -2.141 9.367 9.398 1 95.06 138 ALA B O 1
ATOM 2661 N N . LEU B 1 139 ? -0.833 7.625 8.984 1 93.5 139 LEU B N 1
ATOM 2662 C CA . LEU B 1 139 ? -1.928 6.785 8.508 1 93.5 139 LEU B CA 1
ATOM 2663 C C . LEU B 1 139 ? -2.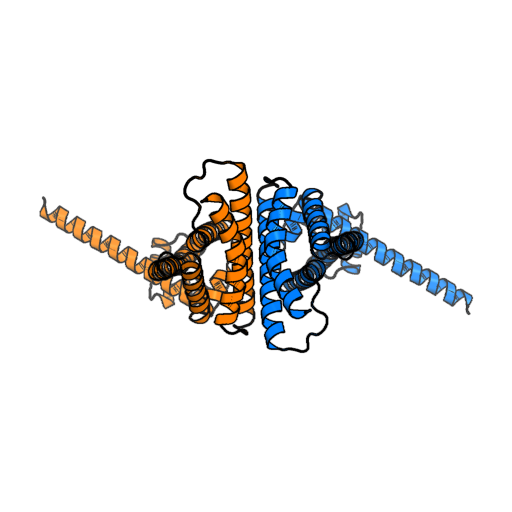881 6.441 9.648 1 93.5 139 LEU B C 1
ATOM 2665 O O . LEU B 1 139 ? -4.094 6.344 9.445 1 93.5 139 LEU B O 1
ATOM 2669 N N . CYS B 1 140 ? -2.338 6.309 10.852 1 92.44 140 CYS B N 1
ATOM 2670 C CA . CYS B 1 140 ? -3.17 6.074 12.023 1 92.44 140 CYS B CA 1
ATOM 2671 C C . CYS B 1 140 ? -4.055 7.281 12.312 1 92.44 140 CYS B C 1
ATOM 2673 O O . CYS B 1 140 ? -5.254 7.133 12.562 1 92.44 140 CYS B O 1
ATOM 2675 N N . THR B 1 141 ? -3.426 8.43 12.25 1 94.44 141 THR B N 1
ATOM 2676 C CA . THR B 1 141 ? -4.188 9.664 12.438 1 94.44 141 THR B CA 1
ATOM 2677 C C . THR B 1 141 ? -5.262 9.805 11.359 1 94.44 141 THR B C 1
ATOM 2679 O O . THR B 1 141 ? -6.406 10.148 11.664 1 94.44 141 THR B O 1
ATOM 2682 N N . PHE B 1 142 ? -4.906 9.477 10.188 1 96.19 142 PHE B N 1
ATOM 2683 C CA . PHE B 1 142 ? -5.816 9.508 9.047 1 96.19 142 PHE B CA 1
ATOM 2684 C C . PHE B 1 142 ? -7.035 8.633 9.305 1 96.19 142 PHE B C 1
ATOM 2686 O O . PHE B 1 142 ? -8.172 9.07 9.117 1 96.19 142 PHE B O 1
ATOM 2693 N N . SER B 1 143 ? -6.777 7.457 9.727 1 95 143 SER B N 1
ATOM 2694 C CA . SER B 1 143 ? -7.836 6.5 10.031 1 95 143 SER B CA 1
ATOM 2695 C C . SER B 1 143 ? -8.773 7.043 11.102 1 95 143 SER B C 1
ATOM 2697 O O . SER B 1 143 ? -9.992 6.918 10.984 1 95 143 SER B O 1
ATOM 2699 N N . ASN B 1 144 ? -8.234 7.668 12.125 1 92.81 144 ASN B N 1
ATOM 2700 C CA . ASN B 1 144 ? -9.008 8.18 13.25 1 92.81 144 ASN B CA 1
ATOM 2701 C C . ASN B 1 144 ? -9.906 9.344 12.836 1 92.81 144 ASN B C 1
ATOM 2703 O O . ASN B 1 144 ? -10.977 9.547 13.414 1 92.81 144 ASN B O 1
ATOM 2707 N N . ILE B 1 145 ? -9.461 10.086 11.906 1 94.56 145 ILE B N 1
ATOM 2708 C CA . ILE B 1 145 ? -10.266 11.188 11.391 1 94.56 145 ILE B CA 1
ATOM 2709 C C . ILE B 1 145 ? -11.477 10.641 10.648 1 94.56 145 ILE B C 1
ATOM 2711 O O . ILE B 1 145 ? -12.594 11.148 10.805 1 94.56 145 ILE B O 1
ATOM 2715 N N . LEU B 1 146 ? -11.266 9.578 9.844 1 94.75 146 LEU B N 1
ATOM 2716 C CA . LEU B 1 146 ? -12.328 9.023 9.008 1 94.75 146 LEU B CA 1
ATOM 2717 C C . LEU B 1 146 ? -13.336 8.25 9.852 1 94.75 146 LEU B C 1
ATOM 2719 O O . LEU B 1 146 ? -14.547 8.422 9.695 1 94.75 146 LEU B O 1
ATOM 2723 N N . VAL B 1 147 ? -12.781 7.375 10.703 1 90.44 147 VAL B N 1
ATOM 2724 C CA . VAL B 1 147 ? -13.602 6.566 11.602 1 90.44 147 VAL B CA 1
ATOM 2725 C C . VAL B 1 147 ? -13.039 6.645 13.016 1 90.44 147 VAL B C 1
ATOM 2727 O O . VAL B 1 147 ? -12.125 5.898 13.375 1 90.44 147 VAL B O 1
ATOM 2730 N N . PRO B 1 148 ? -13.562 7.578 13.773 1 84.5 148 PRO B N 1
ATOM 2731 C CA . PRO B 1 148 ? -13.07 7.703 15.148 1 84.5 148 PRO B CA 1
ATOM 2732 C C . PRO B 1 148 ? -13.297 6.438 15.977 1 84.5 148 PRO B C 1
ATOM 2734 O O . PRO B 1 148 ? -14.328 5.773 15.82 1 84.5 148 PRO B O 1
ATOM 2737 N N . PRO B 1 149 ? -12.188 6.113 16.672 1 74.62 149 PRO B N 1
ATOM 2738 C CA . PRO B 1 149 ? -12.344 4.898 17.484 1 74.62 149 PRO B CA 1
ATOM 2739 C C . PRO B 1 149 ? -13.508 4.984 18.453 1 74.62 149 PRO B C 1
ATOM 2741 O O . PRO B 1 149 ? -13.867 6.078 18.906 1 74.62 149 PRO B O 1
ATOM 2744 N N . ALA B 1 150 ? -14.156 3.797 18.594 1 64.06 150 ALA B N 1
ATOM 2745 C CA . ALA B 1 150 ? -15.242 3.74 19.578 1 64.06 150 ALA B CA 1
ATOM 2746 C C . ALA B 1 150 ? -14.719 4.016 20.984 1 64.06 150 ALA B C 1
ATOM 2748 O O . ALA B 1 150 ? -13.547 3.77 21.281 1 64.06 150 ALA B O 1
ATOM 2749 N N . SER B 1 151 ? -15.219 4.887 21.781 1 57.75 151 SER B N 1
ATOM 2750 C CA . SER B 1 151 ? -14.844 5.293 23.125 1 57.75 151 SER B CA 1
ATOM 2751 C C . SER B 1 151 ? -14.289 4.117 23.922 1 57.75 151 SER B C 1
ATOM 2753 O O . SER B 1 151 ? -13.367 4.281 24.719 1 57.75 151 SER B O 1
ATOM 2755 N N . ASP B 1 152 ? -15.086 2.963 24.344 1 53.31 152 ASP B N 1
ATOM 2756 C CA . ASP B 1 152 ? -14.734 2.021 25.406 1 53.31 152 ASP B CA 1
ATOM 2757 C C . ASP B 1 152 ? -13.859 0.89 24.859 1 53.31 152 ASP B C 1
ATOM 2759 O O . ASP B 1 152 ? -14.359 -0.042 24.234 1 53.31 152 ASP B O 1
ATOM 2763 N N . PRO B 1 153 ? -12.656 1.133 24.781 1 49.88 153 PRO B N 1
ATOM 2764 C CA . PRO B 1 153 ? -11.742 0.09 24.312 1 49.88 153 PRO B CA 1
ATOM 2765 C C . PRO B 1 153 ? -11.82 -1.185 25.156 1 49.88 153 PRO B C 1
ATOM 2767 O O . PRO B 1 153 ? -10.938 -2.043 25.062 1 49.88 153 PRO B O 1
ATOM 2770 N N . LYS B 1 154 ? -12.5 -1.179 26.281 1 47.88 154 LYS B N 1
ATOM 2771 C CA . LYS B 1 154 ? -12.289 -2.271 27.219 1 47.88 154 LYS B CA 1
ATOM 2772 C C . LYS B 1 154 ? -12.359 -3.625 26.516 1 47.88 154 LYS B C 1
ATOM 2774 O O . LYS B 1 154 ? -12.062 -4.66 27.125 1 47.88 154 LYS B O 1
ATOM 2779 N N . ARG B 1 155 ? -13.211 -3.961 25.531 1 52.25 155 ARG B N 1
ATOM 2780 C CA . ARG B 1 155 ? -13.344 -5.398 25.312 1 52.25 155 ARG B CA 1
ATOM 2781 C C . ARG B 1 155 ? -12.375 -5.875 24.234 1 52.25 155 ARG B C 1
ATOM 2783 O O . ARG B 1 155 ? -12.398 -5.387 23.109 1 52.25 155 ARG B O 1
ATOM 2790 N N . GLY B 1 156 ? -11.312 -6.582 24.469 1 51.56 156 GLY B N 1
ATOM 2791 C CA . GLY B 1 156 ? -10.141 -7.203 23.875 1 51.56 156 GLY B CA 1
ATOM 2792 C C . GLY B 1 156 ? -10.352 -7.613 22.422 1 51.56 156 GLY B C 1
ATOM 2793 O O . GLY B 1 156 ? -9.625 -7.168 21.531 1 51.56 156 GLY B O 1
ATOM 2794 N N . ASP B 1 157 ? -11.312 -8.68 22.25 1 51.81 157 ASP B N 1
ATOM 2795 C CA . ASP B 1 157 ? -11.5 -9.289 20.938 1 51.81 157 ASP B CA 1
ATOM 2796 C C . ASP B 1 157 ? -11.984 -8.258 19.922 1 51.81 157 ASP B C 1
ATOM 2798 O O . ASP B 1 157 ? -11.539 -8.258 18.781 1 51.81 157 ASP B O 1
ATOM 2802 N N . LYS B 1 158 ? -12.781 -7.348 20.406 1 60.72 158 LYS B N 1
ATOM 2803 C CA . LYS B 1 158 ? -13.422 -6.355 19.547 1 60.72 158 LYS B CA 1
ATOM 2804 C C . LYS B 1 158 ? -12.422 -5.289 19.094 1 60.72 158 LYS B C 1
ATOM 2806 O O . LYS B 1 158 ? -12.492 -4.801 17.969 1 60.72 158 LYS B O 1
ATOM 2811 N N . ALA B 1 159 ? -11.461 -5.316 19.906 1 71.44 159 ALA B N 1
ATOM 2812 C CA . ALA B 1 159 ? -10.414 -4.344 19.609 1 71.44 159 ALA B CA 1
ATOM 2813 C C . ALA B 1 159 ? -9.539 -4.828 18.453 1 71.44 159 ALA B C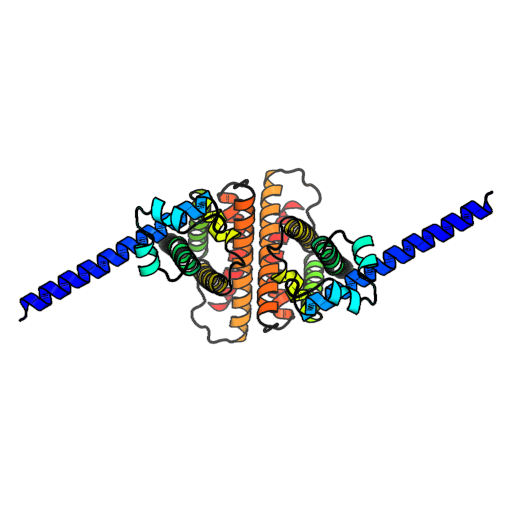 1
ATOM 2815 O O . ALA B 1 159 ? -9.141 -4.035 17.594 1 71.44 159 ALA B O 1
ATOM 2816 N N . SER B 1 160 ? -9.453 -6.121 18.344 1 81.44 160 SER B N 1
ATOM 2817 C CA . SER B 1 160 ? -8.625 -6.707 17.297 1 81.44 160 SER B CA 1
ATOM 2818 C C . SER B 1 160 ? -9.281 -6.582 15.93 1 81.44 160 SER B C 1
ATOM 2820 O O . SER B 1 160 ? -8.641 -6.199 14.953 1 81.44 160 SER B O 1
ATOM 2822 N N . ALA B 1 161 ? -10.602 -6.797 15.914 1 84.25 161 ALA B N 1
ATOM 2823 C CA . ALA B 1 161 ? -11.336 -6.719 14.656 1 84.25 161 ALA B CA 1
ATOM 2824 C C . ALA B 1 161 ? -11.391 -5.281 14.141 1 84.25 161 ALA B C 1
ATOM 2826 O O . ALA B 1 161 ? -11.203 -5.039 12.945 1 84.25 161 ALA B O 1
ATOM 2827 N N . ALA B 1 162 ? -11.57 -4.43 15.086 1 86.88 162 ALA B N 1
ATOM 2828 C CA . ALA B 1 162 ? -11.633 -3.014 14.727 1 86.88 162 ALA B CA 1
ATOM 2829 C C . ALA B 1 162 ? -10.297 -2.539 14.156 1 86.88 162 ALA B C 1
ATOM 2831 O O . ALA B 1 162 ? -10.266 -1.749 13.211 1 86.88 162 ALA B O 1
ATOM 2832 N N . ALA B 1 163 ? -9.266 -3.047 14.711 1 89.5 163 ALA B N 1
ATOM 2833 C CA . ALA B 1 163 ? -7.934 -2.678 14.25 1 89.5 163 ALA B CA 1
ATOM 2834 C C . ALA B 1 163 ? -7.691 -3.178 12.828 1 89.5 163 ALA B C 1
ATOM 2836 O O . ALA B 1 163 ? -7.191 -2.436 11.977 1 89.5 163 ALA B O 1
ATOM 2837 N N . LEU B 1 164 ? -8.094 -4.383 12.531 1 93.19 164 LEU B N 1
ATOM 2838 C CA . LEU B 1 164 ? -7.938 -4.957 11.195 1 93.19 164 LEU B CA 1
ATOM 2839 C C . LEU B 1 164 ? -8.766 -4.191 10.172 1 93.19 164 LEU B C 1
ATOM 2841 O O . LEU B 1 164 ? -8.289 -3.92 9.062 1 93.19 164 LEU B O 1
ATOM 2845 N N . LEU B 1 165 ? -9.938 -3.83 10.57 1 93.69 165 LEU B N 1
ATOM 2846 C CA . LEU B 1 165 ? -10.805 -3.102 9.648 1 93.69 165 LEU B CA 1
ATOM 2847 C C . LEU B 1 165 ? -10.266 -1.7 9.391 1 93.69 165 LEU B C 1
ATOM 2849 O O . LEU B 1 165 ? -10.375 -1.188 8.273 1 93.69 165 LEU B O 1
ATOM 2853 N N . SER B 1 166 ? -9.711 -1.111 10.469 1 93.88 166 SER B N 1
ATOM 2854 C CA . SER B 1 166 ? -9.07 0.188 10.281 1 93.88 166 SER B CA 1
ATOM 2855 C C . SER B 1 166 ? -7.91 0.097 9.297 1 93.88 166 SER B C 1
ATOM 2857 O O . SER B 1 166 ? -7.773 0.944 8.414 1 93.88 166 SER B O 1
ATOM 2859 N N . ILE B 1 167 ? -7.156 -0.911 9.367 1 94.56 167 ILE B N 1
ATOM 2860 C CA . ILE B 1 167 ? -6.016 -1.143 8.484 1 94.56 167 ILE B CA 1
ATOM 2861 C C . ILE B 1 167 ? -6.504 -1.347 7.055 1 94.56 167 ILE B C 1
ATOM 2863 O O . ILE B 1 167 ? -5.996 -0.721 6.121 1 94.56 167 ILE B O 1
ATOM 2867 N N . GLY B 1 168 ? -7.48 -2.197 6.922 1 96.94 168 GLY B N 1
ATOM 2868 C CA . GLY B 1 168 ? -8.047 -2.436 5.605 1 96.94 168 GLY B CA 1
ATOM 2869 C C . GLY B 1 168 ? -8.648 -1.192 4.98 1 96.94 168 GLY B C 1
ATOM 2870 O O . GLY B 1 168 ? -8.477 -0.947 3.783 1 96.94 168 GLY B O 1
ATOM 2871 N N . MET B 1 169 ? -9.289 -0.426 5.805 1 97.06 169 MET B N 1
ATOM 2872 C CA . MET B 1 169 ? -9.914 0.808 5.336 1 97.06 169 MET B CA 1
ATOM 2873 C C . MET B 1 169 ? -8.867 1.776 4.793 1 97.06 169 MET B C 1
ATOM 2875 O O . MET B 1 169 ? -9 2.283 3.68 1 97.06 169 MET B O 1
ATOM 2879 N N . VAL B 1 170 ? -7.887 1.97 5.578 1 96.88 170 VAL B N 1
ATOM 2880 C CA . VAL B 1 170 ? -6.812 2.869 5.168 1 96.88 170 VAL B CA 1
ATOM 2881 C C . VAL B 1 170 ? -6.141 2.328 3.906 1 96.88 170 VAL B C 1
ATOM 2883 O O . VAL B 1 170 ? -5.875 3.08 2.967 1 96.88 170 VAL B O 1
ATOM 2886 N N . GLY B 1 171 ? -5.934 1.073 3.902 1 97 171 GLY B N 1
ATOM 2887 C CA . GLY B 1 171 ? -5.355 0.452 2.723 1 97 171 GLY B CA 1
ATOM 2888 C C . GLY B 1 171 ? -6.172 0.685 1.465 1 97 171 GLY B C 1
ATOM 2889 O O . GLY B 1 171 ? -5.617 0.99 0.406 1 97 171 GLY B O 1
ATOM 2890 N N . ALA B 1 172 ? -7.445 0.538 1.56 1 97.81 172 ALA B N 1
ATOM 2891 C CA . ALA B 1 172 ? -8.336 0.738 0.418 1 97.81 172 ALA B CA 1
ATOM 2892 C C . ALA B 1 172 ? -8.266 2.178 -0.084 1 97.81 172 ALA B C 1
ATOM 2894 O O . ALA B 1 172 ? -8.07 2.416 -1.278 1 97.81 172 ALA B O 1
ATOM 2895 N N . VAL B 1 173 ? -8.383 3.111 0.849 1 98 173 VAL B N 1
ATOM 2896 C CA . VAL B 1 173 ? -8.422 4.523 0.486 1 98 173 VAL B CA 1
ATOM 2897 C C . VAL B 1 173 ? -7.09 4.938 -0.138 1 98 173 VAL B C 1
ATOM 2899 O O . VAL B 1 173 ? -7.062 5.605 -1.173 1 98 173 VAL B O 1
ATOM 2902 N N . ILE B 1 174 ? -6.012 4.484 0.435 1 96.38 174 ILE B N 1
ATOM 2903 C CA . ILE B 1 174 ? -4.691 4.867 -0.045 1 96.38 174 ILE B CA 1
ATOM 2904 C C . ILE B 1 174 ? -4.426 4.215 -1.4 1 96.38 174 ILE B C 1
ATOM 2906 O O . ILE B 1 174 ? -3.832 4.832 -2.287 1 96.38 174 ILE B O 1
ATOM 2910 N N . SER B 1 175 ? -4.828 2.99 -1.587 1 96.06 175 SER B N 1
ATOM 2911 C CA . SER B 1 175 ? -4.656 2.334 -2.881 1 96.06 175 SER B CA 1
ATOM 2912 C C . SER B 1 175 ? -5.422 3.07 -3.977 1 96.06 175 SER B C 1
ATOM 2914 O O . SER B 1 175 ? -4.902 3.26 -5.078 1 96.06 175 SER B O 1
ATOM 2916 N N . ILE B 1 176 ? -6.594 3.477 -3.707 1 97 176 ILE B N 1
ATOM 2917 C CA . ILE B 1 176 ? -7.391 4.242 -4.66 1 97 176 ILE B CA 1
ATOM 2918 C C . ILE B 1 176 ? -6.699 5.57 -4.961 1 97 176 ILE B C 1
ATOM 2920 O O . ILE B 1 176 ? -6.562 5.957 -6.125 1 97 176 ILE B O 1
ATOM 2924 N N . ALA B 1 177 ? -6.223 6.238 -3.895 1 97 177 ALA B N 1
ATOM 2925 C CA . ALA B 1 177 ? -5.531 7.516 -4.051 1 97 177 ALA B CA 1
ATOM 2926 C C . ALA B 1 177 ? -4.27 7.355 -4.895 1 97 177 ALA B C 1
ATOM 2928 O O . ALA B 1 177 ? -4.027 8.141 -5.812 1 97 177 ALA B O 1
ATOM 2929 N N . LEU B 1 178 ? -3.506 6.348 -4.613 1 93.69 178 LEU B N 1
ATOM 2930 C CA . LEU B 1 178 ? -2.258 6.094 -5.324 1 93.69 178 LEU B CA 1
ATOM 2931 C C . LEU B 1 178 ? -2.52 5.855 -6.809 1 93.69 178 LEU B C 1
ATOM 2933 O O . LEU B 1 178 ? -1.851 6.441 -7.664 1 93.69 178 LEU B O 1
ATOM 2937 N N . ARG B 1 179 ? -3.475 5.027 -7.086 1 93.12 179 ARG B N 1
ATOM 2938 C CA . ARG B 1 179 ? -3.771 4.734 -8.484 1 93.12 179 ARG B CA 1
ATOM 2939 C C . ARG B 1 179 ? -4.332 5.961 -9.195 1 93.12 179 ARG B C 1
ATOM 2941 O O . ARG B 1 179 ? -3.977 6.234 -10.344 1 93.12 179 ARG B O 1
ATOM 2948 N N . TRP B 1 180 ? -5.164 6.691 -8.516 1 94.94 180 TRP B N 1
ATOM 2949 C CA . TRP B 1 180 ? -5.773 7.902 -9.055 1 94.94 180 TRP B CA 1
ATOM 2950 C C . TRP B 1 180 ? -4.715 8.945 -9.383 1 94.94 180 TRP B C 1
ATOM 2952 O O . TRP B 1 180 ? -4.738 9.539 -10.461 1 94.94 180 TRP B O 1
ATOM 2962 N N . VAL B 1 181 ? -3.771 9.117 -8.5 1 93.44 181 VAL B N 1
ATOM 2963 C CA . VAL B 1 181 ? -2.686 10.07 -8.703 1 93.44 181 VAL B CA 1
ATOM 2964 C C . VAL B 1 181 ? -1.758 9.578 -9.812 1 93.44 181 VAL B C 1
ATOM 2966 O O . VAL B 1 181 ? -1.364 10.344 -10.688 1 93.44 181 VAL B O 1
ATOM 2969 N N . SER B 1 182 ? -1.431 8.297 -9.758 1 90.62 182 SER B N 1
ATOM 2970 C CA . SER B 1 182 ? -0.46 7.727 -10.688 1 90.62 182 SER B CA 1
ATOM 2971 C C . SER B 1 182 ? -0.979 7.77 -12.125 1 90.62 182 SER B C 1
ATOM 2973 O O . SER B 1 182 ? -0.194 7.863 -13.07 1 90.62 182 SER B O 1
ATOM 2975 N N . LYS B 1 183 ? -2.326 7.715 -12.25 1 91.25 183 LYS B N 1
ATOM 2976 C CA . LYS B 1 183 ? -2.912 7.719 -13.586 1 91.25 183 LYS B CA 1
ATOM 2977 C C . LYS B 1 183 ? -3.445 9.102 -13.953 1 91.25 183 LYS B C 1
ATOM 2979 O O . LYS B 1 183 ? -4.262 9.234 -14.867 1 91.25 183 LYS B O 1
ATOM 2984 N N . ALA B 1 184 ? -3.072 10.133 -13.234 1 92.62 184 ALA B N 1
ATOM 2985 C CA . ALA B 1 184 ? -3.357 11.539 -13.523 1 92.62 184 ALA B CA 1
ATOM 2986 C C . ALA B 1 184 ? -4.852 11.828 -13.406 1 92.62 184 ALA B C 1
ATOM 2988 O O . ALA B 1 184 ? -5.438 12.445 -14.289 1 92.62 184 ALA B O 1
ATOM 2989 N N . TYR B 1 185 ? -5.477 11.258 -12.469 1 93.31 185 TYR B N 1
ATOM 2990 C CA . TYR B 1 185 ? -6.812 11.609 -12 1 93.31 185 TYR B CA 1
ATOM 2991 C C . TYR B 1 185 ? -7.859 11.328 -13.078 1 93.31 185 TYR B C 1
ATOM 2993 O O . TYR B 1 185 ? -8.664 12.195 -13.414 1 93.31 185 TYR B O 1
ATOM 3001 N N . PRO B 1 186 ? -7.996 10.117 -13.562 1 91.5 186 PRO B N 1
ATOM 3002 C CA . PRO B 1 186 ? -8.875 9.789 -14.688 1 91.5 186 PRO B CA 1
ATOM 3003 C C . PRO B 1 186 ? -10.352 9.812 -14.312 1 91.5 186 PRO B C 1
ATOM 3005 O O . PRO B 1 186 ? -11.203 10.094 -15.164 1 91.5 186 PRO B O 1
ATOM 3008 N N . GLN B 1 187 ? -10.75 9.5 -13.141 1 93.81 187 GLN B N 1
ATOM 3009 C CA . GLN B 1 187 ? -12.141 9.461 -12.711 1 93.81 187 GLN B CA 1
ATOM 3010 C C . GLN B 1 187 ? -12.562 10.773 -12.055 1 93.81 187 GLN B C 1
ATOM 3012 O O . GLN B 1 187 ? -11.742 11.445 -11.43 1 93.81 187 GLN B O 1
ATOM 3017 N N . PRO B 1 188 ? -13.859 11.094 -12.203 1 95.38 188 PRO B N 1
ATOM 3018 C CA . PRO B 1 188 ? -14.367 12.258 -11.477 1 95.38 188 PRO B CA 1
ATOM 3019 C C . PRO B 1 188 ? -14.258 12.109 -9.969 1 95.38 188 PRO B C 1
ATOM 3021 O O . PRO B 1 188 ? -14.359 10.992 -9.445 1 95.38 188 PRO B O 1
ATOM 3024 N N . LEU B 1 189 ? -14.07 13.289 -9.305 1 96.69 189 LEU B N 1
ATOM 3025 C CA . LEU B 1 189 ? -13.875 13.336 -7.859 1 96.69 189 LEU B CA 1
ATOM 3026 C C . LEU B 1 189 ? -15 12.602 -7.137 1 96.69 189 LEU B C 1
ATOM 3028 O O . LEU B 1 189 ? -14.742 11.836 -6.199 1 96.69 189 LEU B O 1
ATOM 3032 N N . GLU B 1 190 ? -16.203 12.766 -7.574 1 95.81 190 GLU B N 1
ATOM 3033 C CA . GLU B 1 190 ? -17.375 12.195 -6.895 1 95.81 190 GLU B CA 1
ATOM 3034 C C . GLU B 1 190 ? -17.328 10.664 -6.926 1 95.81 190 GLU B C 1
ATOM 3036 O O . GLU B 1 190 ? -17.688 10.016 -5.945 1 95.81 190 GLU B O 1
ATOM 3041 N N . GLU B 1 191 ? -16.812 10.141 -7.992 1 95.25 191 GLU B N 1
ATOM 3042 C CA . GLU B 1 191 ? -16.719 8.688 -8.125 1 95.25 191 GLU B CA 1
ATOM 3043 C C . GLU B 1 191 ? -15.648 8.109 -7.203 1 95.25 191 GLU B C 1
ATOM 3045 O O . GLU B 1 191 ? -15.852 7.062 -6.586 1 95.25 191 GLU B O 1
ATOM 3050 N N . VAL B 1 192 ? -14.578 8.805 -7.141 1 97.44 192 VAL B N 1
ATOM 3051 C CA . VAL B 1 192 ? -13.477 8.344 -6.305 1 97.44 192 VAL B CA 1
ATOM 3052 C C . VAL B 1 192 ? -13.883 8.398 -4.836 1 97.44 192 VAL B C 1
ATOM 3054 O O . VAL B 1 192 ? -13.617 7.465 -4.078 1 97.44 192 VAL B O 1
ATOM 3057 N N . VAL B 1 193 ? -14.539 9.469 -4.473 1 97.69 193 VAL B N 1
ATOM 3058 C CA . VAL B 1 193 ? -15 9.633 -3.098 1 97.69 193 VAL B CA 1
ATOM 3059 C C . VAL B 1 193 ? -16.016 8.547 -2.756 1 97.69 193 VAL B C 1
ATOM 3061 O O . VAL B 1 193 ? -15.961 7.957 -1.676 1 97.69 193 VAL B O 1
ATOM 3064 N N . ALA B 1 194 ? -16.906 8.289 -3.664 1 96.12 194 ALA B N 1
ATOM 3065 C CA . ALA B 1 194 ? -17.938 7.273 -3.436 1 96.12 194 ALA B CA 1
ATOM 3066 C C . ALA B 1 194 ? -17.312 5.891 -3.248 1 96.12 194 ALA B C 1
ATOM 3068 O O . ALA B 1 194 ? -17.719 5.133 -2.367 1 96.12 194 ALA B O 1
ATOM 3069 N N . ALA B 1 195 ? -16.328 5.598 -4.059 1 96.06 195 ALA B N 1
ATOM 3070 C CA . ALA B 1 195 ? -15.648 4.312 -3.947 1 96.06 195 ALA B CA 1
ATOM 3071 C C . ALA B 1 195 ? -14.922 4.188 -2.607 1 96.06 195 ALA B C 1
ATOM 3073 O O . ALA B 1 195 ? -15.07 3.184 -1.906 1 96.06 195 ALA B O 1
ATOM 3074 N N . ALA B 1 196 ? -14.195 5.207 -2.25 1 97.94 196 ALA B N 1
ATOM 3075 C CA . ALA B 1 196 ? -13.477 5.203 -0.981 1 97.94 196 ALA B CA 1
ATOM 3076 C C . ALA B 1 196 ? -14.438 5.082 0.199 1 97.94 196 ALA B C 1
ATOM 3078 O O . ALA B 1 196 ? -14.172 4.336 1.146 1 97.94 196 ALA B O 1
ATOM 3079 N N . ALA B 1 197 ? -15.531 5.797 0.106 1 97.19 197 ALA B N 1
ATOM 3080 C CA . ALA B 1 197 ? -16.516 5.793 1.178 1 97.19 197 ALA B CA 1
ATOM 3081 C C . ALA B 1 197 ? -17.109 4.398 1.376 1 97.19 197 ALA B C 1
ATOM 3083 O O . ALA B 1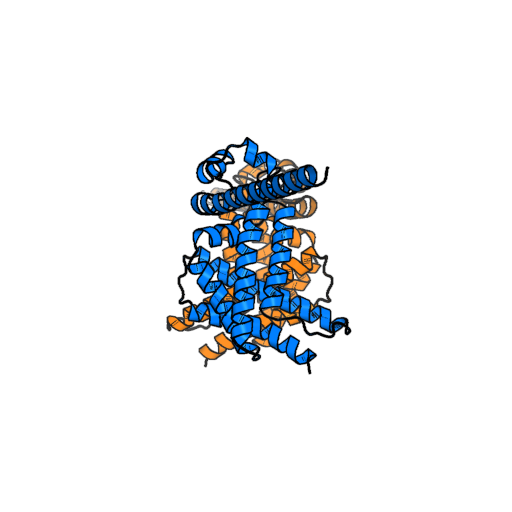 197 ? -17.422 4.004 2.502 1 97.19 197 ALA B O 1
ATOM 3084 N N . SER B 1 198 ? -17.312 3.705 0.325 1 95.75 198 SER B N 1
ATOM 3085 C CA . SER B 1 198 ? -17.859 2.355 0.416 1 95.75 198 SER B CA 1
ATOM 3086 C C . SER B 1 198 ? -17 1.465 1.3 1 95.75 198 SER B C 1
ATOM 3088 O O . SER B 1 198 ? -17.516 0.665 2.082 1 95.75 198 SER B O 1
ATOM 3090 N N . PHE B 1 199 ? -15.734 1.607 1.244 1 96.62 199 PHE B N 1
ATOM 3091 C CA . PHE B 1 199 ? -14.828 0.815 2.066 1 96.62 199 PHE B CA 1
ATOM 3092 C C . PHE B 1 199 ? -14.805 1.333 3.498 1 96.62 199 PHE B C 1
ATOM 3094 O O . PHE B 1 199 ? -14.703 0.551 4.445 1 96.62 199 PHE B O 1
ATOM 3101 N N . CYS B 1 200 ? -14.898 2.639 3.666 1 96.56 200 CYS B N 1
ATOM 3102 C CA . CYS B 1 200 ? -14.906 3.209 5.008 1 96.56 200 CYS B CA 1
ATOM 3103 C C . CYS B 1 200 ? -16.156 2.791 5.773 1 96.56 200 CYS B C 1
ATOM 3105 O O . CYS B 1 200 ? -16.109 2.619 6.992 1 96.56 200 CYS B O 1
ATOM 3107 N N . ARG B 1 201 ? -17.234 2.578 5.086 1 93.81 201 ARG B N 1
ATOM 3108 C CA . ARG B 1 201 ? -18.484 2.168 5.707 1 93.81 201 ARG B CA 1
ATOM 3109 C C . ARG B 1 201 ? -18.344 0.795 6.355 1 93.81 201 ARG B C 1
ATOM 3111 O O . ARG B 1 201 ? -19.031 0.502 7.348 1 93.81 201 ARG B O 1
ATOM 3118 N N . VAL B 1 202 ? -17.484 0.008 5.816 1 91.88 202 VAL B N 1
ATOM 3119 C CA . VAL B 1 202 ? -17.234 -1.299 6.414 1 91.88 202 VAL B CA 1
ATOM 3120 C C . VAL B 1 202 ? -16.719 -1.124 7.844 1 91.88 202 VAL B C 1
ATOM 3122 O O . VAL B 1 202 ? -17.203 -1.771 8.773 1 91.88 202 VAL B O 1
ATOM 3125 N N . ALA B 1 203 ? -15.789 -0.244 7.98 1 88.81 203 ALA B N 1
ATOM 3126 C CA . ALA B 1 203 ? -15.211 0.022 9.297 1 88.81 203 ALA B CA 1
ATOM 3127 C C . ALA B 1 203 ? -16.188 0.77 10.188 1 88.81 203 ALA B C 1
ATOM 3129 O O . ALA B 1 203 ? -16.25 0.534 11.398 1 88.81 203 ALA B O 1
ATOM 3130 N N . LEU B 1 204 ? -16.938 1.647 9.578 1 86.5 204 LEU B N 1
ATOM 3131 C CA . LEU B 1 204 ? -17.938 2.42 10.328 1 86.5 204 LEU B CA 1
ATOM 3132 C C . LEU B 1 204 ? -19.016 1.51 10.898 1 86.5 204 LEU B C 1
ATOM 3134 O O . LEU B 1 204 ? -19.453 1.697 12.031 1 86.5 204 LEU B O 1
ATOM 3138 N N . ALA B 1 205 ? -19.453 0.533 10.07 1 82.31 205 ALA B N 1
ATOM 3139 C CA . ALA B 1 205 ? -20.484 -0.401 10.5 1 82.31 205 ALA B CA 1
ATOM 3140 C C . ALA B 1 205 ? -20.016 -1.227 11.695 1 82.31 205 ALA B C 1
ATOM 3142 O O . ALA B 1 205 ? -20.812 -1.514 12.609 1 82.31 205 ALA B O 1
ATOM 3143 N N . GLU B 1 206 ? -18.828 -1.57 11.68 1 76.75 206 GLU B N 1
ATOM 3144 C CA . GLU B 1 206 ? -18.266 -2.322 12.797 1 76.75 206 GLU B CA 1
ATOM 3145 C C . GLU B 1 206 ? -18.156 -1.455 14.047 1 76.75 206 GLU B C 1
ATOM 3147 O O . GLU B 1 206 ? -18.438 -1.917 15.156 1 76.75 206 GLU B O 1
ATOM 3152 N N . ALA B 1 207 ? -17.812 -0.242 13.875 1 69.31 207 ALA B N 1
ATOM 3153 C CA . ALA B 1 207 ? -17.688 0.682 15 1 69.31 207 ALA B CA 1
ATOM 3154 C C . ALA B 1 207 ? -19.047 0.932 15.656 1 69.31 207 ALA B C 1
ATOM 3156 O O . ALA B 1 207 ? -19.125 1.079 16.875 1 69.31 207 ALA B O 1
ATOM 3157 N N . ASP B 1 208 ? -20.016 0.967 14.836 1 69.56 208 ASP B N 1
ATOM 3158 C CA . ASP B 1 208 ? -21.359 1.206 15.336 1 69.56 208 ASP B CA 1
ATOM 3159 C C . ASP B 1 208 ? -21.875 -0 16.109 1 69.56 208 ASP B C 1
ATOM 3161 O O . ASP B 1 208 ? -22.656 0.152 17.062 1 69.56 208 ASP B O 1
ATOM 3165 N N . ARG B 1 209 ? -21.516 -1.139 15.578 1 65.25 209 ARG B N 1
ATOM 3166 C CA . ARG B 1 209 ? -21.922 -2.348 16.281 1 65.25 209 ARG B CA 1
ATOM 3167 C C . ARG B 1 209 ? -21.375 -2.367 17.703 1 65.25 209 ARG B C 1
ATOM 3169 O O . ARG B 1 209 ? -22 -2.924 18.609 1 65.25 209 ARG B O 1
ATOM 3176 N N . HIS B 1 210 ? -20.359 -1.662 17.828 1 59.41 210 HIS B N 1
ATOM 3177 C CA . HIS B 1 210 ? -19.719 -1.681 19.141 1 59.41 210 HIS B CA 1
ATOM 3178 C C . HIS B 1 210 ? -20.203 -0.518 20 1 59.41 210 HIS B C 1
ATOM 3180 O O . HIS B 1 210 ? -19.984 -0.501 21.219 1 59.41 210 HIS B O 1
ATOM 3186 N N . ARG B 1 211 ? -20.688 0.453 19.391 1 54.16 211 ARG B N 1
ATOM 3187 C CA . ARG B 1 211 ? -21.266 1.554 20.156 1 54.16 211 ARG B CA 1
ATOM 3188 C C . ARG B 1 211 ? -22.625 1.18 20.703 1 54.16 211 ARG B C 1
ATOM 3190 O O . ARG B 1 211 ? -23.062 1.721 21.719 1 54.16 211 ARG B O 1
ATOM 3197 N N . SER B 1 212 ? -23.312 0.318 19.953 1 47.34 212 SER B N 1
ATOM 3198 C CA . SER B 1 212 ? -24.609 -0.084 20.469 1 47.34 212 SER B CA 1
ATOM 3199 C C . SER B 1 212 ? -24.484 -1.182 21.531 1 47.34 212 SER B C 1
ATOM 3201 O O . SER B 1 212 ? -23.625 -2.068 21.391 1 47.34 212 SER B O 1
#

Radius of gyration: 25.96 Å; Cα contacts (8 Å, |Δi|>4): 449; chains: 2; bounding box: 56×87×78 Å

InterPro domains:
  IPR001647 DNA-binding HTH domain, TetR-type [PF00440] (26-72)
  IPR001647 DNA-binding HTH domain, TetR-type [PR00455] (26-39)
  IPR001647 DNA-binding HTH domain, TetR-type [PR00455] (47-70)
  IPR001647 DNA-binding HTH domain, TetR-type [PS50977] (20-80)
  IPR009057 Homedomain-like superfamily [SSF46689] (16-93)
  IPR050109 HTH-type, TetR-like transcriptional regulator [PTHR30055] (15-203)

Foldseek 3Di:
DVVVVVVVVVVVVVVVVVLVVLLVLLLVLQLVQCLVQNLVRDDCVSSCVSSVHDVVSVVVRDVDSVRSVLVSLCVVLVVLLVVLLVQLVVLDDDLLSSLLSSLLSNLVVCLVRLSSNCRNLPVCPPVDPVSVVSVVVSLVSVLCSNANAQDDCPDPVLVVVLVVLSVVLSVQLSVLSNVCSVVNNPDDSVVSSVRSSVSSVVSNVSRVVVND/DVVVVVVVVVVVVVVVVVLVVLLVLLLVLQLVQCLVQNLVRDDCVSSCVSSVHDVVSVVVRDVDSVRSVLVSLCVVLVVLLVVLLVQLVVLDDDLLSSLLSSLLSNLVVCLVRLSSNCRNLPVCPPVDPVSVVSVVVSLVSVLCSNANAQDDCPDPVLVVVLVVLSVVLSVQLSVLSNVCSVVNNPDDSVVSSVRSSVSSVVSNVSRVVVND

Nearest PDB structures (foldseek):
  7jnp-assembly1_B  TM=6.912E-01  e=1.934E-04  Neisseria gonorrhoeae
  3e7q-assembly1_A  TM=7.075E-01  e=3.028E-04  Pseudomonas aeruginosa
  3vvx-assembly1_A  TM=5.527E-01  e=7.095E-04  Salmonella enterica subsp. enterica serovar Typhimurium str. 14028S
  3t6n-assembly1_A  TM=6.999E-01  e=8.348E-03  Mycobacterium tuberculosis H37Rv
  3geu-assembly1_B  TM=6.301E-01  e=1.045E-02  Staphylococcus aureus subsp. aureus COL